Protein AF-A0A3N5EJW0-F1 (afdb_monomer)

Solvent-accessible surface area (backbone atoms only — not comparable to full-atom values): 21010 Å² total; per-residue (Å²): 100,39,29,37,34,38,44,36,77,38,23,36,31,31,42,19,49,42,7,11,46,40,49,42,67,44,57,65,67,58,53,51,60,51,56,65,33,37,92,72,83,58,67,47,79,50,75,46,82,44,71,42,78,95,42,78,21,21,31,39,45,71,46,49,73,94,55,79,89,68,69,101,56,65,75,75,84,85,78,83,74,87,74,85,87,83,84,91,79,93,73,93,72,94,72,85,77,78,75,71,81,81,86,80,75,77,70,33,33,49,57,54,52,50,51,44,52,70,73,25,72,57,57,71,65,37,42,50,51,34,46,50,26,52,50,53,46,27,44,38,48,6,61,76,70,78,39,60,36,75,72,30,62,33,89,74,67,29,37,70,54,47,48,50,24,50,44,44,36,36,42,46,41,53,75,70,56,49,76,47,34,29,21,44,44,45,39,36,38,38,62,61,39,54,48,99,87,43,78,38,53,31,54,39,71,53,22,54,57,44,43,70,90,52,46,72,38,84,47,98,39,75,54,91,50,40,37,50,60,19,30,25,51,47,60,61,51,42,77,51,58,48,47,86,75,67,58,51,81,74,39,60,11,30,2,25,50,89,63,88,47,93,87,48,46,39,32,26,35,35,41,31,24,36,42,56,80,69,72,48,64,46,64,36,27,42,38,34,40,70,40,68,86,69,55,72,67,58,58,57,57,45,52,62,55,36,47,75,39,58,38,77,44,76,50,76,42,84,42,83,42,79,94,81,30,68,24,39,32,44,40,36,35,25,51,64,93,52,39,66,54,40,53,50,50,51,53,70,78,41,94,45,94,64,75,49,74,48,84,40,82,39,82,64,78,93,85,80,92,75,93,127

Mean predicted aligned error: 13.49 Å

Radius of gyration: 28.33 Å; Cα contacts (8 Å, |Δi|>4): 728; chains: 1; bounding box: 62×79×92 Å

Secondary structure (DSSP, 8-state):
-EEEEEE-SS---HHHHHHHHHHTT--HHHHHHHHTTSS--SEEEEEEEEEETTEEEEEEEEEETT-----SS---------------------------------PEEHHHHHHHHHHS---HHHHHHHHHHHHHHHHHHHHHHT--GGG-EESSTTSHHHHHHHHHHHHHHHHTT--EEEE-PEEE--SEEEETTEEEESS-HHHHHHTTTSPEEE-S--S--S-HHHHHHHHHHEEEET-PPPEEEEEEEEEE-S---TTS--EEEEEEEEEP--SSEEEEEEEEEEESS--HHHHHHHHHHHHHTT-SEEEEEEEEETTTEEEEEEEEEE-GGGHHHHHHHHHHHSS-S--EEEEEEEE---------

Sequence (372 aa):
MKIAYFDLFCGLSGDITLGALVDAGLPLADLKKGLAKLPLKGYSLSSRRVMKHAISATKVDVTIAGQRQKPHSHEHHDHHHDHDHDHDHPHDHGHEHTHAPDKGHAHTSLKEILALIRKSGLPAEVKASATDCFIRLGKVEGAIHGLSPMKVSFHEVGAVDSIVDIVGSCLGLHLLGIEEVYCSRVPIAHGEIQTRHGRLPNPGPAAMGLLRGFPLMSVDIDREILTPTGAALLATFVREPGVFPDMTLSAIGWGAGEWDLPQRANVARILIGEKASSEESDSIALIETNLDNASGELVGYLFDKLFAAVAVDVYTTAIQMKKSRPGVKISVLVPPSKRSAVEEVLLRETPTFGVRRVLMERTKLDRQETKV

Structure (mmCIF, N/CA/C/O backbone):
data_AF-A0A3N5EJW0-F1
#
_entry.id   AF-A0A3N5EJW0-F1
#
loop_
_atom_site.group_PDB
_atom_site.id
_atom_site.type_symbol
_atom_site.label_atom_id
_atom_site.label_alt_id
_atom_site.label_comp_id
_atom_site.label_asym_id
_atom_site.label_entity_id
_atom_site.label_seq_id
_atom_site.pdbx_PDB_ins_code
_atom_site.Cartn_x
_atom_site.Cartn_y
_atom_site.Cartn_z
_atom_site.occupancy
_atom_site.B_iso_or_equiv
_atom_site.auth_seq_id
_atom_site.auth_comp_id
_atom_site.auth_asym_id
_atom_site.auth_atom_id
_atom_site.pdbx_PDB_model_num
ATOM 1 N N . MET A 1 1 ? -9.170 -10.038 -11.552 1.00 90.12 1 MET A N 1
ATOM 2 C CA . MET A 1 1 ? -8.640 -9.953 -10.177 1.00 90.12 1 MET A CA 1
ATOM 3 C C . MET A 1 1 ? -8.724 -8.502 -9.783 1.00 90.12 1 MET A C 1
ATOM 5 O O . MET A 1 1 ? -8.113 -7.660 -10.450 1.00 90.12 1 MET A O 1
ATOM 9 N N . LYS A 1 2 ? -9.494 -8.216 -8.739 1.00 96.62 2 LYS A N 1
ATOM 10 C CA . LYS A 1 2 ? -9.782 -6.845 -8.337 1.00 96.62 2 LYS A CA 1
ATOM 11 C C . LYS A 1 2 ? -8.655 -6.314 -7.464 1.00 96.62 2 LYS A C 1
ATOM 13 O O . LYS A 1 2 ? -8.325 -6.894 -6.432 1.00 96.62 2 LYS A O 1
ATOM 18 N N . ILE A 1 3 ? -8.070 -5.197 -7.870 1.00 98.00 3 ILE A N 1
ATOM 19 C CA . ILE A 1 3 ? -6.918 -4.604 -7.195 1.00 98.00 3 ILE A CA 1
ATOM 20 C C . ILE A 1 3 ? -7.186 -3.156 -6.800 1.00 98.00 3 ILE A C 1
ATOM 22 O O . ILE A 1 3 ? -8.048 -2.481 -7.372 1.00 98.00 3 ILE A O 1
ATOM 26 N N . ALA A 1 4 ? -6.422 -2.684 -5.819 1.00 98.38 4 ALA A N 1
ATOM 27 C CA . ALA A 1 4 ? -6.382 -1.287 -5.424 1.00 98.38 4 ALA A CA 1
ATOM 28 C C . ALA A 1 4 ? -4.967 -0.716 -5.556 1.00 98.38 4 ALA A C 1
ATOM 30 O O . ALA A 1 4 ? -3.981 -1.371 -5.220 1.00 98.38 4 ALA A O 1
ATOM 31 N N . TYR A 1 5 ? -4.870 0.537 -5.982 1.00 98.56 5 TYR A N 1
ATOM 32 C CA . TYR A 1 5 ? -3.634 1.306 -5.991 1.00 98.56 5 TYR A CA 1
ATOM 33 C C . TYR A 1 5 ? -3.810 2.578 -5.162 1.00 98.56 5 TYR A C 1
ATOM 35 O O . TYR A 1 5 ? -4.658 3.417 -5.473 1.00 98.56 5 TYR A O 1
ATOM 43 N N . PHE A 1 6 ? -3.000 2.729 -4.114 1.00 98.50 6 PHE A N 1
ATOM 44 C CA . PHE A 1 6 ? -2.898 3.969 -3.352 1.00 98.50 6 PHE A CA 1
ATOM 45 C C . PHE A 1 6 ? -1.929 4.930 -4.039 1.00 98.50 6 PHE A C 1
ATOM 47 O O . PHE A 1 6 ?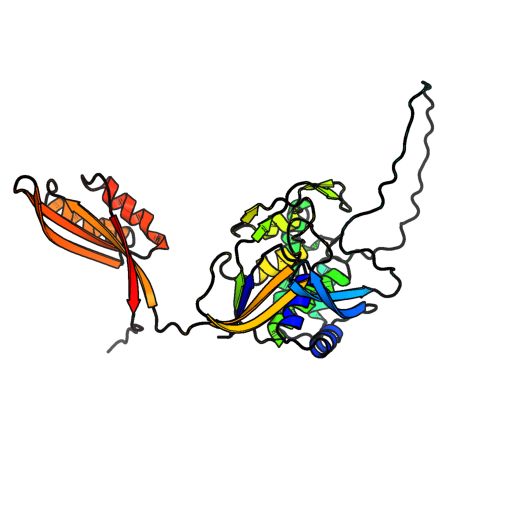 -0.709 4.761 -3.999 1.00 98.50 6 PHE A O 1
ATOM 54 N N . ASP A 1 7 ? -2.482 5.973 -4.640 1.00 97.50 7 ASP A N 1
ATOM 55 C CA . ASP A 1 7 ? -1.724 7.111 -5.127 1.00 97.50 7 ASP A CA 1
ATOM 56 C C . ASP A 1 7 ? -1.513 8.120 -3.989 1.00 97.50 7 ASP A C 1
ATOM 58 O O . ASP A 1 7 ? -2.377 8.944 -3.658 1.00 97.50 7 ASP A O 1
ATOM 62 N N . LEU A 1 8 ? -0.353 7.995 -3.346 1.00 96.69 8 LEU A N 1
ATOM 63 C CA . LEU A 1 8 ? 0.050 8.756 -2.170 1.00 96.69 8 LEU A CA 1
ATOM 64 C C . LEU A 1 8 ? 0.573 10.137 -2.572 1.00 96.69 8 LEU A C 1
ATOM 66 O O . LEU A 1 8 ? 1.775 10.392 -2.566 1.00 96.69 8 LEU A O 1
ATOM 70 N N . PHE A 1 9 ? -0.337 11.044 -2.926 1.00 91.88 9 PHE A N 1
ATOM 71 C CA . PHE A 1 9 ? 0.035 12.416 -3.266 1.00 91.88 9 PHE A CA 1
ATOM 72 C C . PHE A 1 9 ? 0.652 13.154 -2.070 1.00 91.88 9 PHE A C 1
ATOM 74 O O . PHE A 1 9 ? 1.714 13.755 -2.221 1.00 91.88 9 PHE A O 1
ATOM 81 N N . CYS A 1 10 ? 0.021 13.092 -0.889 1.00 94.38 10 CYS A N 1
ATOM 82 C CA . CYS A 1 10 ? 0.518 13.738 0.328 1.00 94.38 10 CYS A CA 1
ATOM 83 C C . CYS A 1 10 ? 1.129 12.753 1.319 1.00 94.38 10 CYS A C 1
ATOM 85 O O . CYS A 1 10 ? 2.300 12.873 1.642 1.00 94.38 10 CYS A O 1
ATOM 87 N N . GLY A 1 11 ? 0.354 11.781 1.777 1.00 95.06 11 GLY A N 1
ATOM 88 C CA . GLY A 1 11 ? 0.762 10.776 2.747 1.00 95.06 11 GLY A CA 1
ATOM 89 C C . GLY A 1 11 ? -0.429 9.881 3.068 1.00 95.06 11 GLY A C 1
ATOM 90 O O . GLY A 1 11 ? -1.393 9.856 2.299 1.00 95.06 11 GLY A O 1
ATOM 91 N N . LEU A 1 12 ? -0.367 9.122 4.159 1.00 97.75 12 LEU A N 1
ATOM 92 C CA . LEU A 1 12 ? -1.445 8.212 4.530 1.00 97.75 12 LEU A CA 1
ATOM 93 C C . LEU A 1 12 ? -1.590 8.113 6.045 1.00 97.75 12 LEU A C 1
ATOM 95 O O . LEU A 1 12 ? -0.614 7.967 6.778 1.00 97.75 12 LEU A O 1
ATOM 99 N N . SER A 1 13 ? -2.834 8.104 6.488 1.00 95.94 13 SER A N 1
ATOM 100 C CA . SER A 1 13 ? -3.246 7.798 7.852 1.00 95.94 13 SER A CA 1
ATOM 101 C C . SER A 1 13 ? -4.474 6.889 7.822 1.00 95.94 13 SER A C 1
ATOM 103 O O . SER A 1 13 ? -5.042 6.610 6.758 1.00 95.94 13 SER A O 1
ATOM 105 N N . GLY A 1 14 ? -4.858 6.369 8.986 1.00 94.38 14 GLY A N 1
ATOM 106 C CA . GLY A 1 14 ? -6.010 5.483 9.127 1.00 94.38 14 GLY A CA 1
ATOM 107 C C . GLY A 1 14 ? -7.316 6.106 8.627 1.00 94.38 14 GLY A C 1
ATOM 108 O O . GLY A 1 14 ? -7.971 5.557 7.742 1.00 94.38 14 GLY A O 1
ATOM 109 N N . ASP A 1 15 ? -7.636 7.300 9.113 1.00 94.38 15 ASP A N 1
ATOM 110 C CA . ASP A 1 15 ? -8.787 8.107 8.696 1.00 94.38 15 ASP A CA 1
ATOM 111 C C . ASP A 1 15 ? -8.779 8.471 7.197 1.00 94.38 15 ASP A C 1
ATOM 113 O O . ASP A 1 15 ? -9.818 8.371 6.539 1.00 94.38 15 ASP A O 1
ATOM 117 N N . ILE A 1 16 ? -7.616 8.817 6.623 1.00 98.00 16 ILE A N 1
ATOM 118 C CA . ILE A 1 16 ? -7.459 9.018 5.172 1.00 98.00 16 ILE A CA 1
ATOM 119 C C . ILE A 1 16 ? -7.807 7.727 4.430 1.00 98.00 16 ILE A C 1
ATOM 121 O O . ILE A 1 16 ? -8.528 7.763 3.433 1.00 98.00 16 ILE A O 1
ATOM 125 N N . THR A 1 17 ? -7.330 6.580 4.914 1.00 98.50 17 THR A N 1
ATOM 126 C CA . THR A 1 17 ? -7.600 5.281 4.285 1.00 98.50 17 THR A CA 1
ATOM 127 C C . THR A 1 17 ? -9.096 4.967 4.309 1.00 98.50 17 THR A C 1
ATOM 129 O O . THR A 1 17 ? -9.672 4.649 3.267 1.00 98.50 17 THR A O 1
ATOM 132 N N . LEU A 1 18 ? -9.757 5.134 5.459 1.00 98.25 18 LEU A N 1
ATOM 133 C CA . LEU A 1 18 ? -11.209 4.973 5.578 1.00 98.25 18 LEU A CA 1
ATOM 134 C C . LEU A 1 18 ? -11.970 5.929 4.654 1.00 98.25 18 LEU A C 1
ATOM 136 O O . LEU A 1 18 ? -12.900 5.506 3.965 1.00 98.25 18 LEU A O 1
ATOM 140 N N . GLY A 1 19 ? -11.563 7.199 4.616 1.00 98.44 19 GLY A N 1
ATOM 141 C CA . GLY A 1 19 ? -12.136 8.213 3.737 1.00 98.44 19 GLY A CA 1
ATOM 142 C C . GLY A 1 19 ? -12.048 7.819 2.269 1.00 98.44 19 GLY A C 1
ATOM 143 O O . GLY A 1 19 ? -13.058 7.861 1.571 1.00 98.44 19 GLY A O 1
ATOM 144 N N . ALA A 1 20 ? -10.880 7.354 1.824 1.00 98.69 20 ALA A N 1
ATOM 145 C CA . ALA A 1 20 ? -10.658 6.926 0.448 1.00 98.69 20 ALA A CA 1
ATOM 146 C C . ALA A 1 20 ? -11.516 5.705 0.078 1.00 98.69 20 ALA A C 1
ATOM 148 O O . ALA A 1 20 ? -12.095 5.675 -1.004 1.00 98.69 20 ALA A O 1
ATOM 149 N N . LEU A 1 21 ? -11.645 4.725 0.980 1.00 98.69 21 LEU A N 1
ATOM 150 C CA . LEU A 1 21 ? -12.470 3.531 0.760 1.00 98.69 21 LEU A CA 1
ATOM 151 C C . LEU A 1 21 ? -13.962 3.878 0.666 1.00 98.69 21 LEU A C 1
ATOM 153 O O . LEU A 1 21 ? -14.645 3.401 -0.241 1.00 98.69 21 LEU A O 1
ATOM 157 N N . VAL A 1 22 ? -14.462 4.723 1.576 1.00 98.62 22 VAL A N 1
ATOM 158 C CA . VAL A 1 22 ? -15.854 5.206 1.546 1.00 98.62 22 VAL A CA 1
ATOM 159 C C . VAL A 1 22 ? -16.119 5.994 0.267 1.00 98.62 22 VAL A C 1
ATOM 161 O O . VAL A 1 22 ? -17.136 5.778 -0.388 1.00 98.62 22 VAL A O 1
ATOM 164 N N . ASP A 1 23 ? -15.184 6.856 -0.130 1.00 98.69 23 ASP A N 1
ATOM 165 C CA . ASP A 1 23 ? -15.318 7.648 -1.350 1.00 98.69 23 ASP A CA 1
ATOM 166 C C . ASP A 1 23 ? -15.301 6.804 -2.626 1.00 98.69 23 ASP A C 1
ATOM 168 O O . ASP A 1 23 ? -16.014 7.103 -3.578 1.00 98.69 23 ASP A O 1
ATOM 172 N N . ALA A 1 24 ? -14.542 5.706 -2.626 1.00 98.44 24 ALA A N 1
ATOM 173 C CA . ALA A 1 24 ? -14.486 4.761 -3.737 1.00 98.44 24 ALA A CA 1
ATOM 174 C C . ALA A 1 24 ? -15.748 3.885 -3.870 1.00 98.44 24 ALA A C 1
ATOM 176 O O . ALA A 1 24 ? -15.806 3.026 -4.751 1.00 98.44 24 ALA A O 1
ATOM 177 N N . GLY A 1 25 ? -16.751 4.088 -3.009 1.00 97.81 25 GLY A N 1
ATOM 178 C CA . GLY A 1 25 ? -18.056 3.436 -3.092 1.00 97.81 25 GLY A CA 1
ATOM 179 C C . GLY A 1 25 ? -18.368 2.454 -1.964 1.00 97.81 25 GLY A C 1
ATOM 180 O O . GLY A 1 25 ? -19.397 1.787 -2.042 1.00 97.81 25 GLY A O 1
ATOM 181 N N . LEU A 1 26 ? -17.538 2.347 -0.916 1.00 98.38 26 LEU A N 1
ATOM 182 C CA . LEU A 1 26 ? -17.876 1.543 0.265 1.00 98.38 26 LEU A CA 1
ATOM 183 C C . LEU A 1 26 ? -18.971 2.241 1.095 1.00 98.38 26 LEU A C 1
ATOM 185 O O . LEU A 1 26 ? -18.722 3.317 1.649 1.00 98.38 26 LEU A O 1
ATOM 189 N N . PRO A 1 27 ? -20.159 1.638 1.289 1.00 98.19 27 PRO A N 1
ATOM 190 C CA . PRO A 1 27 ? -21.183 2.250 2.124 1.00 98.19 27 PRO A CA 1
ATOM 191 C C . PRO A 1 27 ? -20.721 2.353 3.584 1.00 98.19 27 PRO A C 1
ATOM 193 O O . PRO A 1 27 ? -20.435 1.348 4.239 1.00 98.19 27 PRO A O 1
ATOM 196 N N . LEU A 1 28 ? -20.723 3.570 4.146 1.00 97.81 28 LEU A N 1
ATOM 197 C CA . LEU A 1 28 ? -20.348 3.798 5.552 1.00 97.81 28 LEU A CA 1
ATOM 198 C C . LEU A 1 28 ? -21.186 2.943 6.522 1.00 97.81 28 LEU A C 1
ATOM 200 O O . LEU A 1 28 ? -20.702 2.534 7.578 1.00 97.81 28 LEU A O 1
ATOM 204 N N . ALA A 1 29 ? -22.447 2.667 6.178 1.00 97.88 29 ALA A N 1
ATOM 205 C CA . ALA A 1 29 ? -23.335 1.823 6.972 1.00 97.88 29 ALA A CA 1
ATOM 206 C C . ALA A 1 29 ? -22.818 0.379 7.104 1.00 97.88 29 ALA A C 1
ATOM 208 O O . ALA A 1 29 ? -22.881 -0.190 8.195 1.00 97.88 29 ALA A O 1
ATOM 209 N N . ASP A 1 30 ? -22.253 -0.186 6.037 1.00 98.25 30 ASP A N 1
ATOM 210 C CA . ASP A 1 30 ? -21.703 -1.544 6.048 1.00 98.25 30 ASP A CA 1
ATOM 211 C C . ASP A 1 30 ? -20.404 -1.604 6.848 1.00 98.25 30 ASP A C 1
ATOM 213 O O . ASP A 1 30 ? -20.214 -2.519 7.657 1.00 98.25 30 ASP A O 1
ATOM 217 N N . LEU A 1 31 ? -19.564 -0.572 6.717 1.00 97.56 31 LEU A N 1
ATOM 218 C CA . LEU A 1 31 ? -18.369 -0.416 7.541 1.00 97.56 31 LEU A CA 1
ATOM 219 C C . LEU A 1 31 ? -18.732 -0.353 9.035 1.00 97.56 31 LEU A C 1
ATOM 221 O O . LEU A 1 31 ? -18.187 -1.114 9.836 1.00 97.56 31 LEU A O 1
ATOM 225 N N . LYS A 1 32 ? -19.716 0.477 9.413 1.00 97.50 32 LYS A N 1
ATOM 226 C CA . LYS A 1 32 ? -20.240 0.560 10.791 1.00 97.50 32 LYS A CA 1
ATOM 227 C C . LYS A 1 32 ? -20.778 -0.782 11.284 1.00 97.50 32 LYS A C 1
ATOM 229 O O . LYS A 1 32 ? -20.459 -1.203 12.395 1.00 97.50 32 LYS A O 1
ATOM 234 N N . LYS A 1 33 ? -21.579 -1.468 10.465 1.00 97.38 33 LYS A N 1
ATOM 235 C CA . LYS A 1 33 ? -22.169 -2.773 10.796 1.00 97.38 33 LYS A CA 1
ATOM 236 C C . LYS A 1 33 ? -21.098 -3.841 11.020 1.00 97.38 33 LYS A C 1
ATOM 238 O O . LYS A 1 33 ? -21.243 -4.669 11.919 1.00 97.38 33 LYS A O 1
ATOM 243 N N . GLY A 1 34 ? -20.036 -3.846 10.218 1.00 97.12 34 GLY A N 1
ATOM 244 C CA . GLY A 1 34 ? -18.925 -4.775 10.399 1.00 97.12 34 GLY A CA 1
ATOM 245 C C . GLY A 1 34 ? -18.070 -4.437 11.623 1.00 97.12 34 GLY A C 1
ATOM 246 O O . GLY A 1 34 ? -17.780 -5.333 12.415 1.00 97.12 34 GLY A O 1
ATOM 247 N N . LEU A 1 35 ? -17.748 -3.159 11.840 1.00 96.56 35 LEU A N 1
ATOM 248 C CA . LEU A 1 35 ? -16.997 -2.687 13.010 1.00 96.56 35 LEU A CA 1
ATOM 249 C C . LEU A 1 35 ? -17.742 -2.915 14.334 1.00 96.56 35 LEU A C 1
ATOM 251 O O . LEU A 1 35 ? -17.106 -3.213 15.343 1.00 96.56 35 LEU A O 1
ATOM 255 N N . ALA A 1 36 ? -19.079 -2.899 14.336 1.00 95.69 36 ALA A N 1
ATOM 256 C CA . ALA A 1 36 ? -19.893 -3.248 15.506 1.00 95.69 36 ALA A CA 1
ATOM 257 C C . ALA A 1 36 ? -19.674 -4.692 16.008 1.00 95.69 36 ALA A C 1
ATOM 259 O O . ALA A 1 36 ? -20.070 -5.028 17.123 1.00 95.69 36 ALA A O 1
ATOM 260 N N . LYS A 1 37 ? -19.037 -5.557 15.205 1.00 96.31 37 LYS A N 1
ATOM 261 C CA . LYS A 1 37 ? -18.654 -6.918 15.609 1.00 96.31 37 LYS A CA 1
ATOM 262 C C . LYS A 1 37 ? -17.361 -6.965 16.431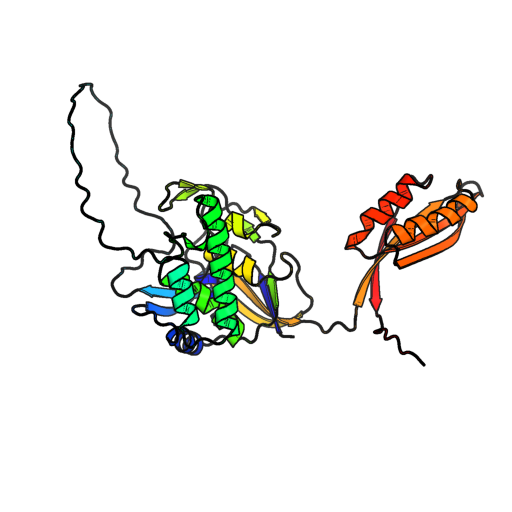 1.00 96.31 37 LYS A C 1
ATOM 264 O O . LYS A 1 37 ? -17.025 -8.032 16.952 1.00 96.31 37 LYS A O 1
ATOM 269 N N . LEU A 1 38 ? -16.619 -5.860 16.532 1.00 93.38 38 LEU A N 1
ATOM 270 C CA . LEU A 1 38 ? -15.531 -5.706 17.497 1.00 93.38 38 LEU A CA 1
ATOM 271 C C . LEU A 1 38 ? -16.128 -5.491 18.891 1.00 93.38 38 LEU A C 1
ATOM 273 O O . LEU A 1 38 ? -17.034 -4.672 19.033 1.00 93.38 38 LEU A O 1
ATOM 277 N N . PRO A 1 39 ? -15.608 -6.144 19.944 1.00 91.50 39 PRO A N 1
ATOM 278 C CA . PRO A 1 39 ? -16.064 -5.909 21.310 1.00 91.50 39 PRO A CA 1
ATOM 279 C C . PRO A 1 39 ? -15.457 -4.609 21.879 1.00 91.50 39 PRO A C 1
ATOM 281 O O . PRO A 1 39 ? -14.842 -4.608 22.942 1.00 91.50 39 PRO A O 1
ATOM 284 N N . LEU A 1 40 ? -15.628 -3.503 21.150 1.00 88.62 40 LEU A N 1
ATOM 285 C CA . LEU A 1 40 ? -15.259 -2.135 21.513 1.00 88.62 40 LEU A CA 1
ATOM 286 C C . LEU A 1 40 ? -16.529 -1.298 21.653 1.00 88.62 40 LEU A C 1
ATOM 288 O O . LEU A 1 40 ? -17.462 -1.429 20.863 1.00 88.62 40 LEU A O 1
ATOM 292 N N . LYS A 1 41 ? -16.567 -0.430 22.663 1.00 86.38 41 LYS A N 1
ATOM 293 C CA . LYS A 1 41 ? -17.697 0.466 22.937 1.00 86.38 41 LYS A CA 1
ATOM 294 C C . LYS A 1 41 ? -17.217 1.909 23.000 1.00 86.38 41 LYS A C 1
ATOM 296 O O . LYS A 1 41 ? -16.033 2.160 23.187 1.00 86.38 41 LYS A O 1
ATOM 301 N N . GLY A 1 42 ? -18.163 2.840 22.897 1.00 85.69 42 GLY A N 1
ATOM 302 C CA . GLY A 1 42 ? -17.894 4.258 23.121 1.00 85.69 42 GLY A CA 1
ATOM 303 C C . GLY A 1 42 ? -17.236 4.963 21.942 1.00 85.69 42 GLY A C 1
ATOM 304 O O . GLY A 1 42 ? -16.580 5.968 22.168 1.00 85.69 42 GLY A O 1
ATOM 305 N N . TYR A 1 43 ? -17.411 4.476 20.711 1.00 91.75 43 TYR A N 1
ATOM 306 C CA . TYR A 1 43 ? -17.005 5.200 19.508 1.00 91.75 43 TYR A CA 1
ATOM 307 C C . TYR A 1 43 ? -18.152 5.297 18.492 1.00 91.75 43 TYR A C 1
ATOM 309 O O . TYR A 1 43 ? -19.077 4.480 18.499 1.00 91.75 43 TYR A O 1
ATOM 317 N N . SER A 1 44 ? -18.078 6.283 17.603 1.00 91.81 44 SER A N 1
ATOM 318 C CA . SER A 1 44 ? -18.979 6.450 16.461 1.00 91.81 44 SER A CA 1
ATOM 319 C C . SER A 1 44 ? -18.211 6.908 15.229 1.00 91.81 44 SER A C 1
ATOM 321 O O . SER A 1 44 ? -17.302 7.724 15.353 1.00 91.81 44 SER A O 1
ATOM 323 N N . LEU A 1 45 ? -18.615 6.435 14.048 1.00 94.56 45 LEU A N 1
ATOM 324 C CA . LEU A 1 45 ? -18.070 6.909 12.774 1.00 94.56 45 LEU A CA 1
ATOM 325 C C . LEU A 1 45 ? -19.004 7.938 12.131 1.00 94.56 45 LEU A C 1
ATOM 327 O O . LEU A 1 45 ? -20.222 7.729 12.069 1.00 94.56 45 LEU A O 1
ATOM 331 N N . SER A 1 46 ? -18.439 8.985 11.551 1.00 96.44 46 SER A N 1
ATOM 332 C CA . SER A 1 46 ? -19.118 9.883 10.610 1.00 96.44 46 SER A CA 1
ATOM 333 C C . SER A 1 46 ? -18.281 10.052 9.352 1.00 96.44 46 SER A C 1
ATOM 335 O O . SER A 1 46 ? -17.075 9.839 9.377 1.00 96.44 46 SER A O 1
ATOM 337 N N . SER A 1 47 ? -18.922 10.429 8.248 1.00 97.06 47 SER A N 1
ATOM 338 C CA . SER A 1 47 ? -18.221 10.860 7.043 1.00 97.06 47 SER A CA 1
ATOM 339 C C . SER A 1 47 ? -18.788 12.186 6.571 1.00 97.06 47 SER A C 1
ATOM 341 O O . SER A 1 47 ? -20.007 12.378 6.598 1.00 97.06 47 SER A O 1
ATOM 343 N N . ARG A 1 48 ? -17.927 13.070 6.079 1.00 97.75 48 ARG A N 1
ATOM 344 C CA . ARG A 1 48 ? -18.330 14.326 5.445 1.00 97.75 48 ARG A CA 1
ATOM 345 C C . ARG A 1 48 ? -17.481 14.600 4.213 1.00 97.75 48 ARG A C 1
ATOM 347 O O . ARG A 1 48 ? -16.320 14.196 4.146 1.00 97.75 48 ARG A O 1
ATOM 354 N N . ARG A 1 49 ? -18.059 15.312 3.247 1.00 98.00 49 ARG A N 1
ATOM 355 C CA . ARG A 1 49 ? -17.299 15.864 2.124 1.00 98.00 49 ARG A CA 1
ATOM 356 C C . ARG A 1 49 ? -16.553 17.103 2.593 1.00 98.00 49 ARG A C 1
ATOM 358 O O . ARG A 1 49 ? -17.131 17.955 3.265 1.00 98.00 49 ARG A O 1
ATOM 365 N N . VAL A 1 50 ? -15.283 17.189 2.234 1.00 97.88 50 VAL A N 1
ATOM 366 C CA . VAL A 1 50 ? -14.420 18.340 2.494 1.00 97.88 50 VAL A CA 1
ATOM 367 C C . VAL A 1 50 ? -13.711 18.740 1.209 1.00 97.88 50 VAL A C 1
ATOM 369 O O . VAL A 1 50 ? -13.497 17.916 0.319 1.00 97.88 50 VAL A O 1
ATOM 372 N N . MET A 1 51 ? -13.350 20.014 1.112 1.00 96.88 51 MET A N 1
ATOM 373 C CA . MET A 1 51 ? -12.472 20.513 0.059 1.00 96.88 51 MET A CA 1
ATOM 374 C C . MET A 1 51 ? -11.072 20.663 0.641 1.00 96.88 51 MET A C 1
ATOM 376 O O . MET A 1 51 ? -10.883 21.412 1.596 1.00 96.88 51 MET A O 1
ATOM 380 N N . LYS A 1 52 ? -10.098 19.950 0.077 1.00 95.62 52 LYS A N 1
ATOM 381 C CA . LYS A 1 52 ? -8.673 20.148 0.359 1.00 95.62 52 LYS A CA 1
ATOM 382 C C . LYS A 1 52 ? -8.054 20.736 -0.899 1.00 95.62 52 LYS A C 1
ATOM 384 O O . LYS A 1 52 ? -7.912 20.041 -1.906 1.00 95.62 52 LYS A O 1
ATOM 389 N N . HIS A 1 53 ? -7.747 22.033 -0.860 1.00 93.56 53 HIS A N 1
ATOM 390 C CA . HIS A 1 53 ? -7.482 22.818 -2.072 1.00 93.56 53 HIS A CA 1
ATOM 391 C C . HIS A 1 53 ? -8.635 22.647 -3.081 1.00 93.56 53 HIS A C 1
ATOM 393 O O . HIS A 1 53 ? -9.800 22.783 -2.716 1.00 93.56 53 HIS A O 1
ATOM 399 N N . ALA A 1 54 ? -8.333 22.309 -4.334 1.00 93.00 54 ALA A N 1
ATOM 400 C CA . ALA A 1 54 ? -9.315 22.076 -5.391 1.00 93.00 54 ALA A CA 1
ATOM 401 C C . ALA A 1 54 ? -9.849 20.628 -5.442 1.00 93.00 54 ALA A C 1
ATOM 403 O O . ALA A 1 54 ? -10.558 20.275 -6.382 1.00 93.00 54 ALA A O 1
ATOM 404 N N . ILE A 1 55 ? -9.518 19.776 -4.462 1.00 95.69 55 ILE A N 1
ATOM 405 C CA . ILE A 1 55 ? -9.911 18.362 -4.450 1.00 95.69 55 ILE A CA 1
ATOM 406 C C . ILE A 1 55 ? -11.051 18.157 -3.455 1.00 95.69 55 ILE A C 1
ATOM 408 O O . ILE A 1 55 ? -10.900 18.383 -2.253 1.00 95.69 55 ILE A O 1
ATOM 412 N N . SER A 1 56 ? -12.196 17.702 -3.965 1.00 97.38 56 SER A N 1
ATOM 413 C CA . SER A 1 56 ? -13.303 17.238 -3.132 1.00 97.38 56 SER A CA 1
ATOM 414 C C . SER A 1 56 ? -13.000 15.817 -2.659 1.00 97.38 56 SER A C 1
ATOM 416 O O . SER A 1 56 ? -12.859 14.912 -3.483 1.00 97.38 56 SER A O 1
ATOM 418 N N . ALA A 1 57 ? -12.916 15.621 -1.347 1.00 98.00 57 ALA A N 1
ATOM 419 C CA . ALA A 1 57 ? -12.535 14.360 -0.720 1.00 98.00 57 ALA A CA 1
ATOM 420 C C . ALA A 1 57 ? -13.459 14.017 0.457 1.00 98.00 57 ALA A C 1
ATOM 422 O O . ALA A 1 57 ? -14.195 14.867 0.970 1.00 98.00 57 ALA A O 1
ATOM 423 N N . THR A 1 58 ? -13.438 12.757 0.883 1.00 98.62 58 THR A N 1
ATOM 424 C CA . THR A 1 58 ? -14.215 12.274 2.024 1.00 98.62 58 THR A CA 1
ATOM 425 C C . THR A 1 58 ? -13.319 12.204 3.254 1.00 98.62 58 THR A C 1
ATOM 427 O O . THR A 1 58 ? -12.286 11.535 3.258 1.00 98.62 58 THR A O 1
ATOM 430 N N . LYS A 1 59 ? -13.731 12.896 4.317 1.00 97.94 59 LYS A N 1
ATOM 431 C CA . LYS A 1 59 ? -13.149 12.778 5.655 1.00 97.94 59 LYS A CA 1
ATOM 432 C C . LYS A 1 59 ? -14.017 11.826 6.466 1.00 97.94 59 LYS A C 1
ATOM 434 O O . LYS A 1 59 ? -15.231 12.030 6.536 1.00 97.94 59 LYS A O 1
ATOM 439 N N . VAL A 1 60 ? -13.407 10.804 7.058 1.00 97.19 60 VAL A N 1
ATOM 440 C CA . VAL A 1 60 ? -14.054 9.933 8.046 1.00 97.19 60 VAL A CA 1
ATOM 441 C C . VAL A 1 60 ? -13.531 10.312 9.423 1.00 97.19 60 VAL A C 1
ATOM 443 O O . VAL A 1 60 ? -12.327 10.440 9.603 1.00 97.19 60 VAL A O 1
ATOM 446 N N . ASP A 1 61 ? -14.434 10.494 10.383 1.00 93.19 61 ASP A N 1
ATOM 447 C CA . ASP A 1 61 ? -14.078 10.786 11.772 1.00 93.19 61 ASP A CA 1
ATOM 448 C C . ASP A 1 61 ? -14.480 9.625 12.669 1.00 93.19 61 ASP A C 1
ATOM 450 O O . ASP A 1 61 ? -15.620 9.147 12.608 1.00 93.19 61 ASP A O 1
ATOM 454 N N . VAL A 1 62 ? -13.571 9.235 13.560 1.00 90.50 62 VAL A N 1
ATOM 455 C CA . VAL A 1 62 ? -13.857 8.334 14.673 1.00 90.50 62 VAL A CA 1
ATOM 456 C C . VAL A 1 62 ? -13.975 9.176 15.938 1.00 90.50 62 VAL A C 1
ATOM 458 O O . VAL A 1 62 ? -13.000 9.715 16.446 1.00 90.50 62 VAL A O 1
ATOM 461 N N . THR A 1 63 ? -15.192 9.323 16.455 1.00 86.94 63 THR A N 1
ATOM 462 C CA . THR A 1 63 ? -15.445 10.101 17.679 1.00 86.94 63 THR A CA 1
ATOM 463 C C . THR A 1 63 ? -15.583 9.167 18.871 1.00 86.94 63 THR A C 1
ATOM 465 O O . THR A 1 63 ? -16.359 8.215 18.797 1.00 86.94 63 THR A O 1
ATOM 468 N N . ILE A 1 64 ? -14.879 9.446 19.972 1.00 84.44 64 ILE A N 1
ATOM 469 C CA . ILE A 1 64 ? -14.945 8.676 21.223 1.00 84.44 64 ILE A CA 1
ATOM 470 C C . ILE A 1 64 ? -15.863 9.396 22.226 1.00 84.44 64 ILE A C 1
ATOM 472 O O . ILE A 1 64 ? -15.724 10.592 22.480 1.00 84.44 64 ILE A O 1
ATOM 476 N N . ALA A 1 65 ? -16.817 8.674 22.813 1.00 74.62 65 ALA A N 1
ATOM 477 C CA . ALA A 1 65 ? -17.777 9.212 23.771 1.00 74.62 65 ALA A CA 1
ATOM 478 C C . ALA A 1 65 ? -17.073 9.739 25.036 1.00 74.62 65 ALA A C 1
ATOM 480 O O . ALA A 1 65 ? -16.342 9.007 25.699 1.00 74.62 65 ALA A O 1
ATOM 481 N N . GLY A 1 66 ? -17.328 11.003 25.390 1.00 59.38 66 GLY A N 1
ATOM 482 C CA . GLY A 1 66 ? -16.772 11.644 26.590 1.00 59.38 66 GLY A CA 1
ATOM 483 C C . GLY A 1 66 ? -15.430 12.358 26.392 1.00 59.38 66 GLY A C 1
ATOM 484 O O . GLY A 1 66 ? -14.936 12.964 27.339 1.00 59.38 66 GLY A O 1
ATOM 485 N N . GLN A 1 67 ? -14.865 12.355 25.182 1.00 54.69 67 GLN A N 1
ATOM 486 C CA . GLN A 1 67 ? -13.712 13.184 24.827 1.00 54.69 67 GLN A CA 1
ATOM 487 C C . GLN A 1 67 ? -14.141 14.260 23.823 1.00 54.69 67 GLN A C 1
ATOM 489 O O . GLN A 1 67 ? -14.751 13.961 22.797 1.00 54.69 67 GLN A O 1
ATOM 494 N N . ARG A 1 68 ? -13.834 15.534 24.113 1.00 41.56 68 ARG A N 1
ATOM 495 C CA . ARG A 1 68 ? -13.824 16.569 23.066 1.00 41.56 68 ARG A CA 1
ATOM 496 C C . ARG A 1 68 ? -12.759 16.161 22.051 1.00 41.56 68 ARG A C 1
ATOM 498 O O . ARG A 1 68 ? -11.671 15.780 22.478 1.00 41.56 68 ARG A O 1
ATOM 505 N N . GLN A 1 69 ? -13.083 16.234 20.757 1.00 40.41 69 GLN A N 1
ATOM 506 C CA . GLN A 1 69 ? -12.130 16.007 19.668 1.00 40.41 69 GLN A CA 1
ATOM 507 C C . GLN A 1 69 ? -10.840 16.774 19.973 1.00 40.41 69 GLN A C 1
ATOM 509 O O . GLN A 1 69 ? -10.819 18.002 19.926 1.00 40.41 69 GLN A O 1
ATOM 514 N N . LYS A 1 70 ? -9.781 16.049 20.326 1.00 39.72 70 LYS A N 1
ATOM 515 C CA . LYS A 1 70 ? -8.437 16.522 20.043 1.00 39.72 70 LYS A CA 1
ATOM 516 C C . LYS A 1 70 ? -8.113 15.976 18.656 1.00 39.72 70 LYS A C 1
ATOM 518 O O . LYS A 1 70 ? -8.371 14.792 18.433 1.00 39.72 70 LYS A O 1
ATOM 523 N N . PRO A 1 71 ? -7.651 16.816 17.721 1.00 35.84 71 PRO A N 1
ATOM 524 C CA . PRO A 1 71 ? -7.213 16.336 16.418 1.00 35.84 71 PRO A CA 1
ATOM 525 C C . PRO A 1 71 ? -6.201 15.198 16.615 1.00 35.84 71 PRO A C 1
ATOM 527 O O . PRO A 1 71 ? -5.454 15.206 17.593 1.00 35.84 71 PRO A O 1
ATOM 530 N N . HIS A 1 72 ? -6.148 14.228 15.696 1.00 42.22 72 HIS A N 1
ATOM 531 C CA . HIS A 1 72 ? -5.132 13.154 15.685 1.00 42.22 72 HIS A CA 1
ATOM 532 C C . HIS A 1 72 ? -3.716 13.669 15.363 1.00 42.22 72 HIS A C 1
ATOM 534 O O . HIS A 1 72 ? -2.872 12.953 14.841 1.00 42.22 72 HIS A O 1
ATOM 540 N N . SER A 1 73 ? -3.461 14.928 15.687 1.00 40.06 73 SER A N 1
ATOM 541 C CA . SER A 1 73 ? -2.162 15.547 15.739 1.00 40.06 73 SER A CA 1
ATOM 542 C C . SER A 1 73 ? -1.757 15.713 17.190 1.00 40.06 73 SER A C 1
ATOM 544 O O . SER A 1 73 ? -2.488 16.296 17.994 1.00 40.06 73 SER A O 1
ATOM 546 N N . HIS A 1 74 ? -0.565 15.248 17.515 1.00 42.41 74 HIS A N 1
ATOM 547 C CA . HIS A 1 74 ? 0.076 15.472 18.798 1.00 42.41 74 HIS A CA 1
ATOM 548 C C . HIS A 1 74 ? 0.496 16.946 18.996 1.00 42.41 74 HIS A C 1
ATOM 550 O O . HIS A 1 74 ? 1.665 17.242 19.190 1.00 42.41 74 HIS A O 1
ATOM 556 N N . GLU A 1 75 ? -0.442 17.892 18.983 1.00 33.62 75 GLU A N 1
ATOM 557 C CA . GLU A 1 75 ? -0.184 19.278 19.389 1.00 33.62 75 GLU A CA 1
ATOM 558 C C . GLU A 1 75 ? -0.904 19.547 20.717 1.00 33.62 75 GLU A C 1
ATOM 560 O O . GLU A 1 75 ? -2.132 19.610 20.809 1.00 33.62 75 GLU A O 1
ATOM 565 N N . HIS A 1 76 ? -0.111 19.649 21.782 1.00 37.69 76 HIS A N 1
ATOM 566 C CA . HIS A 1 76 ? -0.523 20.277 23.030 1.00 37.69 76 HIS A CA 1
ATOM 567 C C . HIS A 1 76 ? -0.046 21.729 23.009 1.00 37.69 76 HIS A C 1
ATOM 569 O O . HIS A 1 76 ? 1.052 22.007 22.547 1.00 37.69 76 HIS A O 1
ATOM 575 N N . HIS A 1 77 ? -0.904 22.619 23.507 1.00 32.16 77 HIS A N 1
ATOM 576 C CA . HIS A 1 77 ? -0.721 24.065 23.585 1.00 32.16 77 HIS A CA 1
ATOM 577 C C . HIS A 1 77 ? 0.702 24.502 23.965 1.00 32.16 77 HIS A C 1
ATOM 579 O O . HIS A 1 77 ? 1.197 24.135 25.031 1.00 32.16 77 HIS A O 1
ATOM 585 N N . ASP A 1 78 ? 1.290 25.362 23.130 1.00 29.58 78 ASP A N 1
ATOM 586 C CA . ASP A 1 78 ? 2.447 26.181 23.478 1.00 29.58 78 ASP A CA 1
ATOM 587 C C . ASP A 1 78 ? 2.077 27.095 24.652 1.00 29.58 78 ASP A C 1
ATOM 589 O O . ASP A 1 78 ? 1.410 28.122 24.498 1.00 29.58 78 ASP A O 1
ATOM 593 N N . HIS A 1 79 ? 2.501 26.720 25.856 1.00 34.25 79 HIS A N 1
ATOM 594 C CA . HIS A 1 79 ? 2.620 27.676 26.944 1.00 34.25 79 HIS A CA 1
ATOM 595 C C . HIS A 1 79 ? 3.916 28.455 26.727 1.00 34.25 79 HIS A C 1
ATOM 597 O O . HIS A 1 79 ? 4.989 28.049 27.169 1.00 34.25 79 HIS A O 1
ATOM 603 N N . HIS A 1 80 ? 3.800 29.579 26.020 1.00 30.81 80 HIS A N 1
ATOM 604 C CA . HIS A 1 80 ? 4.796 30.639 26.066 1.00 30.81 80 HIS A CA 1
ATOM 605 C C . HIS A 1 80 ? 4.927 31.115 27.517 1.00 30.81 80 HIS A C 1
ATOM 607 O O . HIS A 1 80 ? 4.063 31.823 28.033 1.00 30.81 80 HIS A O 1
ATOM 613 N N . HIS A 1 81 ? 6.000 30.695 28.180 1.00 37.94 81 HIS A N 1
ATOM 614 C CA . HIS A 1 81 ? 6.499 31.369 29.365 1.00 37.94 81 HIS A CA 1
ATOM 615 C C . HIS A 1 81 ? 7.557 32.370 28.906 1.00 37.94 81 HIS A C 1
ATOM 617 O O . HIS A 1 81 ? 8.698 31.995 28.643 1.00 37.94 81 HIS A O 1
ATOM 623 N N . ASP A 1 82 ? 7.156 33.635 28.787 1.00 33.50 82 ASP A N 1
ATOM 624 C CA . ASP A 1 82 ? 8.101 34.745 28.877 1.00 33.50 82 ASP A CA 1
ATOM 625 C C . ASP A 1 82 ? 8.711 34.707 30.280 1.00 33.50 82 ASP A C 1
ATOM 627 O O . ASP A 1 82 ? 8.013 34.873 31.284 1.00 33.50 82 ASP A O 1
ATOM 631 N N . HIS A 1 83 ? 10.014 34.454 30.350 1.00 41.03 83 HIS A N 1
ATOM 632 C CA . HIS A 1 83 ? 10.800 34.668 31.553 1.00 41.03 83 HIS A CA 1
ATOM 633 C C . HIS A 1 83 ? 11.875 35.700 31.240 1.00 41.03 83 HIS A C 1
ATOM 635 O O . HIS A 1 83 ? 12.931 35.379 30.698 1.00 41.03 83 HIS A O 1
ATOM 641 N N . ASP A 1 84 ? 11.570 36.946 31.604 1.00 34.06 84 ASP A N 1
ATOM 642 C CA . ASP A 1 84 ? 12.576 37.956 31.902 1.00 34.06 84 ASP A CA 1
ATOM 643 C C . ASP A 1 84 ? 13.489 37.425 33.015 1.00 34.06 84 ASP A C 1
ATOM 645 O O . ASP A 1 84 ? 13.032 36.950 34.060 1.00 34.06 84 ASP A O 1
ATOM 649 N N . HIS A 1 85 ? 14.792 37.476 32.760 1.00 41.94 85 HIS A N 1
ATOM 650 C CA . HIS A 1 85 ? 15.822 37.153 33.733 1.00 41.94 85 HIS A CA 1
ATOM 651 C C . HIS A 1 85 ? 15.961 38.294 34.739 1.00 41.94 85 HIS A C 1
ATOM 653 O O . HIS A 1 85 ? 16.292 39.401 34.330 1.00 41.94 85 HIS A O 1
ATOM 659 N N . ASP A 1 86 ? 15.841 37.999 36.037 1.00 34.91 86 ASP A N 1
ATOM 660 C CA . ASP A 1 86 ? 16.789 38.562 36.999 1.00 34.91 86 ASP A CA 1
ATOM 661 C C . ASP A 1 86 ? 16.874 37.794 38.334 1.00 34.91 86 ASP A C 1
ATOM 663 O O . ASP A 1 86 ? 15.875 37.413 38.941 1.00 34.91 86 ASP A O 1
ATOM 667 N N . HIS A 1 87 ? 18.132 37.664 38.762 1.00 41.47 87 HIS A N 1
ATOM 668 C CA . HIS A 1 87 ? 18.694 37.392 40.091 1.00 41.47 87 HIS A CA 1
ATOM 669 C C . HIS A 1 87 ? 18.771 35.982 40.718 1.00 41.47 87 HIS A C 1
ATOM 671 O O . HIS A 1 87 ? 17.802 35.260 40.938 1.00 41.47 87 HIS A O 1
ATOM 677 N N . ASP A 1 88 ? 20.028 35.698 41.089 1.00 39.31 88 ASP A N 1
ATOM 678 C CA . ASP A 1 88 ? 20.570 34.725 42.034 1.00 39.31 88 ASP A CA 1
ATOM 679 C C . ASP A 1 88 ? 19.749 34.538 43.315 1.00 39.31 88 ASP A C 1
ATOM 681 O O . ASP A 1 88 ? 19.429 35.518 43.976 1.00 39.31 88 ASP A O 1
ATOM 685 N N . HIS A 1 89 ? 19.556 33.279 43.729 1.00 42.69 89 HIS A N 1
ATOM 686 C CA . HIS A 1 89 ? 19.818 32.774 45.090 1.00 42.69 89 HIS A CA 1
ATOM 687 C C . HIS A 1 89 ? 19.703 31.232 45.120 1.00 42.69 89 HIS A C 1
ATOM 689 O O . HIS A 1 89 ? 18.817 30.672 44.471 1.00 42.69 89 HIS A O 1
ATOM 695 N N . PRO A 1 90 ? 20.555 30.512 45.879 1.00 40.09 90 PRO A N 1
ATOM 696 C CA . PRO A 1 90 ? 20.444 29.069 46.030 1.00 40.09 90 PRO A CA 1
ATOM 697 C C . PRO A 1 90 ? 19.487 28.746 47.182 1.00 40.09 90 PRO A C 1
ATOM 699 O O . PRO A 1 90 ? 19.806 28.989 48.347 1.00 40.09 90 PRO A O 1
ATOM 702 N N . HIS A 1 91 ? 18.332 28.160 46.872 1.00 40.38 91 HIS A N 1
ATOM 703 C CA . HIS A 1 91 ? 17.480 27.535 47.880 1.00 40.38 91 HIS A CA 1
ATOM 704 C C . HIS A 1 91 ? 17.212 26.074 47.530 1.00 40.38 91 HIS A C 1
ATOM 706 O O . HIS A 1 91 ? 16.596 25.741 46.522 1.00 40.38 91 HIS A O 1
ATOM 712 N N . ASP A 1 92 ? 17.730 25.220 48.408 1.00 37.03 92 ASP A N 1
ATOM 713 C CA . ASP A 1 92 ? 17.425 23.805 48.538 1.00 37.03 92 ASP A CA 1
ATOM 714 C C . ASP A 1 92 ? 15.993 23.646 49.069 1.00 37.03 92 ASP A C 1
ATOM 716 O O . ASP A 1 92 ? 15.700 23.995 50.215 1.00 37.03 92 ASP A O 1
ATOM 720 N N . HIS A 1 93 ? 15.098 23.140 48.221 1.00 38.81 93 HIS A N 1
ATOM 721 C CA . HIS A 1 93 ? 13.769 22.692 48.617 1.00 38.81 93 HIS A CA 1
ATOM 722 C C . HIS A 1 93 ? 13.463 21.350 47.952 1.00 38.81 93 HIS A C 1
ATOM 724 O O . HIS A 1 93 ? 13.036 21.271 46.800 1.00 38.81 93 HIS A O 1
ATOM 730 N N . GLY A 1 94 ? 13.663 20.278 48.721 1.00 34.25 94 GLY A N 1
ATOM 731 C CA . GLY A 1 94 ? 13.095 18.970 48.437 1.00 34.25 94 GLY A CA 1
ATOM 732 C C . GLY A 1 94 ? 11.569 19.036 48.464 1.00 34.25 94 GLY A C 1
ATOM 733 O O . GLY A 1 94 ? 10.957 19.081 49.530 1.00 34.25 94 GLY A O 1
ATOM 734 N N . HIS A 1 95 ? 10.957 19.017 47.283 1.00 34.41 95 HIS A N 1
ATOM 735 C CA . HIS A 1 95 ? 9.535 18.759 47.119 1.00 34.41 95 HIS A CA 1
ATOM 736 C C . HIS A 1 95 ? 9.341 17.327 46.615 1.00 34.41 95 HIS A C 1
ATOM 738 O O . HIS A 1 95 ? 9.585 17.012 45.452 1.00 34.41 95 HIS A O 1
ATOM 744 N N . GLU A 1 96 ? 8.882 16.450 47.510 1.00 26.09 96 GLU A N 1
ATOM 745 C CA . GLU A 1 96 ? 8.254 15.186 47.131 1.00 26.09 96 GLU A CA 1
ATOM 746 C C . GLU A 1 96 ? 6.962 15.493 46.365 1.00 26.09 96 GLU A C 1
ATOM 748 O O . GLU A 1 96 ? 5.900 15.739 46.942 1.00 26.09 96 GLU A O 1
ATOM 753 N N . HIS A 1 97 ? 7.040 15.468 45.036 1.00 30.95 97 HIS A N 1
ATOM 754 C CA . HIS A 1 97 ? 5.852 15.387 44.203 1.00 30.95 97 HIS A CA 1
ATOM 755 C C . HIS A 1 97 ? 5.298 13.964 44.283 1.00 30.95 97 HIS A C 1
ATOM 757 O O . HIS A 1 97 ? 5.691 13.058 43.549 1.00 30.95 97 HIS A O 1
ATOM 763 N N . THR A 1 98 ? 4.343 13.769 45.189 1.00 25.39 98 THR A N 1
ATOM 764 C CA . THR A 1 98 ? 3.403 12.654 45.109 1.00 25.39 98 THR A CA 1
ATOM 765 C C . THR A 1 98 ? 2.511 12.882 43.890 1.00 25.39 98 THR A C 1
ATOM 767 O O . THR A 1 98 ? 1.469 13.531 43.950 1.00 25.39 98 THR A O 1
ATOM 770 N N . HIS A 1 99 ? 2.948 12.378 42.736 1.00 31.83 99 HIS A N 1
ATOM 771 C CA . HIS A 1 99 ? 2.099 12.310 41.556 1.00 31.83 99 HIS A CA 1
ATOM 772 C C . HIS A 1 99 ? 0.932 11.367 41.857 1.00 31.83 99 HIS A C 1
ATOM 774 O O . HIS A 1 99 ? 1.081 10.145 41.905 1.00 31.83 99 HIS A O 1
ATOM 780 N N . ALA A 1 100 ? -0.244 11.950 42.084 1.00 29.11 100 ALA A N 1
ATOM 781 C CA . ALA A 1 100 ? -1.499 11.227 41.989 1.00 29.11 100 ALA A CA 1
ATOM 782 C C . ALA A 1 100 ? -1.565 10.541 40.608 1.00 29.11 100 ALA A C 1
ATOM 784 O O . ALA A 1 100 ? -1.160 11.152 39.616 1.00 29.11 100 ALA A O 1
ATOM 785 N N . PRO A 1 101 ? -2.045 9.288 40.515 1.00 33.25 101 PRO A N 1
ATOM 786 C CA . PRO A 1 101 ? -2.097 8.579 39.247 1.00 33.25 101 PRO A CA 1
ATOM 787 C C . PRO A 1 101 ? -3.008 9.339 38.286 1.00 33.25 101 PRO A C 1
ATOM 789 O O . PRO A 1 101 ? -4.197 9.527 38.559 1.00 33.25 101 PRO A O 1
ATOM 792 N N . ASP A 1 102 ? -2.416 9.772 37.177 1.00 32.69 102 ASP A N 1
ATOM 793 C CA . ASP A 1 102 ? -3.077 10.446 36.072 1.00 32.69 102 ASP A CA 1
ATOM 794 C C . ASP A 1 102 ? -4.212 9.554 35.548 1.00 32.69 102 ASP A C 1
ATOM 796 O O . ASP A 1 102 ? -4.013 8.533 34.880 1.00 32.69 102 ASP A O 1
ATOM 800 N N . LYS A 1 103 ? -5.443 9.880 35.948 1.00 38.97 103 LYS A N 1
ATOM 801 C CA . LYS A 1 103 ? -6.642 9.223 35.445 1.00 38.97 103 LYS A CA 1
ATOM 802 C C . LYS A 1 103 ? -6.963 9.819 34.083 1.00 38.97 103 LYS A C 1
ATOM 804 O O . LYS A 1 103 ? -7.728 10.774 33.997 1.00 38.97 103 LYS A O 1
ATOM 809 N N . GLY A 1 104 ? -6.520 9.138 33.031 1.00 34.94 104 GLY A N 1
ATOM 810 C CA . GLY A 1 104 ? -7.370 9.022 31.853 1.00 34.94 104 GLY A CA 1
ATOM 811 C C . GLY A 1 104 ? -6.696 9.058 30.500 1.00 34.94 104 GLY A C 1
ATOM 812 O O . GLY A 1 104 ? -7.048 9.919 29.718 1.00 34.94 104 GLY A O 1
ATOM 813 N N . HIS A 1 105 ? -5.901 8.045 30.152 1.00 42.03 105 HIS A N 1
ATOM 814 C CA . HIS A 1 105 ? -5.851 7.528 28.779 1.00 42.03 105 HIS A CA 1
ATOM 815 C C . HIS A 1 105 ? -5.552 6.023 28.833 1.00 42.03 105 HIS A C 1
ATOM 817 O O . HIS A 1 105 ? -4.532 5.606 29.369 1.00 42.03 105 HIS A O 1
ATOM 823 N N . ALA A 1 106 ? -6.473 5.190 28.341 1.00 48.53 106 ALA A N 1
ATOM 824 C CA . ALA A 1 106 ? -6.345 3.737 28.406 1.00 48.53 106 ALA A CA 1
ATOM 825 C C . ALA A 1 106 ? -5.188 3.258 27.512 1.00 48.53 106 ALA A C 1
ATOM 827 O O . ALA A 1 106 ? -5.289 3.290 26.287 1.00 48.53 106 ALA A O 1
ATOM 828 N N . HIS A 1 107 ? -4.086 2.828 28.123 1.00 61.19 107 HIS A N 1
ATOM 829 C CA . HIS A 1 107 ? -3.026 2.104 27.432 1.00 61.19 107 HIS A CA 1
ATOM 830 C C . HIS A 1 107 ? -3.526 0.698 27.105 1.00 61.19 107 HIS A C 1
ATOM 832 O O . HIS A 1 107 ? -3.812 -0.073 28.020 1.00 61.19 107 HIS A O 1
ATOM 838 N N . THR A 1 108 ? -3.628 0.367 25.816 1.00 78.56 108 THR A N 1
ATOM 839 C CA . THR A 1 108 ? -3.970 -0.992 25.379 1.00 78.56 108 THR A CA 1
ATOM 840 C C . THR A 1 108 ? -2.702 -1.696 24.911 1.00 78.56 108 THR A C 1
ATOM 842 O O . THR A 1 108 ? -2.002 -1.229 24.007 1.00 78.56 108 THR A O 1
ATOM 845 N N . SER A 1 109 ? -2.387 -2.830 25.528 1.00 89.50 109 SER A N 1
ATOM 846 C CA . SER A 1 109 ? -1.254 -3.662 25.118 1.00 89.50 109 SER A CA 1
ATOM 847 C C . SER A 1 109 ? -1.531 -4.370 23.790 1.00 89.50 109 SER A C 1
ATOM 849 O O . SER A 1 109 ? -2.679 -4.704 23.475 1.00 89.50 109 SER A O 1
ATOM 851 N N . LEU A 1 110 ? -0.478 -4.701 23.030 1.00 91.06 110 LEU A N 1
ATOM 852 C CA . LEU A 1 110 ? -0.620 -5.511 21.809 1.00 91.06 110 LEU A CA 1
ATOM 853 C C . LEU A 1 110 ? -1.398 -6.807 22.088 1.00 91.06 110 LEU A C 1
ATOM 855 O O . LEU A 1 110 ? -2.273 -7.201 21.320 1.00 91.06 110 LEU A O 1
ATOM 859 N N . LYS A 1 111 ? -1.116 -7.456 23.222 1.00 91.38 111 LYS A N 1
ATOM 860 C CA . LYS A 1 111 ? -1.781 -8.696 23.638 1.00 91.38 111 LYS A CA 1
ATOM 861 C C . LYS A 1 111 ? -3.296 -8.524 23.782 1.00 91.38 111 LYS A C 1
ATOM 863 O O . LYS A 1 111 ? -4.049 -9.415 23.384 1.00 91.38 111 LYS A O 1
ATOM 868 N N . GLU A 1 112 ? -3.744 -7.404 24.341 1.00 92.00 112 GLU A N 1
ATOM 869 C CA . GLU A 1 112 ? -5.167 -7.089 24.486 1.00 92.00 112 GLU A CA 1
ATOM 870 C C . GLU A 1 112 ? -5.822 -6.810 23.134 1.00 92.00 112 GLU A C 1
ATOM 872 O O . GLU A 1 112 ? -6.885 -7.372 22.866 1.00 92.00 112 GLU A O 1
ATOM 877 N N . ILE A 1 113 ? -5.165 -6.050 22.250 1.00 93.69 113 ILE A N 1
ATOM 878 C CA . ILE A 1 113 ? -5.664 -5.774 20.891 1.00 93.69 113 ILE A CA 1
ATOM 879 C C . ILE A 1 113 ? -5.826 -7.079 20.099 1.00 93.69 113 ILE A C 1
ATOM 881 O O . ILE A 1 113 ? -6.881 -7.339 19.518 1.00 93.69 113 ILE A O 1
ATOM 885 N N . LEU A 1 114 ? -4.825 -7.962 20.129 1.00 95.50 114 LEU A N 1
ATOM 886 C CA . LEU A 1 114 ? -4.901 -9.259 19.452 1.00 95.50 114 LEU A CA 1
ATOM 887 C C . LEU A 1 114 ? -6.004 -10.151 20.039 1.00 95.50 114 LEU A C 1
ATOM 889 O O . LEU A 1 114 ? -6.735 -10.822 19.304 1.00 95.50 114 LEU A O 1
ATOM 893 N N . ALA A 1 115 ? -6.173 -10.147 21.365 1.00 95.12 115 ALA A N 1
ATOM 894 C CA . ALA A 1 115 ? -7.261 -10.873 22.011 1.00 95.12 115 ALA A CA 1
ATOM 895 C C . ALA A 1 115 ? -8.639 -10.320 21.609 1.00 95.12 115 ALA A C 1
ATOM 897 O O . ALA A 1 115 ? -9.571 -11.109 21.418 1.00 95.12 115 ALA A O 1
ATOM 898 N N . LEU A 1 116 ? -8.752 -9.000 21.459 1.00 95.38 116 LEU A N 1
ATOM 899 C CA . LEU A 1 116 ? -9.950 -8.290 21.024 1.00 95.38 116 LEU A CA 1
ATOM 900 C C . LEU A 1 116 ? -10.332 -8.663 19.587 1.00 95.38 116 LEU A C 1
ATOM 902 O O . LEU A 1 116 ? -11.465 -9.089 19.348 1.00 95.38 116 LEU A O 1
ATOM 906 N N . ILE A 1 117 ? -9.377 -8.600 18.654 1.00 96.94 117 ILE A N 1
ATOM 907 C CA . ILE A 1 117 ? -9.576 -8.992 17.249 1.00 96.94 117 ILE A CA 1
ATOM 908 C C . ILE A 1 117 ? -9.985 -10.464 17.164 1.00 96.94 117 ILE A C 1
ATOM 910 O O . ILE A 1 117 ? -10.975 -10.799 16.509 1.00 96.94 117 ILE A O 1
ATOM 914 N N . ARG A 1 118 ? -9.291 -11.350 17.887 1.00 96.88 118 ARG A N 1
ATOM 915 C CA . ARG A 1 118 ? -9.593 -12.788 17.902 1.00 96.88 118 ARG A CA 1
ATOM 916 C C . ARG A 1 118 ? -11.030 -13.078 18.352 1.00 96.88 118 ARG A C 1
ATOM 918 O O . ARG A 1 118 ? -11.710 -13.876 17.704 1.00 96.88 118 ARG A O 1
ATOM 925 N N . LYS A 1 119 ? -11.488 -12.424 19.427 1.00 96.69 119 LYS A N 1
ATOM 926 C CA . LYS A 1 119 ? -12.837 -12.591 20.008 1.00 96.69 119 LYS A CA 1
ATOM 927 C C . LYS A 1 119 ? -13.957 -11.932 19.191 1.00 96.69 119 LYS A C 1
ATOM 929 O O . LYS A 1 119 ? -15.121 -12.201 19.465 1.00 96.69 119 LYS A O 1
ATOM 934 N N . SER A 1 120 ? -13.631 -11.073 18.226 1.00 97.75 120 SER A N 1
ATOM 935 C CA . SER A 1 120 ? -14.625 -10.359 17.413 1.00 97.75 120 SER A CA 1
ATOM 936 C C . SER A 1 120 ? -15.417 -11.280 16.472 1.00 97.75 120 SER A C 1
ATOM 938 O O . SER A 1 120 ? -15.006 -12.405 16.182 1.00 97.75 120 SER A O 1
ATOM 940 N N . GLY A 1 121 ? -16.533 -10.786 15.935 1.00 97.75 121 GLY A N 1
ATOM 941 C CA . GLY A 1 121 ? -17.301 -11.450 14.870 1.00 97.75 121 GLY A CA 1
ATOM 942 C C . GLY A 1 121 ? -16.833 -11.116 13.445 1.00 97.75 121 GLY A C 1
ATOM 943 O O . GLY A 1 121 ? -17.597 -11.302 12.496 1.00 97.75 121 GLY A O 1
ATOM 944 N N . LEU A 1 122 ? -15.632 -10.551 13.281 1.00 98.25 122 LEU A N 1
ATOM 945 C CA . LEU A 1 122 ? -15.098 -10.151 11.975 1.00 98.25 122 LEU A CA 1
ATOM 946 C C . LEU A 1 122 ? -14.783 -11.365 11.074 1.00 98.25 122 LEU A C 1
ATOM 948 O O . LEU A 1 122 ? -14.485 -12.442 11.603 1.00 98.25 122 LEU A O 1
ATOM 952 N N . PRO A 1 123 ? -14.806 -11.201 9.735 1.00 98.25 123 PRO A N 1
ATOM 953 C CA . PRO A 1 123 ? -14.343 -12.229 8.801 1.00 98.25 123 PRO A CA 1
ATOM 954 C C . PRO A 1 123 ? -12.913 -12.693 9.105 1.00 98.25 123 PRO A C 1
ATOM 956 O O . PRO A 1 123 ? -12.097 -11.919 9.610 1.00 98.25 123 PRO A O 1
ATOM 959 N N . ALA A 1 124 ? -12.600 -13.955 8.794 1.00 98.06 124 ALA A N 1
ATOM 960 C CA . ALA A 1 124 ? -11.303 -14.556 9.115 1.00 98.06 124 ALA A CA 1
ATOM 961 C C . ALA A 1 124 ? -10.128 -13.806 8.466 1.00 98.06 124 ALA A C 1
ATOM 963 O O . ALA A 1 124 ? -9.144 -13.520 9.143 1.00 98.06 124 ALA A O 1
ATOM 964 N N . GLU A 1 125 ? -10.269 -13.417 7.198 1.00 96.75 125 GLU A N 1
ATOM 965 C CA . GLU A 1 125 ? -9.279 -12.615 6.468 1.00 96.75 125 GLU A CA 1
ATOM 966 C C . GLU A 1 125 ? -9.052 -11.255 7.131 1.00 96.75 125 GLU A C 1
ATOM 968 O O . GLU A 1 125 ? -7.916 -10.883 7.403 1.00 96.75 125 GLU A O 1
ATOM 973 N N . VAL A 1 126 ? -10.128 -10.556 7.511 1.00 98.50 126 VAL A N 1
ATOM 974 C CA . VAL A 1 126 ? -10.039 -9.263 8.210 1.00 98.50 126 VAL A CA 1
ATOM 975 C C . VAL A 1 126 ? -9.314 -9.411 9.548 1.00 98.50 126 VAL A C 1
ATOM 977 O O . VAL A 1 126 ? -8.464 -8.586 9.883 1.00 98.50 126 VAL A O 1
ATOM 980 N N . LYS A 1 127 ? -9.607 -10.473 10.313 1.00 98.62 127 LYS A N 1
ATOM 981 C CA . LYS A 1 127 ? -8.877 -10.770 11.555 1.00 98.62 127 LYS A CA 1
ATOM 982 C C . LYS A 1 127 ? -7.396 -11.017 11.285 1.00 98.62 127 LYS A C 1
ATOM 984 O O . LYS A 1 127 ? -6.573 -10.530 12.059 1.00 98.62 127 LYS A O 1
ATOM 989 N N . ALA A 1 128 ? -7.064 -11.765 10.233 1.00 98.25 128 ALA A N 1
ATOM 990 C CA . ALA A 1 128 ? -5.685 -12.076 9.874 1.00 98.25 128 ALA A CA 1
ATOM 991 C C . ALA A 1 128 ? -4.911 -10.810 9.478 1.00 98.25 128 ALA A C 1
ATOM 993 O O . ALA A 1 128 ? -3.864 -10.543 10.064 1.00 98.25 128 ALA A O 1
ATOM 994 N N . SER A 1 129 ? -5.460 -9.984 8.584 1.00 98.19 129 SER A N 1
ATOM 995 C CA . SER A 1 129 ? -4.814 -8.743 8.143 1.00 98.19 129 SER A CA 1
ATOM 996 C C . SER A 1 129 ? -4.666 -7.726 9.276 1.00 98.19 129 SER A C 1
ATOM 998 O O . SER A 1 129 ? -3.588 -7.166 9.458 1.00 98.19 129 SER A O 1
ATOM 1000 N N . ALA A 1 130 ? -5.703 -7.524 10.097 1.00 98.19 130 ALA A N 1
ATOM 1001 C CA . ALA A 1 130 ? -5.606 -6.627 11.248 1.00 98.19 130 ALA A CA 1
ATOM 1002 C C . ALA A 1 130 ? -4.579 -7.132 12.277 1.00 98.19 130 ALA A C 1
ATOM 1004 O O . ALA A 1 130 ? -3.800 -6.346 12.814 1.00 98.19 130 ALA A O 1
ATOM 1005 N N . THR A 1 131 ? -4.537 -8.448 12.522 1.00 98.19 131 THR A N 1
ATOM 1006 C CA . THR A 1 131 ? -3.520 -9.073 13.385 1.00 98.19 131 THR A CA 1
ATOM 1007 C C . THR A 1 131 ? -2.110 -8.831 12.854 1.00 98.19 131 THR A C 1
ATOM 1009 O O . THR A 1 131 ? -1.244 -8.432 13.631 1.00 98.19 131 THR A O 1
ATOM 1012 N N . ASP A 1 132 ? -1.874 -9.037 11.555 1.00 98.06 132 ASP A N 1
ATOM 1013 C CA . ASP A 1 132 ? -0.559 -8.811 10.945 1.00 98.06 132 ASP A CA 1
ATOM 1014 C C . ASP A 1 132 ? -0.127 -7.343 11.068 1.00 98.06 132 ASP A C 1
ATOM 1016 O O . ASP A 1 132 ? 0.985 -7.065 11.517 1.00 98.06 132 ASP A O 1
ATOM 1020 N N . CYS A 1 133 ? -1.041 -6.405 10.804 1.00 97.44 133 CYS A N 1
ATOM 1021 C CA . CYS A 1 133 ? -0.798 -4.970 10.950 1.00 97.44 133 CYS A CA 1
ATOM 1022 C C . CYS A 1 133 ? -0.331 -4.598 12.370 1.00 97.44 133 CYS A C 1
ATOM 1024 O O . CYS A 1 133 ? 0.733 -3.997 12.549 1.00 97.44 133 CYS A O 1
ATOM 1026 N N . PHE A 1 134 ? -1.056 -5.042 13.403 1.00 96.81 134 PHE A N 1
ATOM 1027 C CA . PHE A 1 134 ? -0.670 -4.786 14.796 1.00 96.81 134 PHE A CA 1
ATOM 1028 C C . PHE A 1 134 ? 0.614 -5.507 15.218 1.00 96.81 134 PHE A C 1
ATOM 1030 O O . PHE A 1 134 ? 1.390 -4.963 16.004 1.00 96.81 134 PHE A O 1
ATOM 1037 N N . ILE A 1 135 ? 0.878 -6.711 14.701 1.00 96.38 135 ILE A N 1
ATOM 1038 C CA . ILE A 1 135 ? 2.137 -7.420 14.966 1.00 96.38 135 ILE A CA 1
ATOM 1039 C C . ILE A 1 135 ? 3.321 -6.672 14.345 1.00 96.38 135 ILE A C 1
ATOM 1041 O O . ILE A 1 135 ? 4.363 -6.569 14.992 1.00 96.38 135 ILE A O 1
ATOM 1045 N N . ARG A 1 136 ? 3.190 -6.144 13.121 1.00 96.56 136 ARG A N 1
ATOM 1046 C CA . ARG A 1 136 ? 4.233 -5.329 12.474 1.00 96.56 136 ARG A CA 1
ATOM 1047 C C . ARG A 1 136 ? 4.525 -4.069 13.278 1.00 96.56 136 ARG A C 1
ATOM 1049 O O . ARG A 1 136 ? 5.687 -3.836 13.607 1.00 96.56 136 ARG A O 1
ATOM 1056 N N . LEU A 1 137 ? 3.483 -3.334 13.670 1.00 94.81 137 LEU A N 1
ATOM 1057 C CA . LEU A 1 137 ? 3.597 -2.182 14.572 1.00 94.81 137 LEU A CA 1
ATOM 1058 C C . LEU A 1 137 ? 4.314 -2.562 15.868 1.00 94.81 137 LEU A C 1
ATOM 1060 O O . LEU A 1 137 ? 5.343 -1.985 16.200 1.00 94.81 137 LEU A O 1
ATOM 1064 N N . GLY A 1 138 ? 3.835 -3.597 16.559 1.00 94.50 138 GLY A N 1
ATOM 1065 C CA . GLY A 1 138 ? 4.413 -4.044 17.824 1.00 94.50 138 GLY A CA 1
ATOM 1066 C C . GLY A 1 138 ? 5.857 -4.538 17.709 1.00 94.50 138 GLY A C 1
ATOM 1067 O O . GLY A 1 138 ? 6.623 -4.411 18.660 1.00 94.50 138 GLY A O 1
ATOM 1068 N N . LYS A 1 139 ? 6.267 -5.084 16.558 1.00 94.88 139 LYS A N 1
ATOM 1069 C CA . LYS A 1 139 ? 7.670 -5.445 16.300 1.00 94.88 139 LYS A CA 1
ATOM 1070 C C . LYS A 1 139 ? 8.561 -4.216 16.187 1.00 94.88 139 LYS A C 1
ATOM 1072 O O . LYS A 1 139 ? 9.644 -4.217 16.767 1.00 94.88 139 LYS A O 1
ATOM 1077 N N . VAL A 1 140 ? 8.118 -3.197 15.453 1.00 94.25 140 VAL A N 1
ATOM 1078 C CA . VAL A 1 140 ? 8.885 -1.959 15.279 1.00 94.25 140 VAL A CA 1
ATOM 1079 C C . VAL A 1 140 ? 8.955 -1.184 16.594 1.00 94.25 140 VAL A C 1
ATOM 1081 O O . VAL A 1 140 ? 10.051 -0.849 17.035 1.00 94.25 140 VAL A O 1
ATOM 1084 N N . GLU A 1 141 ? 7.823 -1.002 17.271 1.00 91.25 141 GLU A N 1
ATOM 1085 C CA . GLU A 1 141 ? 7.756 -0.357 18.589 1.00 91.25 141 GLU A CA 1
ATOM 1086 C C . GLU A 1 141 ? 8.595 -1.107 19.631 1.00 91.25 141 GLU A C 1
ATOM 1088 O O . GLU A 1 141 ? 9.386 -0.515 20.361 1.00 91.25 141 GLU A O 1
ATOM 1093 N N . GLY A 1 142 ? 8.499 -2.440 19.659 1.00 92.12 142 GLY A N 1
ATOM 1094 C CA . GLY A 1 142 ? 9.316 -3.268 20.541 1.00 92.12 142 GLY A CA 1
ATOM 1095 C C . GLY A 1 142 ? 10.812 -3.062 20.305 1.00 92.12 142 GLY A C 1
ATOM 1096 O O . GLY A 1 142 ? 11.565 -2.899 21.261 1.00 92.12 142 GLY A O 1
ATOM 1097 N N . ALA A 1 143 ? 11.246 -2.990 19.045 1.00 92.12 143 ALA A N 1
ATOM 1098 C CA . ALA A 1 143 ? 12.642 -2.721 18.715 1.00 92.12 143 ALA A CA 1
ATOM 1099 C C . ALA A 1 143 ? 13.099 -1.320 19.163 1.00 92.12 143 ALA A C 1
ATOM 1101 O O . ALA A 1 143 ? 14.199 -1.198 19.698 1.00 92.12 143 ALA A O 1
ATOM 1102 N N . ILE A 1 144 ? 12.261 -0.291 18.992 1.00 90.62 144 ILE A N 1
ATOM 1103 C CA . ILE A 1 144 ? 12.552 1.091 19.418 1.00 90.62 144 ILE A CA 1
ATOM 1104 C C . ILE A 1 144 ? 12.699 1.176 20.943 1.00 90.62 144 ILE A C 1
ATOM 1106 O O . ILE A 1 144 ? 13.605 1.836 21.444 1.00 90.62 144 ILE A O 1
ATOM 1110 N N . HIS A 1 145 ? 11.844 0.468 21.682 1.00 86.75 145 HIS A N 1
ATOM 1111 C CA . HIS A 1 145 ? 11.811 0.505 23.145 1.00 86.75 145 HIS A CA 1
ATOM 1112 C C . HIS A 1 145 ? 12.643 -0.596 23.829 1.00 86.75 145 HIS A C 1
ATOM 1114 O O . HIS A 1 145 ? 12.630 -0.698 25.055 1.00 86.75 145 HIS A O 1
ATOM 1120 N N . GLY A 1 146 ? 13.346 -1.449 23.073 1.00 88.94 146 GLY A N 1
ATOM 1121 C CA . GLY A 1 146 ? 14.095 -2.586 23.629 1.00 88.94 146 GLY A CA 1
ATOM 1122 C C . GLY A 1 146 ? 13.210 -3.656 24.291 1.00 88.94 146 GLY A C 1
ATOM 1123 O O . GLY A 1 146 ? 13.661 -4.392 25.169 1.00 88.94 146 GLY A O 1
ATOM 1124 N N . LEU A 1 147 ? 11.941 -3.745 23.892 1.00 88.38 147 LEU A N 1
ATOM 1125 C CA . LEU A 1 147 ? 10.946 -4.675 24.420 1.00 88.38 147 LEU A CA 1
ATOM 1126 C C . LEU A 1 147 ? 10.639 -5.790 23.417 1.00 88.38 147 LEU A C 1
ATOM 1128 O O . LEU A 1 147 ? 10.606 -5.601 22.204 1.00 88.38 147 LEU A O 1
ATOM 1132 N N . SER A 1 148 ? 10.310 -6.979 23.925 1.00 88.69 148 SER A N 1
ATOM 1133 C CA . SER A 1 148 ? 9.691 -8.005 23.079 1.00 88.69 148 SER A CA 1
ATOM 1134 C C . SER A 1 148 ? 8.321 -7.514 22.579 1.00 88.69 148 SER A C 1
ATOM 1136 O O . SER A 1 148 ? 7.588 -6.950 23.396 1.00 88.69 148 SER A O 1
ATOM 1138 N N . PRO A 1 149 ? 7.890 -7.828 21.341 1.00 81.12 149 PRO A N 1
ATOM 1139 C CA . PRO A 1 149 ? 6.647 -7.294 20.766 1.00 81.12 149 PRO A CA 1
ATOM 1140 C C . PRO A 1 149 ? 5.402 -7.494 21.647 1.00 81.12 149 PRO A C 1
ATOM 1142 O O . PRO A 1 149 ? 4.564 -6.612 21.776 1.00 81.12 149 PRO A O 1
ATOM 1145 N N . MET A 1 150 ? 5.300 -8.637 22.335 1.00 84.25 150 MET A N 1
ATOM 1146 C CA . MET A 1 150 ? 4.155 -8.969 23.199 1.00 84.25 150 MET A CA 1
ATOM 1147 C C . MET A 1 150 ? 4.109 -8.198 24.530 1.00 84.25 150 MET A C 1
ATOM 1149 O O . MET A 1 150 ? 3.115 -8.299 25.247 1.00 84.25 150 MET A O 1
ATOM 1153 N N . LYS A 1 151 ? 5.172 -7.463 24.874 1.00 83.62 151 LYS A N 1
ATOM 1154 C CA . LYS A 1 151 ? 5.252 -6.586 26.054 1.00 83.62 151 LYS A CA 1
ATOM 1155 C C . LYS A 1 151 ? 5.035 -5.110 25.701 1.00 83.62 151 LYS A C 1
ATOM 1157 O O . LYS A 1 151 ? 5.113 -4.271 26.590 1.00 83.62 151 LYS A O 1
ATOM 1162 N N . VAL A 1 152 ? 4.785 -4.796 24.429 1.00 85.25 152 VAL A N 1
ATOM 1163 C CA . VAL A 1 152 ? 4.537 -3.425 23.979 1.00 85.25 152 VAL A CA 1
ATOM 1164 C C . VAL A 1 152 ? 3.154 -2.972 24.436 1.00 85.25 152 VAL A C 1
ATOM 1166 O O . VAL A 1 152 ? 2.139 -3.623 24.157 1.00 85.25 152 VAL A O 1
ATOM 1169 N N . SER A 1 153 ? 3.137 -1.823 25.105 1.00 82.81 153 SER A N 1
ATOM 1170 C CA . SER A 1 153 ? 1.948 -1.011 25.332 1.00 82.81 153 SER A CA 1
ATOM 1171 C C . SER A 1 153 ? 2.016 0.175 24.389 1.00 82.81 153 SER A C 1
ATOM 1173 O O . SER A 1 153 ? 2.971 0.944 24.436 1.00 82.81 153 SER A O 1
ATOM 1175 N N . PHE A 1 154 ? 1.029 0.307 23.507 1.00 80.94 154 PHE A N 1
ATOM 1176 C CA . PHE A 1 154 ? 1.018 1.418 22.568 1.00 80.94 154 PHE A CA 1
ATOM 1177 C C . PHE A 1 154 ? 0.549 2.684 23.289 1.00 80.94 154 PHE A C 1
ATOM 1179 O O . PHE A 1 154 ? -0.541 2.719 23.868 1.00 80.94 154 PHE A O 1
ATOM 1186 N N . HIS A 1 155 ? 1.368 3.731 23.249 1.00 70.69 155 HIS A N 1
ATOM 1187 C CA . HIS A 1 155 ? 1.028 5.022 23.847 1.00 70.69 155 HIS A CA 1
ATOM 1188 C C . HIS A 1 155 ? 0.222 5.909 22.895 1.00 70.69 155 HIS A C 1
ATOM 1190 O O . HIS A 1 155 ? -0.556 6.734 23.371 1.00 70.69 155 HIS A O 1
ATOM 1196 N N . GLU A 1 156 ? 0.379 5.709 21.585 1.00 65.00 156 GLU A N 1
ATOM 1197 C CA . GLU A 1 156 ? -0.210 6.550 20.531 1.00 65.00 156 GLU A CA 1
ATOM 1198 C C . GLU A 1 156 ? -1.144 5.730 19.630 1.00 65.00 156 GLU A C 1
ATOM 1200 O O . GLU A 1 156 ? -2.267 6.136 19.366 1.00 65.00 156 GLU A O 1
ATOM 1205 N N . VAL A 1 157 ? -0.750 4.498 19.286 1.00 69.62 157 VAL A N 1
ATOM 1206 C CA . VAL A 1 157 ? -1.499 3.600 18.379 1.00 69.62 157 VAL A CA 1
ATOM 1207 C C . VAL A 1 157 ? -2.471 2.650 19.113 1.00 69.62 157 VAL A C 1
ATOM 1209 O O . VAL A 1 157 ? -3.199 1.870 18.504 1.00 69.62 157 VAL A O 1
ATOM 1212 N N . GLY A 1 158 ? -2.491 2.688 20.450 1.00 61.38 158 GLY A N 1
ATOM 1213 C CA . GLY A 1 158 ? -3.303 1.802 21.304 1.00 61.38 158 GLY A CA 1
ATOM 1214 C C . GLY A 1 158 ? -4.685 2.344 21.649 1.00 61.38 158 GLY A C 1
ATOM 1215 O O . GLY A 1 158 ? -5.425 1.703 22.401 1.00 61.38 158 GLY A O 1
ATOM 1216 N N . ALA A 1 159 ? -5.004 3.536 21.152 1.00 81.69 159 ALA A N 1
ATOM 1217 C CA . ALA A 1 159 ? -6.261 4.214 21.399 1.00 81.69 159 ALA A CA 1
ATOM 1218 C C . ALA A 1 159 ? -7.381 3.671 20.489 1.00 81.69 159 ALA A C 1
ATOM 1220 O O . ALA A 1 159 ? -7.138 2.996 19.484 1.00 81.69 159 ALA A O 1
ATOM 1221 N N . VAL A 1 160 ? -8.634 3.897 20.894 1.00 85.44 160 VAL A N 1
ATOM 1222 C CA . VAL A 1 160 ? -9.815 3.292 20.252 1.00 85.44 160 VAL A CA 1
ATOM 1223 C C . VAL A 1 160 ? -9.931 3.697 18.781 1.00 85.44 160 VAL A C 1
ATOM 1225 O O . VAL A 1 160 ? -10.249 2.855 17.948 1.00 85.44 160 VAL A O 1
ATOM 1228 N N . ASP A 1 161 ? -9.636 4.952 18.468 1.00 86.19 161 ASP A N 1
ATOM 1229 C CA . ASP A 1 161 ? -9.533 5.520 17.123 1.00 86.19 161 ASP A CA 1
ATOM 1230 C C . ASP A 1 161 ? -8.564 4.735 16.235 1.00 86.19 161 ASP A C 1
ATOM 1232 O O . ASP A 1 161 ? -8.981 4.215 15.206 1.00 86.19 161 ASP A O 1
ATOM 1236 N N . SER A 1 162 ? -7.322 4.523 16.676 1.00 90.00 162 SER A N 1
ATOM 1237 C CA . SER A 1 162 ? -6.313 3.781 15.911 1.00 90.00 162 SER A CA 1
ATOM 1238 C C . SER A 1 162 ? -6.720 2.323 15.657 1.00 90.00 162 SER A C 1
ATOM 1240 O O . SER A 1 162 ? -6.462 1.772 14.582 1.00 90.00 162 SER A O 1
ATOM 1242 N N . ILE A 1 163 ? -7.401 1.688 16.620 1.00 93.94 163 ILE A N 1
ATOM 1243 C CA . ILE A 1 163 ? -7.943 0.334 16.434 1.00 93.94 163 ILE A CA 1
ATOM 1244 C C . ILE A 1 163 ? -9.068 0.330 15.401 1.00 93.94 163 ILE A C 1
ATOM 1246 O O . ILE A 1 163 ? -9.093 -0.537 14.524 1.00 93.94 163 ILE A O 1
ATOM 1250 N N . VAL A 1 164 ? -9.988 1.288 15.487 1.00 95.25 164 VAL A N 1
ATOM 1251 C CA . VAL A 1 164 ? -11.093 1.432 14.534 1.00 95.25 164 VAL A CA 1
ATOM 1252 C C . VAL A 1 164 ? -10.572 1.739 13.130 1.00 95.25 164 VAL A C 1
ATOM 1254 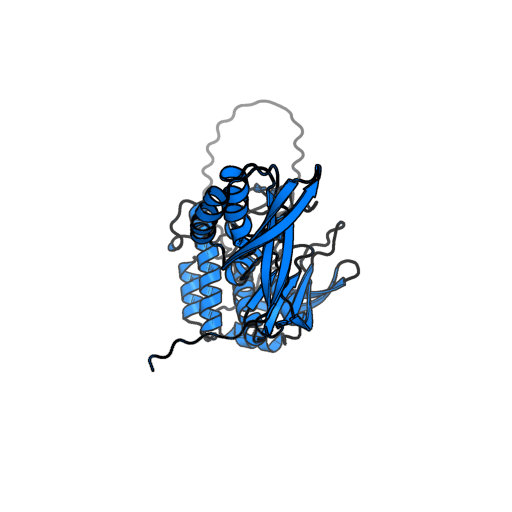O O . VAL A 1 164 ? -11.068 1.153 12.172 1.00 95.25 164 VAL A O 1
ATOM 1257 N N . ASP A 1 165 ? -9.544 2.570 13.010 1.00 94.75 165 ASP A N 1
ATOM 1258 C CA . ASP A 1 165 ? -8.902 2.939 11.753 1.00 94.75 165 ASP A CA 1
ATOM 1259 C C . ASP A 1 165 ? -8.255 1.745 11.053 1.00 94.75 165 ASP A C 1
ATOM 1261 O O . ASP A 1 165 ? -8.563 1.454 9.893 1.00 94.75 165 ASP A O 1
ATOM 1265 N N . ILE A 1 1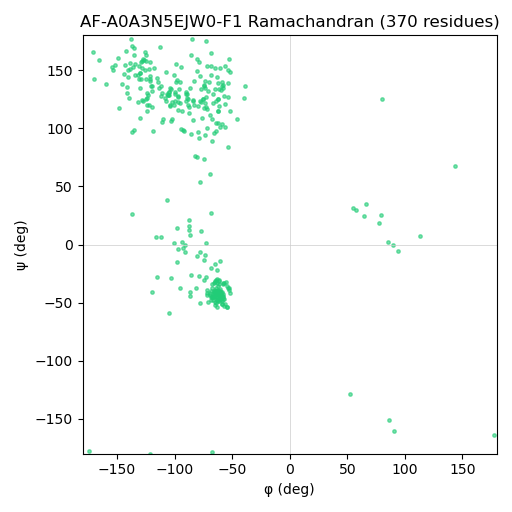66 ? -7.382 1.017 11.759 1.00 97.25 166 ILE A N 1
ATOM 1266 C CA . ILE A 1 166 ? -6.679 -0.139 11.192 1.00 97.25 166 ILE A CA 1
ATOM 1267 C C . ILE A 1 166 ? -7.682 -1.235 10.845 1.00 97.25 166 ILE A C 1
ATOM 1269 O O . ILE A 1 166 ? -7.714 -1.716 9.711 1.00 97.25 166 ILE A O 1
ATOM 1273 N N . VAL A 1 167 ? -8.533 -1.622 11.800 1.00 9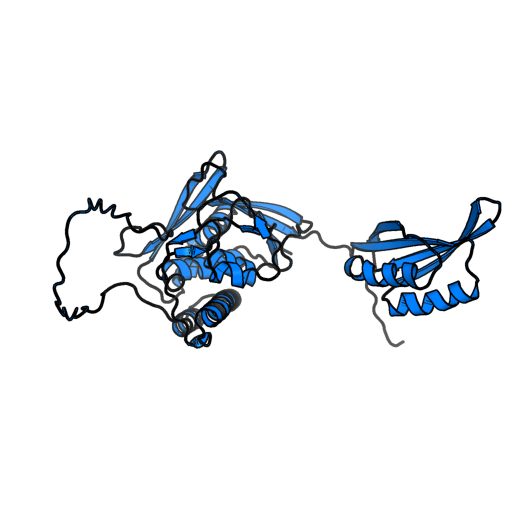8.19 167 VAL A N 1
ATOM 1274 C CA . VAL A 1 167 ? -9.478 -2.720 11.577 1.00 98.19 167 VAL A CA 1
ATOM 1275 C C . VAL A 1 167 ? -10.534 -2.332 10.544 1.00 98.19 167 VAL A C 1
ATOM 1277 O O . VAL A 1 167 ? -10.918 -3.162 9.721 1.00 98.19 167 VAL A O 1
ATOM 1280 N N . GLY A 1 168 ? -10.982 -1.077 10.551 1.00 98.12 168 GLY A N 1
ATOM 1281 C CA . GLY A 1 168 ? -11.918 -0.541 9.572 1.00 98.12 168 GLY A CA 1
ATOM 1282 C C . GLY A 1 168 ? -11.323 -0.518 8.169 1.00 98.12 168 GLY A C 1
ATOM 1283 O O . GLY A 1 168 ? -12.015 -0.882 7.224 1.00 98.12 168 GLY A O 1
ATOM 1284 N N . SER A 1 169 ? -10.038 -0.190 8.030 1.00 98.50 169 SER A N 1
ATOM 1285 C CA . SER A 1 169 ? -9.339 -0.227 6.741 1.00 98.50 169 SER A CA 1
ATOM 1286 C C . SER A 1 169 ? -9.205 -1.660 6.221 1.00 98.50 169 SER A C 1
ATOM 1288 O O . SER A 1 169 ? -9.541 -1.924 5.066 1.00 98.50 169 SER A O 1
ATOM 1290 N N . CYS A 1 170 ? -8.820 -2.615 7.081 1.00 98.69 170 CYS A N 1
ATOM 1291 C CA . CYS A 1 170 ? -8.797 -4.039 6.725 1.00 98.69 170 CYS A CA 1
ATOM 1292 C C . CYS A 1 170 ? -10.185 -4.543 6.297 1.00 98.69 170 CYS A C 1
ATOM 1294 O O . CYS A 1 170 ? -10.319 -5.252 5.301 1.00 98.69 170 CYS A O 1
ATOM 1296 N N . LEU A 1 171 ? -11.226 -4.169 7.044 1.00 98.75 171 LEU A N 1
ATOM 1297 C CA . LEU A 1 171 ? -12.602 -4.534 6.735 1.00 98.75 171 LEU A CA 1
ATOM 1298 C C . LEU A 1 171 ? -13.080 -3.886 5.432 1.00 98.75 171 LEU A C 1
ATOM 1300 O O . LEU A 1 171 ? -13.754 -4.545 4.651 1.00 98.75 171 LEU A O 1
ATOM 1304 N N . GLY A 1 172 ? -12.744 -2.621 5.189 1.00 98.56 172 GLY A N 1
ATOM 1305 C CA . GLY A 1 172 ? -13.164 -1.897 3.995 1.00 98.56 172 GLY A CA 1
ATOM 1306 C C . GLY A 1 172 ? -12.558 -2.471 2.717 1.00 98.56 172 GLY A C 1
ATOM 1307 O O . GLY A 1 172 ? -13.286 -2.674 1.750 1.00 98.56 172 GLY A O 1
ATOM 1308 N N . LEU A 1 173 ? -11.268 -2.828 2.737 1.00 98.62 173 LEU A N 1
ATOM 1309 C CA . LEU A 1 173 ? -10.624 -3.544 1.629 1.00 98.62 173 LEU A CA 1
ATOM 1310 C C . LEU A 1 173 ? -11.309 -4.891 1.353 1.00 98.62 173 LEU A C 1
ATOM 1312 O O . LEU A 1 173 ? -11.623 -5.195 0.203 1.00 98.62 173 LEU A O 1
ATOM 1316 N N . HIS A 1 174 ? -11.618 -5.653 2.407 1.00 98.56 174 HIS A N 1
ATOM 1317 C CA . HIS A 1 174 ? -12.328 -6.928 2.287 1.00 98.56 174 HIS A CA 1
ATOM 1318 C C . HIS A 1 174 ? -13.759 -6.760 1.747 1.00 98.56 174 HIS A C 1
ATOM 1320 O O . HIS A 1 174 ? -14.164 -7.486 0.845 1.00 98.56 174 HIS A O 1
ATOM 1326 N N . LEU A 1 175 ? -14.526 -5.783 2.244 1.00 98.56 175 LEU A N 1
ATOM 1327 C CA . LEU A 1 175 ? -15.894 -5.512 1.776 1.00 98.56 175 LEU A CA 1
ATOM 1328 C C . LEU A 1 175 ? -15.931 -5.041 0.317 1.00 98.56 175 LEU A C 1
ATOM 1330 O O . LEU A 1 175 ? -16.889 -5.332 -0.394 1.00 98.56 175 LEU A O 1
ATOM 1334 N N . LEU A 1 176 ? -14.890 -4.341 -0.137 1.00 98.38 176 LEU A N 1
ATOM 1335 C CA . LEU A 1 176 ? -14.727 -3.975 -1.542 1.00 98.38 176 LEU A CA 1
ATOM 1336 C C . LEU A 1 176 ? -14.215 -5.135 -2.408 1.00 98.38 176 LEU A C 1
ATOM 1338 O O . LEU A 1 176 ? -14.175 -4.977 -3.630 1.00 98.38 176 LEU A O 1
ATOM 1342 N N . GLY A 1 177 ? -13.856 -6.279 -1.818 1.00 97.94 177 GLY A N 1
ATOM 1343 C CA . GLY A 1 177 ? -13.328 -7.444 -2.527 1.00 97.94 177 GLY A CA 1
ATOM 1344 C C . GLY A 1 177 ? -11.961 -7.188 -3.157 1.00 97.94 177 GLY A C 1
ATOM 1345 O O . GLY A 1 177 ? -11.716 -7.657 -4.261 1.00 97.94 177 GLY A O 1
ATOM 1346 N N . ILE A 1 178 ? -11.110 -6.379 -2.517 1.00 98.38 178 ILE A N 1
ATOM 1347 C CA . ILE A 1 178 ? -9.755 -6.103 -3.008 1.00 98.38 178 ILE A CA 1
ATOM 1348 C C . ILE A 1 178 ? -8.844 -7.295 -2.707 1.00 98.38 178 ILE A C 1
ATOM 1350 O O . ILE A 1 178 ? -8.683 -7.671 -1.547 1.00 98.38 178 ILE A O 1
ATOM 1354 N N . GLU A 1 179 ? -8.228 -7.852 -3.747 1.00 96.81 179 GLU A N 1
ATOM 1355 C CA . GLU A 1 179 ? -7.352 -9.026 -3.665 1.00 96.81 179 GLU A CA 1
ATOM 1356 C C . GLU A 1 179 ? -5.869 -8.638 -3.554 1.00 96.81 179 GLU A C 1
ATOM 1358 O O . GLU A 1 179 ? -5.120 -9.255 -2.799 1.00 96.81 179 GLU A O 1
ATOM 1363 N N . GLU A 1 180 ? -5.440 -7.583 -4.258 1.00 96.69 180 GLU A N 1
ATOM 1364 C CA . GLU A 1 180 ? -4.078 -7.043 -4.163 1.00 96.69 180 GLU A CA 1
ATOM 1365 C C . GLU A 1 180 ? -4.083 -5.528 -3.976 1.00 96.69 180 GLU A C 1
ATOM 1367 O O . GLU A 1 180 ? -4.917 -4.813 -4.539 1.00 96.69 180 GLU A O 1
ATOM 1372 N N . VAL A 1 181 ? -3.103 -5.036 -3.217 1.00 98.31 181 VAL A N 1
ATOM 1373 C CA . VAL A 1 181 ? -2.884 -3.607 -2.997 1.00 98.31 181 VAL A CA 1
ATOM 1374 C C . VAL A 1 181 ? -1.490 -3.212 -3.480 1.00 98.31 181 VAL A C 1
ATOM 1376 O O . VAL A 1 181 ? -0.492 -3.882 -3.210 1.00 98.31 181 VAL A O 1
ATOM 1379 N N . TYR A 1 182 ? -1.435 -2.084 -4.176 1.00 98.19 182 TYR A N 1
ATOM 1380 C CA . TYR A 1 182 ? -0.232 -1.430 -4.677 1.00 98.19 182 TYR A CA 1
ATOM 1381 C C . TYR A 1 182 ? -0.192 0.021 -4.191 1.00 98.19 182 TYR A C 1
ATOM 1383 O O . TYR A 1 182 ? -1.203 0.557 -3.727 1.00 98.19 182 TYR A O 1
ATOM 1391 N N . CYS A 1 183 ? 0.959 0.681 -4.295 1.00 98.31 183 CYS A N 1
ATOM 1392 C CA . CYS A 1 183 ? 1.046 2.110 -4.010 1.00 98.31 183 CYS A CA 1
ATOM 1393 C C . CYS A 1 183 ? 2.123 2.814 -4.837 1.00 98.31 183 CYS A C 1
ATOM 1395 O O . CYS A 1 183 ? 3.072 2.184 -5.311 1.00 98.31 183 CYS A O 1
ATOM 1397 N N . SER A 1 184 ? 2.001 4.137 -4.950 1.00 97.56 184 SER A N 1
ATOM 1398 C CA . SER A 1 184 ? 3.072 5.005 -5.444 1.00 97.56 184 SER A CA 1
ATOM 1399 C C . SER A 1 184 ? 4.257 5.050 -4.464 1.00 97.56 184 SER A C 1
ATOM 1401 O O . SER A 1 184 ? 4.274 4.378 -3.429 1.00 97.56 184 SER A O 1
ATOM 1403 N N . ARG A 1 185 ? 5.290 5.841 -4.783 1.00 97.56 185 ARG A N 1
ATOM 1404 C CA . ARG A 1 185 ? 6.357 6.156 -3.818 1.00 97.56 185 ARG A CA 1
ATOM 1405 C C . ARG A 1 185 ? 5.752 6.832 -2.589 1.00 97.56 185 ARG A C 1
ATOM 1407 O O . ARG A 1 185 ? 4.896 7.696 -2.737 1.00 97.56 185 ARG A O 1
ATOM 1414 N N . VAL A 1 186 ? 6.228 6.480 -1.399 1.00 98.06 186 VAL A N 1
ATOM 1415 C CA . VAL A 1 186 ? 5.674 7.010 -0.146 1.00 98.06 186 VAL A CA 1
ATOM 1416 C C . VAL A 1 186 ? 6.297 8.375 0.156 1.00 98.06 186 VAL A C 1
ATOM 1418 O O . VAL A 1 186 ? 7.524 8.450 0.295 1.00 98.06 186 VAL A O 1
ATOM 1421 N N . PRO A 1 187 ? 5.507 9.458 0.257 1.00 96.38 187 PRO A N 1
ATOM 1422 C CA . PRO A 1 187 ? 6.044 10.753 0.636 1.00 96.38 187 PRO A CA 1
ATOM 1423 C C . PRO A 1 187 ? 6.466 10.771 2.107 1.00 96.38 187 PRO A C 1
ATOM 1425 O O . PRO A 1 187 ? 5.760 10.247 2.969 1.00 96.38 187 PRO A O 1
ATOM 1428 N N . ILE A 1 188 ? 7.596 11.411 2.394 1.00 95.12 188 ILE A N 1
ATOM 1429 C CA . ILE A 1 188 ? 8.105 11.641 3.746 1.00 95.12 188 ILE A CA 1
ATOM 1430 C C . ILE A 1 188 ? 8.319 13.141 3.963 1.00 95.12 188 ILE A C 1
ATOM 1432 O O . ILE A 1 188 ? 8.976 13.810 3.162 1.00 95.12 188 ILE A O 1
ATOM 1436 N N . ALA A 1 189 ? 7.714 13.653 5.031 1.00 93.44 189 ALA A N 1
ATOM 1437 C CA . ALA A 1 189 ? 7.899 15.013 5.521 1.00 93.44 189 ALA A CA 1
ATOM 1438 C C . ALA A 1 189 ? 9.277 15.178 6.189 1.00 93.44 189 ALA A C 1
ATOM 1440 O O . ALA A 1 189 ? 10.025 14.207 6.324 1.00 93.44 189 ALA A O 1
ATOM 1441 N N . HIS A 1 190 ? 9.609 16.402 6.594 1.00 90.44 190 HIS A N 1
ATOM 1442 C CA . HIS A 1 190 ? 10.810 16.715 7.370 1.00 90.44 190 HIS A CA 1
ATOM 1443 C C . HIS A 1 190 ? 10.443 17.375 8.707 1.00 90.44 190 HIS A C 1
ATOM 1445 O O . HIS A 1 190 ? 9.266 17.539 9.042 1.00 90.44 190 HIS A O 1
ATOM 1451 N N . GLY A 1 191 ? 11.465 17.706 9.496 1.00 92.12 191 GLY A N 1
ATOM 1452 C CA . GLY A 1 191 ? 11.313 18.357 10.793 1.00 92.12 191 GLY A CA 1
ATOM 1453 C C . GLY A 1 191 ? 11.084 17.378 11.942 1.00 92.12 191 GLY A C 1
ATOM 1454 O O . GLY A 1 191 ? 11.550 16.236 11.919 1.00 92.12 191 GLY A O 1
ATOM 1455 N N . GLU A 1 192 ? 10.378 17.855 12.961 1.00 94.06 192 GLU A N 1
ATOM 1456 C CA . GLU A 1 192 ? 10.095 17.124 14.192 1.00 94.06 192 GLU A CA 1
ATOM 1457 C C . GLU A 1 192 ? 8.587 17.086 14.450 1.00 94.06 192 GLU A C 1
ATOM 1459 O O . GLU A 1 192 ? 7.851 17.999 14.079 1.00 94.06 192 GLU A O 1
ATOM 1464 N N . ILE A 1 193 ? 8.134 16.027 15.109 1.00 90.75 193 ILE A N 1
ATOM 1465 C CA . ILE A 1 193 ? 6.784 15.896 15.645 1.00 90.75 193 ILE A CA 1
ATOM 1466 C C . ILE A 1 193 ? 6.862 15.914 17.166 1.00 90.75 193 ILE A C 1
ATOM 1468 O O . ILE A 1 193 ? 7.721 15.272 17.776 1.00 90.75 193 ILE A O 1
ATOM 1472 N N . GLN A 1 194 ? 5.959 16.653 17.795 1.00 87.75 194 GLN A N 1
ATOM 1473 C CA . GLN A 1 194 ? 5.759 16.543 19.229 1.00 87.75 194 GLN A CA 1
ATOM 1474 C C . GLN A 1 194 ? 5.020 15.230 19.497 1.00 87.75 194 GLN A C 1
ATOM 1476 O O . GLN A 1 194 ? 4.078 14.913 18.793 1.00 87.75 194 GLN A O 1
ATOM 1481 N N . THR A 1 195 ? 5.443 14.443 20.480 1.00 84.31 195 THR A N 1
ATOM 1482 C CA . THR A 1 195 ? 4.821 13.151 20.827 1.00 84.31 195 THR A CA 1
ATOM 1483 C C . THR A 1 195 ? 4.714 13.017 22.343 1.00 84.31 195 THR A C 1
ATOM 1485 O O . THR A 1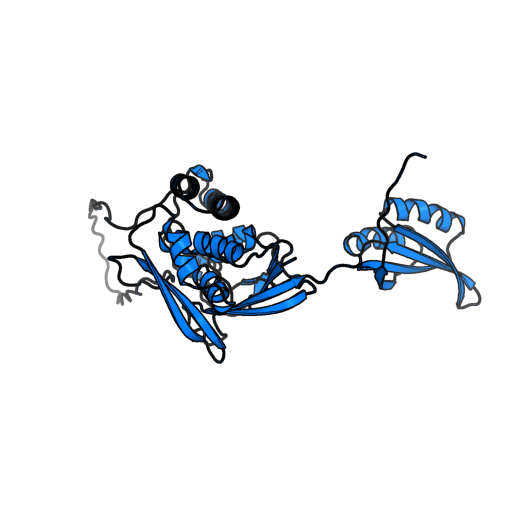 195 ? 5.217 13.866 23.094 1.00 84.31 195 THR A O 1
ATOM 1488 N N . ARG A 1 196 ? 4.106 11.930 22.835 1.00 77.81 196 ARG A N 1
ATOM 1489 C CA . ARG A 1 196 ? 4.147 11.604 24.280 1.00 77.81 196 ARG A CA 1
ATOM 1490 C C . ARG A 1 196 ? 5.558 11.279 24.774 1.00 77.81 196 ARG A C 1
ATOM 1492 O O . ARG A 1 196 ? 5.812 11.317 25.974 1.00 77.81 196 ARG A O 1
ATOM 1499 N N . HIS A 1 197 ? 6.464 10.984 23.850 1.00 80.38 197 HIS A N 1
ATOM 1500 C CA . HIS A 1 197 ? 7.868 10.694 24.106 1.00 80.38 197 HIS A CA 1
ATOM 1501 C C . HIS A 1 197 ? 8.776 11.915 23.883 1.00 80.38 197 HIS A C 1
ATOM 1503 O O . HIS A 1 197 ? 9.994 11.771 23.826 1.00 80.38 197 HIS A O 1
ATOM 1509 N N . GLY A 1 198 ? 8.195 13.118 23.785 1.00 87.88 198 GLY A N 1
ATOM 1510 C CA . GLY A 1 198 ? 8.914 14.355 23.483 1.00 87.88 198 GLY A CA 1
ATOM 1511 C C . GLY A 1 198 ? 8.984 14.635 21.983 1.00 87.88 198 GLY A C 1
ATOM 1512 O O . GLY A 1 198 ? 8.179 14.113 21.209 1.00 87.88 198 GLY A O 1
ATOM 1513 N N . ARG A 1 199 ? 9.927 15.483 21.564 1.00 92.25 199 ARG A N 1
ATOM 1514 C CA . ARG A 1 199 ? 10.151 15.764 20.141 1.00 92.25 199 ARG A CA 1
ATOM 1515 C C . ARG A 1 199 ? 10.864 14.590 19.481 1.00 92.25 199 ARG A C 1
ATOM 1517 O O . ARG A 1 199 ? 11.920 14.164 19.945 1.00 92.25 199 ARG A O 1
ATOM 1524 N N . LEU A 1 200 ? 10.269 14.071 18.415 1.00 92.62 200 LEU A N 1
ATOM 1525 C CA . LEU A 1 200 ? 10.791 12.973 17.607 1.00 92.62 200 LEU A CA 1
ATOM 1526 C C . LEU A 1 200 ? 10.969 13.433 16.156 1.00 92.62 200 LEU A C 1
ATOM 1528 O O . LEU A 1 200 ? 10.301 14.375 15.738 1.00 92.62 200 LEU A O 1
ATOM 1532 N N . PRO A 1 201 ? 11.839 12.783 15.363 1.00 93.75 201 PRO A N 1
ATOM 1533 C CA . PRO A 1 201 ? 11.961 13.092 13.940 1.00 93.75 201 PRO A CA 1
ATOM 1534 C C . PRO A 1 201 ? 10.641 12.848 13.197 1.00 93.75 201 PRO A C 1
ATOM 1536 O O . PRO A 1 201 ? 9.860 11.980 13.584 1.00 93.75 201 PRO A O 1
ATOM 1539 N N . ASN A 1 202 ? 10.419 13.582 12.108 1.00 93.56 202 ASN A N 1
ATOM 1540 C CA . ASN A 1 202 ? 9.302 13.390 11.186 1.00 93.56 202 ASN A CA 1
ATOM 1541 C C . ASN A 1 202 ? 9.804 12.772 9.862 1.00 93.56 202 ASN A C 1
ATOM 1543 O O . ASN A 1 202 ? 10.670 13.375 9.223 1.00 93.56 202 ASN A O 1
ATOM 1547 N N . PRO A 1 203 ? 9.284 11.610 9.414 1.00 93.50 203 PRO A N 1
ATOM 1548 C CA . PRO A 1 203 ? 8.313 10.746 10.091 1.00 93.50 203 PRO A CA 1
ATOM 1549 C C . PRO A 1 203 ? 8.846 10.115 11.380 1.00 93.50 203 PRO A C 1
ATOM 1551 O O . PRO A 1 203 ? 10.041 9.829 11.493 1.00 93.50 203 PRO A O 1
ATOM 1554 N N . GLY A 1 204 ? 7.930 9.820 12.307 1.00 93.44 204 GLY A N 1
ATOM 1555 C CA . GLY A 1 204 ? 8.251 9.171 13.576 1.00 93.44 204 GLY A CA 1
ATOM 1556 C C . GLY A 1 204 ? 8.989 7.830 13.404 1.00 93.44 204 GLY A C 1
ATOM 1557 O O . GLY A 1 204 ? 8.791 7.134 12.398 1.00 93.44 204 GLY A O 1
ATOM 1558 N N . PRO A 1 205 ? 9.798 7.399 14.395 1.00 93.38 205 PRO A N 1
ATOM 1559 C CA . PRO A 1 205 ? 10.589 6.168 14.310 1.00 93.38 205 PRO A CA 1
ATOM 1560 C C . PRO A 1 205 ? 9.772 4.915 13.962 1.00 93.38 205 PRO A C 1
ATOM 1562 O O . PRO A 1 205 ? 10.239 4.071 13.193 1.00 93.38 205 PRO A O 1
ATOM 1565 N N . ALA A 1 206 ? 8.543 4.802 14.479 1.00 93.62 206 ALA A N 1
ATOM 1566 C CA . ALA A 1 206 ? 7.657 3.675 14.199 1.00 93.62 206 ALA A CA 1
ATOM 1567 C C . ALA A 1 206 ? 7.205 3.636 12.731 1.00 93.62 206 ALA A C 1
ATOM 1569 O O . ALA A 1 206 ? 7.332 2.603 12.068 1.00 93.62 206 ALA A O 1
ATOM 1570 N N . ALA A 1 207 ? 6.749 4.771 12.191 1.00 95.31 207 ALA A N 1
ATOM 1571 C CA . ALA A 1 207 ? 6.366 4.888 10.786 1.00 95.31 207 ALA A CA 1
ATOM 1572 C C . ALA A 1 207 ? 7.557 4.586 9.862 1.00 95.31 207 ALA A C 1
ATOM 1574 O O . ALA A 1 207 ? 7.443 3.779 8.939 1.00 95.31 207 ALA A O 1
ATOM 1575 N N . MET A 1 208 ? 8.731 5.154 10.159 1.00 95.88 208 MET A N 1
ATOM 1576 C CA . MET A 1 208 ? 9.943 4.921 9.370 1.00 95.88 208 MET A CA 1
ATOM 1577 C C . MET A 1 208 ? 10.400 3.455 9.418 1.00 95.88 208 MET A C 1
ATOM 1579 O O . MET A 1 208 ? 10.788 2.882 8.399 1.00 95.88 208 MET A O 1
ATOM 1583 N N . GLY A 1 209 ? 10.321 2.810 10.586 1.00 96.81 209 GLY A N 1
ATOM 1584 C CA . GLY A 1 209 ? 10.688 1.404 10.747 1.00 96.81 209 GLY A CA 1
ATOM 1585 C C . GLY A 1 209 ? 9.812 0.444 9.936 1.00 96.81 209 GLY A C 1
ATOM 1586 O O . GLY A 1 209 ? 10.323 -0.564 9.441 1.00 96.81 209 GLY A O 1
ATOM 1587 N N . LEU A 1 210 ? 8.528 0.767 9.759 1.00 97.88 210 LEU A N 1
ATOM 1588 C CA . LEU A 1 210 ? 7.573 -0.026 8.973 1.00 97.88 210 LEU A CA 1
ATOM 1589 C C . LEU A 1 210 ? 7.814 0.061 7.461 1.00 97.88 210 LEU A C 1
ATOM 1591 O O . LEU A 1 210 ? 7.517 -0.891 6.744 1.00 97.88 210 LEU A O 1
ATOM 1595 N N . LEU A 1 211 ? 8.384 1.166 6.979 1.00 96.94 211 LEU A N 1
ATOM 1596 C CA . LEU A 1 211 ? 8.602 1.423 5.554 1.00 96.94 211 LEU A CA 1
ATOM 1597 C C . LEU A 1 211 ? 9.920 0.864 4.995 1.00 96.94 211 LEU A C 1
ATOM 1599 O O . LEU A 1 211 ? 10.314 1.204 3.877 1.00 96.94 211 LEU A O 1
ATOM 1603 N N . ARG A 1 212 ? 10.629 -0.007 5.723 1.00 94.81 212 ARG A N 1
ATOM 1604 C CA . ARG A 1 212 ? 11.836 -0.657 5.183 1.00 94.81 212 ARG A CA 1
ATOM 1605 C C . ARG A 1 212 ? 11.504 -1.399 3.882 1.00 94.81 212 ARG A C 1
ATOM 1607 O O . ARG A 1 212 ? 10.686 -2.312 3.880 1.00 94.81 212 ARG A O 1
ATOM 1614 N N . GLY A 1 213 ? 12.171 -1.018 2.791 1.00 93.50 213 GLY A N 1
ATOM 1615 C CA . GLY A 1 213 ? 11.948 -1.577 1.451 1.00 93.50 213 GLY A CA 1
ATOM 1616 C C . GLY A 1 213 ? 10.964 -0.790 0.577 1.00 93.50 213 GLY A C 1
ATOM 1617 O O . GLY A 1 213 ? 10.844 -1.100 -0.605 1.00 93.50 213 GLY A O 1
ATOM 1618 N N . PHE A 1 214 ? 10.307 0.248 1.104 1.00 97.69 214 PHE A N 1
ATOM 1619 C CA . PHE A 1 214 ? 9.474 1.146 0.304 1.00 97.69 214 PHE A CA 1
ATOM 1620 C C . PHE A 1 214 ? 10.331 2.228 -0.374 1.00 97.69 214 PHE A C 1
ATOM 1622 O O . PHE A 1 214 ? 11.243 2.775 0.252 1.00 97.69 214 PHE A O 1
ATOM 1629 N N . PRO A 1 215 ? 10.042 2.599 -1.634 1.00 96.00 215 PRO A N 1
ATOM 1630 C CA . PRO A 1 215 ? 10.674 3.740 -2.267 1.00 96.00 215 PRO A CA 1
ATOM 1631 C C . PRO A 1 215 ? 10.078 5.031 -1.698 1.00 96.00 215 PRO A C 1
ATOM 1633 O O . PRO A 1 215 ? 8.888 5.310 -1.850 1.00 96.00 215 PRO A O 1
ATOM 1636 N N . LEU A 1 216 ? 10.926 5.832 -1.059 1.00 96.62 216 LEU A N 1
ATOM 1637 C CA . LEU A 1 216 ? 10.527 7.068 -0.387 1.00 96.62 216 LEU A CA 1
ATOM 1638 C C . LEU A 1 216 ? 10.702 8.281 -1.307 1.00 96.62 216 LEU A C 1
ATOM 1640 O O . LEU A 1 216 ? 11.556 8.279 -2.199 1.00 96.62 216 LEU A O 1
ATOM 1644 N N . MET A 1 217 ? 9.909 9.326 -1.097 1.00 95.00 217 MET A N 1
ATOM 1645 C CA . MET A 1 217 ? 10.035 10.627 -1.762 1.00 95.00 217 MET A CA 1
ATOM 1646 C C . MET A 1 217 ? 9.981 11.731 -0.708 1.00 95.00 217 MET A C 1
ATOM 1648 O O . MET A 1 217 ? 9.006 11.825 0.021 1.00 95.00 217 MET A O 1
ATOM 1652 N N . SER A 1 218 ? 11.006 12.577 -0.621 1.00 93.06 218 SER A N 1
ATOM 1653 C CA . SER A 1 218 ? 10.974 13.712 0.309 1.00 93.06 218 SER A CA 1
ATOM 1654 C C . SER A 1 218 ? 10.036 14.806 -0.195 1.00 93.06 218 SER A C 1
ATOM 1656 O O . SER A 1 218 ? 9.980 15.067 -1.400 1.00 93.06 218 SER A O 1
ATOM 1658 N N . VAL A 1 219 ? 9.299 15.425 0.728 1.00 94.25 219 VAL A N 1
ATOM 1659 C CA . VAL A 1 219 ? 8.403 16.552 0.457 1.00 94.25 219 VAL A CA 1
ATOM 1660 C C . VAL A 1 219 ? 8.600 17.650 1.496 1.00 94.25 219 VAL A C 1
ATOM 1662 O O . VAL A 1 219 ? 8.890 17.375 2.658 1.00 94.25 219 VAL A O 1
ATOM 1665 N N . ASP A 1 220 ? 8.455 18.900 1.061 1.00 92.81 220 ASP A N 1
ATOM 1666 C CA . ASP A 1 220 ? 8.698 20.086 1.885 1.00 92.81 220 ASP A CA 1
ATOM 1667 C C . ASP A 1 220 ? 7.480 20.417 2.763 1.00 92.81 220 ASP A C 1
ATOM 1669 O O . ASP A 1 220 ? 6.658 21.272 2.432 1.00 92.81 220 ASP A O 1
ATOM 1673 N N . ILE A 1 221 ? 7.310 19.634 3.831 1.00 93.06 221 ILE A N 1
ATOM 1674 C CA . ILE A 1 221 ? 6.226 19.753 4.811 1.00 93.06 221 ILE A CA 1
ATOM 1675 C C . ILE A 1 221 ? 6.787 19.469 6.205 1.00 93.06 221 ILE A C 1
ATOM 1677 O O . ILE A 1 221 ? 7.476 18.470 6.397 1.00 93.06 221 ILE A O 1
ATOM 1681 N N . ASP A 1 222 ? 6.410 20.299 7.172 1.00 90.62 222 ASP A N 1
ATOM 1682 C CA . ASP A 1 222 ? 6.773 20.256 8.595 1.00 90.62 222 ASP A CA 1
ATOM 1683 C C . ASP A 1 222 ? 5.594 19.785 9.477 1.00 90.62 222 ASP A C 1
ATOM 1685 O O . ASP A 1 222 ? 5.324 20.286 10.573 1.00 90.62 222 ASP A O 1
ATOM 1689 N N . ARG A 1 223 ? 4.835 18.817 8.957 1.00 92.88 223 ARG A N 1
ATOM 1690 C CA . ARG A 1 223 ? 3.671 18.195 9.600 1.00 92.88 223 ARG A CA 1
ATOM 1691 C C . ARG A 1 223 ? 3.699 16.687 9.412 1.00 92.88 223 ARG A C 1
ATOM 1693 O O . ARG A 1 223 ? 4.239 16.186 8.423 1.00 92.88 223 ARG A O 1
ATOM 1700 N N . GLU A 1 224 ? 3.090 15.955 10.341 1.00 92.75 224 GLU A N 1
ATOM 1701 C CA . GLU A 1 224 ? 2.930 14.508 10.206 1.00 92.75 224 GLU A CA 1
ATOM 1702 C C . GLU A 1 224 ? 1.883 14.202 9.125 1.00 92.75 224 GLU A C 1
ATOM 1704 O O . GLU A 1 224 ? 0.675 14.316 9.342 1.00 92.75 224 GLU A O 1
ATOM 1709 N N . ILE A 1 225 ? 2.358 13.858 7.928 1.00 94.81 225 ILE A N 1
ATOM 1710 C CA . ILE A 1 225 ? 1.516 13.467 6.783 1.00 94.81 225 ILE A CA 1
ATOM 1711 C C . ILE A 1 225 ? 1.404 11.951 6.620 1.00 94.81 225 ILE A C 1
ATOM 1713 O O . ILE A 1 225 ? 0.548 11.465 5.884 1.00 94.81 225 ILE A O 1
ATOM 1717 N N . LEU A 1 226 ? 2.276 11.201 7.290 1.00 95.81 226 LEU A N 1
ATOM 1718 C CA . LEU A 1 226 ? 2.277 9.749 7.315 1.00 95.81 226 LEU A CA 1
ATOM 1719 C C . LEU A 1 226 ? 2.349 9.296 8.770 1.00 95.81 226 LEU A C 1
ATOM 1721 O O . LEU A 1 226 ? 3.398 9.414 9.400 1.00 95.81 226 LEU A O 1
ATOM 1725 N N . THR A 1 227 ? 1.248 8.750 9.274 1.00 94.56 227 THR A N 1
ATOM 1726 C CA . THR A 1 227 ? 1.168 8.261 10.653 1.00 94.56 227 THR A CA 1
ATOM 1727 C C . THR A 1 227 ? 1.686 6.821 10.757 1.00 94.56 227 THR A C 1
ATOM 1729 O O . THR A 1 227 ? 1.717 6.092 9.753 1.00 94.56 227 THR A O 1
ATOM 1732 N N . PRO A 1 228 ? 2.011 6.330 11.969 1.00 94.56 228 PRO A N 1
ATOM 1733 C CA . PRO A 1 228 ? 2.317 4.916 12.183 1.00 94.56 228 PRO A CA 1
ATOM 1734 C C . PRO A 1 228 ? 1.207 3.978 11.687 1.00 94.56 228 PRO A C 1
ATOM 1736 O O . PRO A 1 228 ? 1.501 2.920 11.134 1.00 94.56 228 PRO A O 1
ATOM 1739 N N . THR A 1 229 ? -0.067 4.371 11.813 1.00 95.25 229 THR A N 1
ATOM 1740 C CA . THR A 1 229 ? -1.202 3.574 11.317 1.00 95.25 229 THR A CA 1
ATOM 1741 C C . THR A 1 229 ? -1.231 3.485 9.793 1.00 95.25 229 THR A C 1
ATOM 1743 O O . THR A 1 229 ? -1.390 2.388 9.256 1.00 95.25 229 THR A O 1
ATOM 1746 N N . GLY A 1 230 ? -1.007 4.597 9.084 1.00 96.88 230 GLY A N 1
ATOM 1747 C CA . GLY A 1 230 ? -0.905 4.598 7.623 1.00 96.88 230 GLY A CA 1
ATOM 1748 C C . GLY A 1 230 ? 0.283 3.774 7.125 1.00 96.88 230 GLY A C 1
ATOM 1749 O O . GLY A 1 230 ? 0.126 2.931 6.241 1.00 96.88 230 GLY A O 1
ATOM 1750 N N . ALA A 1 231 ? 1.454 3.937 7.747 1.00 98.00 231 ALA A N 1
ATOM 1751 C CA . ALA A 1 231 ? 2.642 3.143 7.431 1.00 98.00 231 ALA A CA 1
ATOM 1752 C C . ALA A 1 231 ? 2.416 1.639 7.667 1.00 98.00 231 ALA A C 1
ATOM 1754 O O . ALA A 1 231 ? 2.854 0.813 6.866 1.00 98.00 231 ALA A O 1
ATOM 1755 N N . ALA A 1 232 ? 1.696 1.271 8.730 1.00 98.00 232 ALA A N 1
ATOM 1756 C CA . ALA A 1 232 ? 1.394 -0.121 9.043 1.00 98.00 232 ALA A CA 1
ATOM 1757 C C . ALA A 1 232 ? 0.436 -0.748 8.026 1.00 98.00 232 ALA A C 1
ATOM 1759 O O . ALA A 1 232 ? 0.649 -1.889 7.611 1.00 98.00 232 ALA A O 1
ATOM 1760 N N . LEU A 1 233 ? -0.580 -0.002 7.580 1.00 98.50 233 LEU A N 1
ATOM 1761 C CA . LEU A 1 233 ? -1.488 -0.439 6.518 1.00 98.50 233 LEU A CA 1
ATOM 1762 C C . LEU A 1 233 ? -0.729 -0.674 5.208 1.00 98.50 233 LEU A C 1
ATOM 1764 O O . LEU A 1 233 ? -0.876 -1.741 4.609 1.00 98.50 233 LEU A O 1
ATOM 1768 N N . LEU A 1 234 ? 0.148 0.255 4.813 1.00 98.50 234 LEU A N 1
ATOM 1769 C CA . LEU A 1 234 ? 1.008 0.077 3.640 1.00 98.50 234 LEU A CA 1
ATOM 1770 C C . LEU A 1 234 ? 1.892 -1.167 3.783 1.00 98.50 234 LEU A C 1
ATOM 1772 O O . LEU A 1 234 ? 1.867 -2.038 2.918 1.00 98.50 234 LEU A O 1
ATOM 1776 N N . ALA A 1 235 ? 2.607 -1.297 4.902 1.00 98.19 235 ALA A N 1
ATOM 1777 C CA . ALA A 1 235 ? 3.506 -2.420 5.163 1.00 98.19 235 ALA A CA 1
ATOM 1778 C C . ALA A 1 235 ? 2.793 -3.781 5.249 1.00 98.19 235 ALA A C 1
ATOM 1780 O O . ALA A 1 235 ? 3.445 -4.815 5.107 1.00 98.19 235 ALA A O 1
ATOM 1781 N N . THR A 1 236 ? 1.486 -3.793 5.523 1.00 98.25 236 THR A N 1
ATOM 1782 C CA . THR A 1 236 ? 0.674 -5.016 5.609 1.00 98.25 236 THR A CA 1
ATOM 1783 C C . THR A 1 236 ? 0.138 -5.439 4.247 1.00 98.25 236 THR A C 1
ATOM 1785 O O . THR A 1 236 ? 0.168 -6.624 3.929 1.00 98.25 236 THR A O 1
ATOM 1788 N N . PHE A 1 237 ? -0.367 -4.493 3.453 1.00 98.00 237 PHE A N 1
ATOM 1789 C CA . PHE A 1 237 ? -1.142 -4.811 2.252 1.00 98.00 237 PHE A CA 1
ATOM 1790 C C . PHE A 1 237 ? -0.378 -4.646 0.938 1.00 98.00 237 PHE A C 1
ATOM 1792 O O . PHE A 1 237 ? -0.710 -5.323 -0.033 1.00 98.00 237 PHE A O 1
ATOM 1799 N N . VAL A 1 238 ? 0.611 -3.750 0.873 1.00 97.75 238 VAL A N 1
ATOM 1800 C CA . VAL A 1 238 ? 1.279 -3.443 -0.396 1.00 97.75 238 VAL A CA 1
ATOM 1801 C C . VAL A 1 238 ? 2.202 -4.589 -0.807 1.00 97.75 238 VAL A C 1
ATOM 1803 O O . VAL A 1 238 ? 3.135 -4.933 -0.083 1.00 97.75 238 VAL A O 1
ATOM 1806 N N . ARG A 1 239 ? 1.957 -5.152 -1.997 1.00 89.69 239 ARG A N 1
ATOM 1807 C CA . ARG A 1 239 ? 2.737 -6.269 -2.556 1.00 89.69 239 ARG A CA 1
ATOM 1808 C C . ARG A 1 239 ? 4.079 -5.814 -3.135 1.00 89.69 239 ARG A C 1
ATOM 1810 O O . ARG A 1 239 ? 5.116 -6.377 -2.799 1.00 89.69 239 ARG A O 1
ATOM 1817 N N . GLU A 1 240 ? 4.055 -4.791 -3.990 1.00 89.19 240 GLU A N 1
ATOM 1818 C CA . GLU A 1 240 ? 5.230 -4.240 -4.682 1.00 89.19 240 GLU A CA 1
ATOM 1819 C C . GLU A 1 240 ? 5.166 -2.703 -4.664 1.00 89.19 240 GLU A C 1
ATOM 1821 O O . GLU A 1 240 ? 4.456 -2.097 -5.471 1.00 89.19 240 GLU A O 1
ATOM 1826 N N . PRO A 1 241 ? 5.846 -2.043 -3.711 1.00 91.56 241 PRO A N 1
ATOM 1827 C CA . PRO A 1 241 ? 5.702 -0.607 -3.524 1.00 91.56 241 PRO A CA 1
ATOM 1828 C C . PRO A 1 241 ? 6.416 0.191 -4.623 1.00 91.56 241 PRO A C 1
ATOM 1830 O O . PRO A 1 241 ? 7.553 -0.100 -4.991 1.00 91.56 241 PRO A O 1
ATOM 1833 N N . GLY A 1 242 ? 5.763 1.244 -5.118 1.00 89.81 242 GLY A N 1
ATOM 1834 C CA . GLY A 1 242 ? 6.284 2.136 -6.157 1.00 89.81 242 GLY A CA 1
ATOM 1835 C C . GLY A 1 242 ? 6.050 1.677 -7.597 1.00 89.81 242 GLY A C 1
ATOM 1836 O O . GLY A 1 242 ? 6.489 2.373 -8.512 1.00 89.81 242 GLY A O 1
ATOM 1837 N N . VAL A 1 243 ? 5.367 0.549 -7.807 1.00 87.75 243 VAL A N 1
ATOM 1838 C CA . VAL A 1 243 ? 5.000 0.036 -9.133 1.00 87.75 243 VAL A CA 1
ATOM 1839 C C . VAL A 1 243 ? 3.510 0.268 -9.369 1.00 87.75 243 VAL A C 1
ATOM 1841 O O . VAL A 1 243 ? 2.679 -0.099 -8.539 1.00 87.75 243 VAL A O 1
ATOM 1844 N N . PHE A 1 244 ? 3.171 0.872 -10.510 1.00 91.44 244 PHE A N 1
ATOM 1845 C CA . PHE A 1 244 ? 1.787 0.968 -10.969 1.00 91.44 244 PHE A CA 1
ATOM 1846 C C . PHE A 1 244 ? 1.446 -0.287 -11.789 1.00 91.44 244 PHE A C 1
ATOM 1848 O O . PHE A 1 244 ? 2.109 -0.521 -12.799 1.00 91.44 244 PHE A O 1
ATOM 1855 N N . PRO A 1 245 ? 0.465 -1.108 -11.375 1.00 90.38 245 PRO A N 1
ATOM 1856 C CA . PRO A 1 245 ? 0.057 -2.284 -12.135 1.00 90.38 245 PRO A CA 1
ATOM 1857 C C . PRO A 1 245 ? -0.828 -1.897 -13.325 1.00 90.38 245 PRO A C 1
ATOM 1859 O O . PRO A 1 245 ? -1.681 -1.016 -13.207 1.00 90.38 245 PRO A O 1
ATOM 1862 N N . ASP A 1 246 ? -0.702 -2.610 -14.444 1.00 90.62 246 ASP A N 1
ATOM 1863 C CA . ASP A 1 246 ? -1.650 -2.469 -15.550 1.00 90.62 246 ASP A CA 1
ATOM 1864 C C . ASP A 1 246 ? -3.053 -2.887 -15.093 1.00 90.62 246 ASP A C 1
ATOM 1866 O O . ASP A 1 246 ? -3.263 -3.983 -14.559 1.00 90.62 246 ASP A O 1
ATOM 1870 N N . MET A 1 247 ? -4.029 -1.996 -15.272 1.00 93.94 247 MET A N 1
ATOM 1871 C CA . MET A 1 247 ? -5.392 -2.201 -14.790 1.00 93.94 247 MET A CA 1
ATOM 1872 C C . MET A 1 247 ? -6.427 -1.422 -15.597 1.00 93.94 247 MET A C 1
ATOM 1874 O O . MET A 1 247 ? -6.152 -0.343 -16.120 1.00 93.94 247 MET A O 1
ATOM 1878 N N . THR A 1 248 ? -7.653 -1.941 -15.625 1.00 95.56 248 THR A N 1
ATOM 1879 C CA . THR A 1 248 ? -8.839 -1.209 -16.082 1.00 95.56 248 THR A CA 1
ATOM 1880 C C . THR A 1 248 ? -9.563 -0.635 -14.872 1.00 95.56 248 THR A C 1
ATOM 1882 O O . THR A 1 248 ? -10.053 -1.374 -14.018 1.00 95.56 248 THR A O 1
ATOM 1885 N N . LEU A 1 249 ? -9.613 0.693 -14.785 1.00 97.25 249 LEU A N 1
ATOM 1886 C CA . LEU A 1 249 ? -10.168 1.418 -13.646 1.00 97.25 249 LEU A CA 1
ATOM 1887 C C . LEU A 1 249 ? -11.700 1.301 -13.582 1.00 97.25 249 LEU A C 1
ATOM 1889 O O . LEU A 1 249 ? -12.383 1.553 -14.571 1.00 97.25 249 LEU A O 1
ATOM 1893 N N . SER A 1 250 ? -12.237 0.990 -12.402 1.00 97.38 250 SER A N 1
ATOM 1894 C CA . SER A 1 250 ? -13.681 0.926 -12.136 1.00 97.38 250 SER A CA 1
ATOM 1895 C C . SER A 1 250 ? -14.166 1.971 -11.128 1.00 97.38 250 SER A C 1
ATOM 1897 O O . SER A 1 250 ? -15.329 2.360 -11.172 1.00 97.38 250 SER A O 1
ATOM 1899 N N . ALA A 1 251 ? -13.311 2.410 -10.199 1.00 98.38 251 ALA A N 1
ATOM 1900 C CA . ALA A 1 251 ? -13.661 3.418 -9.200 1.00 98.38 251 ALA A CA 1
ATOM 1901 C C . ALA A 1 251 ? -12.441 4.231 -8.746 1.00 98.38 251 ALA A C 1
ATOM 1903 O O . ALA A 1 251 ? -11.303 3.760 -8.786 1.00 98.38 251 ALA A O 1
ATOM 1904 N N . ILE A 1 252 ? -12.701 5.455 -8.288 1.00 98.62 252 ILE A N 1
ATOM 1905 C CA . ILE A 1 252 ? -11.717 6.359 -7.689 1.00 98.62 252 ILE A CA 1
ATOM 1906 C C . ILE A 1 252 ? -12.305 6.860 -6.376 1.00 98.62 252 ILE A C 1
ATOM 1908 O O . ILE A 1 252 ? -13.463 7.268 -6.355 1.00 98.62 252 ILE A O 1
ATOM 1912 N N . GLY A 1 253 ? -11.505 6.872 -5.315 1.00 98.50 253 GLY A N 1
ATOM 1913 C CA . GLY A 1 253 ? -11.867 7.508 -4.054 1.00 98.50 253 GLY A CA 1
ATOM 1914 C C . GLY A 1 253 ? -10.766 8.426 -3.544 1.00 98.50 253 GLY A C 1
ATOM 1915 O O . GLY A 1 253 ? -9.581 8.160 -3.741 1.00 98.50 253 GLY A O 1
ATOM 1916 N N . TRP A 1 254 ? -11.158 9.501 -2.873 1.00 98.62 254 TRP A N 1
ATOM 1917 C CA . TRP A 1 254 ? -10.273 10.462 -2.233 1.00 98.62 254 TRP A CA 1
ATOM 1918 C C . TRP A 1 254 ? -10.536 10.515 -0.732 1.00 98.62 254 TRP A C 1
ATOM 1920 O O . TRP A 1 254 ? -11.621 10.893 -0.285 1.00 98.62 254 TRP A O 1
ATOM 1930 N N . GLY A 1 255 ? -9.517 10.172 0.048 1.00 98.44 255 GLY A N 1
ATOM 1931 C CA . GLY A 1 255 ? -9.517 10.313 1.499 1.00 98.44 255 GLY A CA 1
ATOM 1932 C C . GLY A 1 255 ? -8.849 11.610 1.919 1.00 98.44 255 GLY A C 1
ATOM 1933 O O . GLY A 1 255 ? -7.778 11.930 1.406 1.00 98.44 255 GLY A O 1
ATOM 1934 N N . ALA A 1 256 ? -9.464 12.351 2.838 1.00 97.94 256 ALA A N 1
ATOM 1935 C CA . ALA A 1 256 ? -8.920 13.603 3.358 1.00 97.94 256 ALA A CA 1
ATOM 1936 C C . ALA A 1 256 ? -8.323 13.439 4.755 1.00 97.94 256 ALA A C 1
ATOM 1938 O O . ALA A 1 256 ? -8.951 12.854 5.637 1.00 97.94 256 ALA A O 1
ATOM 1939 N N . GLY A 1 257 ? -7.138 14.013 4.956 1.00 94.94 257 GLY A N 1
ATOM 1940 C CA . GLY A 1 257 ? -6.500 14.129 6.260 1.00 94.94 257 GLY A CA 1
ATOM 1941 C C . GLY A 1 257 ? -6.978 15.362 7.016 1.00 94.94 257 GLY A C 1
ATOM 1942 O O . GLY A 1 257 ? -7.791 16.149 6.527 1.00 94.94 257 GLY A O 1
ATOM 1943 N N . GLU A 1 258 ? -6.492 15.522 8.244 1.00 90.69 258 GLU A N 1
ATOM 1944 C CA . GLU A 1 258 ? -6.887 16.646 9.100 1.00 90.69 258 GLU A CA 1
ATOM 1945 C C . GLU A 1 258 ? -6.305 17.973 8.610 1.00 90.69 258 GLU A C 1
ATOM 1947 O O . GLU A 1 258 ? -7.038 18.934 8.390 1.00 90.69 258 GLU A O 1
ATOM 1952 N N . TRP A 1 259 ? -4.999 17.996 8.348 1.00 91.44 259 TRP A N 1
ATOM 1953 C CA . TRP A 1 259 ? -4.270 19.227 8.063 1.00 91.44 259 TRP A CA 1
ATOM 1954 C C . TRP A 1 259 ? -4.734 19.960 6.808 1.00 91.44 259 TRP A C 1
ATOM 1956 O O . TRP A 1 259 ? -4.968 19.347 5.763 1.00 91.44 259 TRP A O 1
ATOM 1966 N N . ASP A 1 260 ? -4.814 21.284 6.899 1.00 92.25 260 ASP A N 1
ATOM 1967 C CA . ASP A 1 260 ? -4.823 22.179 5.746 1.00 92.25 260 ASP A CA 1
ATOM 1968 C C . ASP A 1 260 ? -3.389 22.644 5.496 1.00 92.25 260 ASP A C 1
ATOM 1970 O O . ASP A 1 260 ? -2.866 23.511 6.188 1.00 92.25 260 ASP A O 1
ATOM 1974 N N . LEU A 1 261 ? -2.728 22.000 4.535 1.00 92.81 261 LEU A N 1
ATOM 1975 C CA . LEU A 1 261 ? -1.328 22.260 4.214 1.00 92.81 261 LEU A CA 1
ATOM 1976 C C . 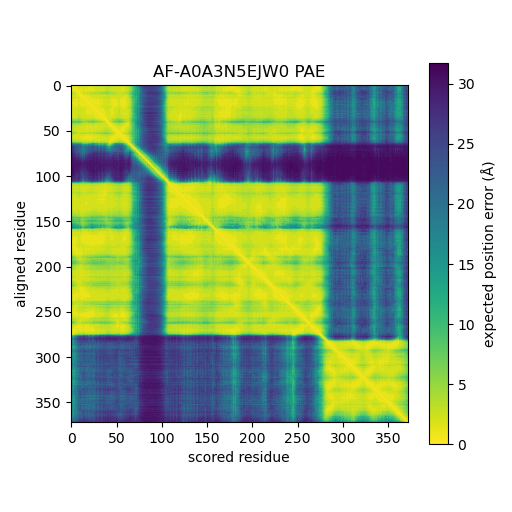LEU A 1 261 ? -1.260 23.256 3.048 1.00 92.81 261 LEU A C 1
ATOM 1978 O O . LEU A 1 261 ? -1.784 22.943 1.978 1.00 92.81 261 LEU A O 1
ATOM 1982 N N . PRO A 1 262 ? -0.621 24.429 3.187 1.00 89.94 262 PRO A N 1
ATOM 1983 C CA . PRO A 1 262 ? -0.514 25.406 2.099 1.00 89.94 262 PRO A CA 1
ATOM 1984 C C . PRO A 1 262 ? 0.164 24.856 0.839 1.00 89.94 262 PRO A C 1
ATOM 1986 O O . PRO A 1 262 ? -0.185 25.234 -0.276 1.00 89.94 262 PRO A O 1
ATOM 1989 N N . GLN A 1 263 ? 1.118 23.944 1.010 1.00 89.31 263 GLN A N 1
ATOM 1990 C CA . GLN A 1 263 ? 1.971 23.434 -0.058 1.00 89.31 263 GLN A CA 1
ATOM 1991 C C . GLN A 1 263 ? 1.263 22.385 -0.925 1.00 89.31 263 GLN A C 1
ATOM 1993 O O . GLN A 1 263 ? 1.632 22.207 -2.087 1.00 89.31 263 GLN A O 1
ATOM 1998 N N . ARG A 1 264 ? 0.276 21.652 -0.377 1.00 92.00 264 ARG A N 1
ATOM 1999 C CA . ARG A 1 264 ? -0.420 20.569 -1.094 1.00 92.00 264 ARG A CA 1
ATOM 2000 C C . ARG A 1 264 ? -1.712 20.113 -0.418 1.00 92.00 264 ARG A C 1
ATOM 2002 O O . ARG A 1 264 ? -1.879 20.239 0.786 1.00 92.00 264 ARG A O 1
ATOM 2009 N N . ALA A 1 265 ? -2.609 19.487 -1.173 1.00 95.31 265 ALA A N 1
ATOM 2010 C CA . ALA A 1 265 ? -3.797 18.865 -0.596 1.00 95.31 265 ALA A CA 1
ATOM 2011 C C . ALA A 1 265 ? -3.421 17.661 0.285 1.00 95.31 265 ALA A C 1
ATOM 2013 O O . ALA A 1 265 ? -2.824 16.706 -0.211 1.00 95.31 265 ALA A O 1
ATOM 2014 N N . ASN A 1 266 ? -3.804 17.685 1.568 1.00 96.31 266 ASN A N 1
ATOM 2015 C CA . ASN A 1 266 ? -3.645 16.552 2.483 1.00 96.31 266 ASN A CA 1
ATOM 2016 C C . ASN A 1 266 ? -4.681 15.460 2.181 1.00 96.31 266 ASN A C 1
ATOM 2018 O O . ASN A 1 266 ? -5.695 15.323 2.869 1.00 96.31 266 ASN A O 1
ATOM 2022 N N . VAL A 1 267 ? -4.457 14.748 1.081 1.00 97.62 267 VAL A N 1
ATOM 2023 C CA . VAL A 1 267 ? -5.325 13.683 0.588 1.00 97.62 267 VAL A CA 1
ATOM 2024 C C . VAL A 1 267 ? -4.501 12.500 0.090 1.00 97.62 267 VAL A C 1
ATOM 2026 O O . VAL A 1 267 ? -3.354 12.660 -0.343 1.00 97.62 267 VAL A O 1
ATOM 2029 N N . ALA A 1 268 ? -5.127 11.326 0.084 1.00 97.94 268 ALA A N 1
ATOM 2030 C CA . ALA A 1 268 ? -4.681 10.178 -0.697 1.00 97.94 268 ALA A CA 1
ATOM 2031 C C . ALA A 1 268 ? -5.790 9.749 -1.657 1.00 97.94 268 ALA A C 1
ATOM 2033 O O . ALA A 1 268 ? -6.978 9.814 -1.322 1.00 97.94 268 ALA A O 1
ATOM 2034 N N . ARG A 1 269 ? -5.394 9.292 -2.845 1.00 98.25 269 ARG A N 1
ATOM 2035 C CA . ARG A 1 269 ? -6.312 8.717 -3.826 1.00 98.25 269 ARG A CA 1
ATOM 2036 C C . ARG A 1 269 ? -6.176 7.203 -3.825 1.00 98.25 269 ARG A C 1
ATOM 2038 O O . ARG A 1 269 ? -5.067 6.685 -3.888 1.00 98.25 269 ARG A O 1
ATOM 2045 N N . ILE A 1 270 ? -7.301 6.502 -3.812 1.00 98.69 270 ILE A N 1
ATOM 2046 C CA . ILE A 1 270 ? -7.363 5.076 -4.117 1.00 98.69 270 ILE A CA 1
ATOM 2047 C C . ILE A 1 270 ? -7.959 4.894 -5.514 1.00 98.69 270 ILE A C 1
ATOM 2049 O O . ILE A 1 270 ? -8.978 5.495 -5.857 1.00 98.69 270 ILE A O 1
ATOM 2053 N N . LEU A 1 271 ? -7.298 4.083 -6.328 1.00 98.62 271 LEU A N 1
ATOM 2054 C CA . LEU A 1 271 ? -7.765 3.639 -7.635 1.00 98.62 271 LEU A CA 1
ATOM 2055 C C . LEU A 1 271 ? -8.147 2.170 -7.510 1.00 98.62 271 LEU A C 1
ATOM 2057 O O . LEU A 1 271 ? -7.335 1.375 -7.049 1.00 98.62 271 LEU A O 1
ATOM 2061 N N . ILE A 1 272 ? -9.363 1.806 -7.899 1.00 98.69 272 ILE A N 1
ATOM 2062 C CA . ILE A 1 272 ? -9.853 0.426 -7.837 1.00 98.69 272 ILE A CA 1
ATOM 2063 C C . ILE A 1 272 ? -10.217 -0.019 -9.242 1.00 98.69 272 ILE A C 1
ATOM 2065 O O . ILE A 1 272 ? -10.857 0.730 -9.983 1.00 98.69 272 ILE A O 1
ATOM 2069 N N . GLY A 1 273 ? -9.838 -1.239 -9.602 1.00 97.56 273 GLY A N 1
ATOM 2070 C CA . GLY A 1 273 ? -10.122 -1.788 -10.919 1.00 97.56 273 GLY A CA 1
ATOM 2071 C C . GLY A 1 273 ? -9.712 -3.243 -11.059 1.00 97.56 273 GLY A C 1
ATOM 2072 O O . GLY A 1 273 ? -9.222 -3.863 -10.116 1.00 97.56 273 GLY A O 1
ATOM 2073 N N . GLU A 1 274 ? -9.911 -3.776 -12.255 1.00 96.62 274 GLU A N 1
ATOM 2074 C CA . GLU A 1 274 ? -9.473 -5.122 -12.605 1.00 96.62 274 GLU A CA 1
ATOM 2075 C C . GLU A 1 274 ? -8.042 -5.061 -13.128 1.00 96.62 274 GLU A C 1
ATOM 2077 O O . GLU A 1 274 ? -7.752 -4.313 -14.067 1.00 96.62 274 GLU A O 1
ATOM 2082 N N . LYS A 1 275 ? -7.146 -5.850 -12.529 1.00 92.06 275 LYS A N 1
ATOM 2083 C CA . LYS A 1 275 ? -5.795 -6.037 -13.064 1.00 92.06 275 LYS A CA 1
ATOM 2084 C C . LYS A 1 275 ? -5.910 -6.578 -14.482 1.00 92.06 275 LYS A C 1
ATOM 2086 O O . LYS A 1 275 ? -6.703 -7.494 -14.719 1.00 92.06 275 LYS A O 1
ATOM 2091 N N . ALA A 1 276 ? -5.131 -6.020 -15.405 1.00 83.94 276 ALA A N 1
ATOM 2092 C CA . ALA A 1 276 ? -5.066 -6.540 -16.759 1.00 83.94 276 ALA A CA 1
ATOM 2093 C C . ALA A 1 276 ? -4.736 -8.038 -16.690 1.00 83.94 276 ALA A C 1
ATOM 2095 O O . ALA A 1 276 ? -3.792 -8.445 -16.006 1.00 83.94 276 ALA A O 1
ATOM 2096 N N . SER A 1 277 ? -5.555 -8.866 -17.342 1.00 67.19 277 SER A N 1
ATOM 2097 C CA . SER A 1 277 ? -5.236 -10.276 -17.504 1.00 67.19 277 SER A CA 1
ATOM 2098 C C . SER A 1 277 ? -3.949 -10.347 -18.305 1.00 67.19 277 SER A C 1
ATOM 2100 O O . SER A 1 277 ? -3.923 -9.948 -19.469 1.00 67.19 277 SER A O 1
ATOM 2102 N N . SER A 1 278 ? -2.886 -10.849 -17.691 1.00 52.97 278 SER A N 1
ATOM 2103 C CA . SER A 1 278 ? -1.735 -11.289 -18.449 1.00 52.97 278 SER A CA 1
ATOM 2104 C C . SER A 1 278 ? -2.179 -12.496 -19.282 1.00 52.97 278 SER A C 1
ATOM 2106 O O . SER A 1 278 ? -2.145 -13.624 -18.800 1.00 52.97 278 SER A O 1
ATOM 2108 N N . GLU A 1 279 ? -2.556 -12.300 -20.548 1.00 48.53 279 GLU A N 1
ATOM 2109 C CA . GLU A 1 279 ? -1.904 -13.162 -21.541 1.00 48.53 279 GLU A CA 1
ATOM 2110 C C . GLU A 1 279 ? -0.418 -12.974 -21.244 1.00 48.53 279 GLU A C 1
ATOM 2112 O O . GLU A 1 279 ? -0.004 -11.819 -21.232 1.00 48.53 279 GLU A O 1
ATOM 2117 N N . GLU A 1 280 ? 0.311 -14.010 -20.805 1.00 50.50 280 GLU A N 1
ATOM 2118 C CA . GLU A 1 280 ? 1.642 -13.885 -20.185 1.00 50.50 280 GLU A CA 1
ATOM 2119 C C . GLU A 1 280 ? 2.622 -13.089 -21.064 1.00 50.50 280 GLU A C 1
ATOM 2121 O O . GLU A 1 280 ? 3.406 -13.645 -21.834 1.00 50.50 280 GLU A O 1
ATOM 2126 N N . SER A 1 281 ? 2.545 -11.767 -20.944 1.00 50.84 281 SER A N 1
ATOM 2127 C CA . SER A 1 281 ? 3.444 -10.792 -21.509 1.00 50.84 281 SER A CA 1
ATOM 2128 C C . SER A 1 281 ? 4.483 -10.562 -20.434 1.00 50.84 281 SER A C 1
ATOM 2130 O O . SER A 1 281 ? 4.232 -9.878 -19.440 1.00 50.84 281 SER A O 1
ATOM 2132 N N . ASP A 1 282 ? 5.624 -11.232 -20.567 1.00 72.81 282 ASP A N 1
ATOM 2133 C CA . ASP A 1 282 ? 6.790 -10.917 -19.756 1.00 72.81 282 ASP A CA 1
ATOM 2134 C C . ASP A 1 282 ? 7.742 -10.034 -20.555 1.00 72.81 282 ASP A C 1
ATOM 2136 O O . ASP A 1 282 ? 7.738 -10.021 -21.785 1.00 72.81 282 ASP A O 1
ATOM 2140 N N . SER A 1 283 ? 8.556 -9.254 -19.855 1.00 82.12 283 SER A N 1
ATOM 2141 C CA . SER A 1 283 ? 9.607 -8.487 -20.508 1.00 82.12 283 SER A CA 1
ATOM 2142 C C . SER A 1 283 ? 10.938 -9.221 -20.399 1.00 82.12 283 SER A C 1
ATOM 2144 O O . SER A 1 283 ? 11.266 -9.821 -19.372 1.00 82.12 283 SER A O 1
ATOM 2146 N N . ILE A 1 284 ? 11.732 -9.168 -21.465 1.00 94.25 284 ILE A N 1
ATOM 2147 C CA . ILE A 1 284 ? 13.094 -9.692 -21.503 1.00 94.25 284 ILE A CA 1
ATOM 2148 C C . ILE A 1 284 ? 14.063 -8.604 -21.948 1.00 94.25 284 ILE A C 1
ATOM 2150 O O . ILE A 1 284 ? 13.747 -7.783 -22.808 1.00 94.25 284 ILE A O 1
ATOM 2154 N N . ALA A 1 285 ? 15.257 -8.580 -21.364 1.00 96.19 285 ALA A N 1
ATOM 2155 C CA . ALA A 1 285 ? 16.328 -7.729 -21.852 1.00 96.19 285 ALA A CA 1
ATOM 2156 C C . ALA A 1 285 ? 17.136 -8.489 -22.910 1.00 96.19 285 ALA A C 1
ATOM 2158 O O . ALA A 1 285 ? 17.641 -9.577 -22.631 1.00 96.19 285 ALA A O 1
ATOM 2159 N N . LEU A 1 286 ? 17.285 -7.893 -24.092 1.00 98.06 286 LEU A N 1
ATOM 2160 C CA . LEU A 1 286 ? 18.280 -8.291 -25.082 1.00 98.06 286 LEU A CA 1
ATOM 2161 C C . LEU A 1 286 ? 19.525 -7.431 -24.875 1.00 98.06 286 LEU A C 1
ATOM 2163 O O . LEU A 1 286 ? 19.471 -6.214 -25.059 1.00 98.06 286 LEU A O 1
ATOM 2167 N N . ILE A 1 287 ? 20.629 -8.061 -24.484 1.00 98.31 287 ILE A N 1
ATOM 2168 C CA . ILE A 1 287 ? 21.931 -7.422 -24.287 1.00 98.31 287 ILE A CA 1
ATOM 2169 C C . ILE A 1 287 ? 22.842 -7.839 -25.433 1.00 98.31 287 ILE A C 1
ATOM 2171 O O . ILE A 1 287 ? 22.976 -9.026 -25.723 1.00 98.31 287 ILE A O 1
ATOM 2175 N N . GLU A 1 288 ? 23.475 -6.866 -26.083 1.00 98.50 288 GLU A N 1
ATOM 2176 C CA . GLU A 1 288 ? 24.344 -7.118 -27.224 1.00 98.50 288 GLU A CA 1
ATOM 2177 C C . GLU A 1 288 ? 25.711 -6.448 -27.103 1.00 98.50 288 GLU A C 1
ATOM 2179 O O . GLU A 1 288 ? 25.847 -5.320 -26.617 1.00 98.50 288 GLU A O 1
ATOM 2184 N N . THR A 1 289 ? 26.718 -7.112 -27.664 1.00 98.31 289 THR A N 1
ATOM 2185 C CA . THR A 1 289 ? 28.030 -6.524 -27.942 1.00 98.31 289 THR A CA 1
ATOM 2186 C C . THR A 1 289 ? 28.607 -7.047 -29.256 1.00 98.31 289 THR A C 1
ATOM 2188 O O . THR A 1 289 ? 28.247 -8.132 -29.709 1.00 98.31 289 THR A O 1
ATOM 2191 N N . ASN A 1 290 ? 29.484 -6.264 -29.884 1.00 98.12 290 ASN A N 1
ATOM 2192 C CA . ASN A 1 290 ? 30.155 -6.621 -31.132 1.00 98.12 290 ASN A CA 1
ATOM 2193 C C . ASN A 1 290 ? 31.642 -6.858 -30.852 1.00 98.12 290 ASN A C 1
ATOM 2195 O O . ASN A 1 290 ? 32.286 -5.997 -30.255 1.00 98.12 290 ASN A O 1
ATOM 2199 N N . LEU A 1 291 ? 32.184 -7.976 -31.327 1.00 96.56 291 LEU A N 1
ATOM 2200 C CA . LEU A 1 291 ? 33.576 -8.374 -31.124 1.00 96.56 291 LEU A CA 1
ATOM 2201 C C . LEU A 1 291 ? 34.255 -8.614 -32.483 1.00 96.56 291 LEU A C 1
ATOM 2203 O O . LEU A 1 291 ? 33.821 -9.483 -33.236 1.00 96.56 291 LEU A O 1
ATOM 2207 N N . ASP A 1 292 ? 35.322 -7.875 -32.797 1.00 95.31 292 ASP A N 1
ATOM 2208 C CA . ASP A 1 292 ? 36.175 -8.058 -33.995 1.00 95.31 292 ASP A CA 1
ATOM 2209 C C . ASP A 1 292 ? 37.625 -8.456 -33.656 1.00 95.31 292 ASP A C 1
ATOM 2211 O O . ASP A 1 292 ? 38.504 -8.504 -34.522 1.00 95.31 292 ASP A O 1
ATOM 2215 N N . ASN A 1 293 ? 37.884 -8.717 -32.377 1.00 92.31 293 ASN A N 1
ATOM 2216 C CA . ASN A 1 293 ? 39.181 -9.062 -31.802 1.00 92.31 293 ASN A CA 1
ATOM 2217 C C . ASN A 1 293 ? 39.074 -10.210 -30.776 1.00 92.31 293 ASN A C 1
ATOM 2219 O O . ASN A 1 293 ? 39.901 -10.304 -29.872 1.00 92.31 293 ASN A O 1
ATOM 2223 N N . ALA A 1 294 ? 38.063 -11.073 -30.917 1.00 91.62 294 ALA A N 1
ATOM 2224 C CA . ALA A 1 294 ? 37.841 -12.260 -30.090 1.00 91.62 294 ALA A CA 1
ATOM 2225 C C . ALA A 1 294 ? 37.978 -13.545 -30.923 1.00 91.62 294 ALA A C 1
ATOM 2227 O O . ALA A 1 294 ? 37.571 -13.580 -32.085 1.00 91.62 294 ALA A O 1
ATOM 2228 N N . SER A 1 295 ? 38.538 -14.604 -30.331 1.00 93.62 295 SER A N 1
ATOM 2229 C CA . SER A 1 295 ? 38.603 -15.927 -30.962 1.00 93.62 295 SER A CA 1
ATOM 2230 C C . SER A 1 295 ? 37.265 -16.667 -30.850 1.00 93.62 295 SER A C 1
ATOM 2232 O O . SER A 1 295 ? 36.470 -16.408 -29.946 1.00 93.62 295 SER A O 1
ATOM 2234 N N . GLY A 1 296 ? 37.026 -17.634 -31.743 1.00 90.88 296 GLY A N 1
ATOM 2235 C CA . GLY A 1 296 ? 35.851 -18.508 -31.654 1.00 90.88 296 GLY A CA 1
ATOM 2236 C C . GLY A 1 296 ? 35.815 -19.345 -30.368 1.00 90.88 296 GLY A C 1
ATOM 2237 O O . GLY A 1 296 ? 34.742 -19.582 -29.827 1.00 90.88 296 GLY A O 1
ATOM 2238 N N . GLU A 1 297 ? 36.978 -19.725 -29.832 1.00 94.06 297 GLU A N 1
ATOM 2239 C CA . GLU A 1 297 ? 37.093 -20.436 -28.549 1.00 94.06 297 GLU A CA 1
ATOM 2240 C C . GLU A 1 297 ? 36.601 -19.585 -27.375 1.00 94.06 297 GLU A C 1
ATOM 2242 O O . GLU A 1 297 ? 35.854 -20.077 -26.532 1.00 94.06 297 GLU A O 1
ATOM 2247 N N . LEU A 1 298 ? 36.956 -18.292 -27.355 1.00 94.12 298 LEU A N 1
ATOM 2248 C CA . LEU A 1 298 ? 36.461 -17.361 -26.342 1.00 94.12 298 LEU A CA 1
ATOM 2249 C C . LEU A 1 298 ? 34.938 -17.225 -26.423 1.00 94.12 298 LEU A C 1
ATOM 2251 O O . LEU A 1 298 ? 34.261 -17.225 -25.398 1.00 94.12 298 LEU A O 1
ATOM 2255 N N . VAL A 1 299 ? 34.399 -17.143 -27.643 1.00 92.62 299 VAL A N 1
ATOM 2256 C CA . VAL A 1 299 ? 32.950 -17.091 -27.870 1.00 92.62 299 VAL A CA 1
ATOM 2257 C C . VAL A 1 299 ? 32.270 -18.371 -27.377 1.00 92.62 299 VAL A C 1
ATOM 2259 O O . VAL A 1 299 ? 31.235 -18.274 -26.730 1.00 92.62 299 VAL A O 1
ATOM 2262 N N . GLY A 1 300 ? 32.855 -19.548 -27.617 1.00 91.75 300 GLY A N 1
ATOM 2263 C CA . GLY A 1 300 ? 32.338 -20.820 -27.101 1.00 91.75 300 GLY A CA 1
ATOM 2264 C C . GLY A 1 300 ? 32.322 -20.874 -25.571 1.00 91.75 300 GLY A C 1
ATOM 2265 O O . GLY A 1 300 ? 31.284 -21.153 -24.980 1.00 91.75 300 GLY A O 1
ATOM 2266 N N . TYR A 1 301 ? 33.435 -20.514 -24.925 1.00 95.44 301 TYR A N 1
ATOM 2267 C CA . TYR A 1 301 ? 33.543 -20.430 -23.460 1.00 95.44 301 TYR A CA 1
ATOM 2268 C C . TYR A 1 301 ? 32.522 -19.463 -22.836 1.00 95.44 301 TYR A C 1
ATOM 2270 O O . TYR A 1 301 ? 32.019 -19.691 -21.733 1.00 95.44 301 TYR A O 1
ATOM 2278 N N . LEU A 1 302 ? 32.188 -18.383 -23.547 1.00 96.12 302 LEU A N 1
ATOM 2279 C CA . LEU A 1 302 ? 31.260 -17.369 -23.065 1.00 96.12 302 LEU A CA 1
ATOM 2280 C C . LEU A 1 302 ? 29.833 -17.914 -22.879 1.00 96.12 302 LEU A C 1
ATOM 2282 O O . LEU A 1 302 ? 29.144 -17.464 -21.966 1.00 96.12 302 LEU A O 1
ATOM 2286 N N . PHE A 1 303 ? 29.390 -18.886 -23.687 1.00 96.50 303 PHE A N 1
ATOM 2287 C CA . PHE A 1 303 ? 28.036 -19.452 -23.584 1.00 96.50 303 PHE A CA 1
ATOM 2288 C C . PHE A 1 303 ? 27.795 -20.058 -22.199 1.00 96.50 303 PHE A C 1
ATOM 2290 O O . PHE A 1 303 ? 26.839 -19.677 -21.521 1.00 96.50 303 PHE A O 1
ATOM 2297 N N . ASP A 1 304 ? 28.703 -20.917 -21.736 1.00 95.12 304 ASP A N 1
ATOM 2298 C CA . ASP A 1 304 ? 28.586 -21.577 -20.432 1.00 95.12 304 ASP A CA 1
ATOM 2299 C C . ASP A 1 304 ? 28.564 -20.563 -19.282 1.00 95.12 304 ASP A C 1
ATOM 2301 O O . ASP A 1 304 ? 27.764 -20.675 -18.349 1.00 95.12 304 ASP A O 1
ATOM 2305 N N . LYS A 1 305 ? 29.408 -19.525 -19.364 1.00 97.44 305 LYS A N 1
ATOM 2306 C CA . LYS A 1 305 ? 29.442 -18.444 -18.369 1.00 97.44 305 LYS A CA 1
ATOM 2307 C C . LYS A 1 305 ? 28.149 -17.643 -18.338 1.00 97.44 305 LYS A C 1
ATOM 2309 O O . LYS A 1 305 ? 27.668 -17.323 -17.254 1.00 97.44 305 LYS A O 1
ATOM 2314 N N . LEU A 1 306 ? 27.585 -17.329 -19.500 1.00 97.75 306 LEU A N 1
ATOM 2315 C CA . LEU A 1 306 ? 26.350 -16.559 -19.606 1.00 97.75 306 LEU A CA 1
ATOM 2316 C C . LEU A 1 306 ? 25.141 -17.352 -19.098 1.00 97.75 306 LEU A C 1
ATOM 2318 O O . LEU A 1 306 ? 24.338 -16.799 -18.346 1.00 97.75 306 LEU A O 1
ATOM 2322 N N . PHE A 1 307 ? 25.033 -18.644 -19.423 1.00 97.38 307 PHE A N 1
ATOM 2323 C CA . PHE A 1 307 ? 23.979 -19.505 -18.873 1.00 97.38 307 PHE A CA 1
ATOM 2324 C C . PHE A 1 307 ? 24.115 -19.675 -17.356 1.00 97.38 307 PHE A C 1
ATOM 2326 O O . PHE A 1 307 ? 23.128 -19.532 -16.631 1.00 97.38 307 PHE A O 1
ATOM 2333 N N . ALA A 1 308 ? 25.336 -19.875 -16.847 1.00 96.19 308 ALA A N 1
ATOM 2334 C CA . ALA A 1 308 ? 25.594 -19.896 -15.406 1.00 96.19 308 ALA A CA 1
ATOM 2335 C C . ALA A 1 308 ? 25.239 -18.558 -14.727 1.00 96.19 308 ALA A C 1
ATOM 2337 O O . ALA A 1 308 ? 24.797 -18.539 -13.579 1.00 96.19 308 ALA A O 1
ATOM 2338 N N . ALA A 1 309 ? 25.374 -17.445 -15.453 1.00 93.44 309 ALA A N 1
ATOM 2339 C CA . ALA A 1 309 ? 24.989 -16.103 -15.030 1.00 93.44 309 ALA A CA 1
ATOM 2340 C C . ALA A 1 309 ? 23.523 -15.751 -15.328 1.00 93.44 309 ALA A C 1
ATOM 2342 O O . ALA A 1 309 ? 23.193 -14.570 -15.329 1.00 93.44 309 ALA A O 1
ATOM 2343 N N . VAL A 1 310 ? 22.654 -16.756 -15.517 1.00 93.88 310 VAL A N 1
ATOM 2344 C CA . VAL A 1 310 ? 21.186 -16.680 -15.672 1.00 93.88 310 VAL A CA 1
ATOM 2345 C C . VAL A 1 310 ? 20.642 -16.227 -17.032 1.00 93.88 310 VAL A C 1
ATOM 2347 O O . VAL A 1 310 ? 19.474 -15.823 -17.119 1.00 93.88 310 VAL A O 1
ATOM 2350 N N . ALA A 1 311 ? 21.442 -16.293 -18.097 1.00 96.19 311 ALA A N 1
ATOM 2351 C CA . ALA A 1 311 ? 20.915 -16.113 -19.446 1.00 96.19 311 ALA A CA 1
ATOM 2352 C C . ALA A 1 311 ? 19.815 -17.150 -19.744 1.00 96.19 311 ALA A C 1
ATOM 2354 O O . ALA A 1 311 ? 19.939 -18.327 -19.412 1.00 96.19 311 ALA A O 1
ATOM 2355 N N . VAL A 1 312 ? 18.731 -16.694 -20.371 1.00 95.19 312 VAL A N 1
ATOM 2356 C CA . VAL A 1 312 ? 17.646 -17.548 -20.880 1.00 95.19 312 VAL A CA 1
ATOM 2357 C C . VAL A 1 312 ? 18.029 -18.127 -22.234 1.00 95.19 312 VAL A C 1
ATOM 2359 O O . VAL A 1 312 ? 17.686 -19.265 -22.530 1.00 95.19 312 VAL A O 1
ATOM 2362 N N . ASP A 1 313 ? 18.719 -17.330 -23.047 1.00 97.38 313 ASP A N 1
ATOM 2363 C CA . ASP A 1 313 ? 19.204 -17.724 -24.362 1.00 97.38 313 ASP A CA 1
ATOM 2364 C C . ASP A 1 313 ? 20.441 -16.899 -24.738 1.00 97.38 313 ASP A C 1
ATOM 2366 O O . ASP A 1 313 ? 20.589 -15.745 -24.313 1.00 97.38 313 ASP A O 1
ATOM 2370 N N . VAL A 1 314 ? 21.323 -17.496 -25.532 1.00 97.88 314 VAL A N 1
ATOM 2371 C CA . VAL A 1 314 ? 22.564 -16.890 -26.021 1.00 97.88 314 VAL A CA 1
ATOM 2372 C C . VAL A 1 314 ? 22.742 -17.305 -27.473 1.00 97.88 314 VAL A C 1
ATOM 2374 O O . VAL A 1 314 ? 22.764 -18.492 -27.791 1.00 97.88 314 VAL A O 1
ATOM 2377 N N . TYR A 1 315 ? 22.921 -16.333 -28.362 1.00 98.06 315 TYR A N 1
ATOM 2378 C CA . TYR A 1 315 ? 23.200 -16.605 -29.768 1.00 98.06 315 TYR A CA 1
ATOM 2379 C C . TYR A 1 315 ? 24.207 -15.616 -30.347 1.00 98.06 315 TYR A C 1
ATOM 2381 O O . TYR A 1 315 ? 24.527 -14.577 -29.762 1.00 98.06 315 TYR A O 1
ATOM 2389 N N . THR A 1 316 ? 24.727 -15.959 -31.525 1.00 97.81 316 THR A N 1
ATOM 2390 C CA . THR A 1 316 ? 25.686 -15.130 -32.248 1.00 97.81 316 THR A CA 1
ATOM 2391 C C . THR A 1 316 ? 25.179 -14.764 -33.636 1.00 97.81 316 THR A C 1
ATOM 2393 O O . THR A 1 316 ? 24.396 -15.481 -34.256 1.00 97.81 316 THR A O 1
ATOM 2396 N N . THR A 1 317 ? 25.612 -13.613 -34.141 1.00 98.31 317 THR A N 1
ATOM 2397 C CA . THR A 1 317 ? 25.378 -13.193 -35.527 1.00 98.31 317 THR A CA 1
ATOM 2398 C C . THR A 1 317 ? 26.706 -12.784 -36.144 1.00 98.31 317 THR A C 1
ATOM 2400 O O . THR A 1 317 ? 27.394 -11.913 -35.607 1.00 98.31 317 THR A O 1
ATOM 2403 N N . ALA A 1 318 ? 27.072 -13.389 -37.274 1.00 97.50 318 ALA A N 1
ATOM 2404 C CA . ALA A 1 318 ? 28.233 -12.955 -38.044 1.00 97.50 318 ALA A CA 1
ATOM 2405 C C . ALA A 1 318 ? 27.974 -11.555 -38.621 1.00 97.50 318 ALA A C 1
ATOM 2407 O O . ALA A 1 318 ? 26.932 -11.310 -39.231 1.00 97.50 318 ALA A O 1
ATOM 2408 N N . ILE A 1 319 ? 28.911 -10.633 -38.414 1.00 97.75 319 ILE A N 1
ATOM 2409 C CA . ILE A 1 319 ? 28.803 -9.242 -38.859 1.00 97.75 319 ILE A CA 1
ATOM 2410 C C . ILE A 1 319 ? 30.103 -8.780 -39.516 1.00 97.75 319 ILE A C 1
ATOM 2412 O O . ILE A 1 319 ? 31.190 -9.270 -39.219 1.00 97.75 319 ILE A O 1
ATOM 2416 N N . GLN A 1 320 ? 29.996 -7.784 -40.390 1.00 97.62 320 GLN A N 1
ATOM 2417 C CA . GLN A 1 320 ? 31.149 -7.085 -40.945 1.00 97.62 320 GLN A CA 1
ATOM 2418 C C . GLN A 1 320 ? 31.390 -5.796 -40.153 1.00 97.62 320 GLN A C 1
ATOM 2420 O O . GLN A 1 320 ? 30.479 -4.985 -39.984 1.00 97.62 320 GLN A O 1
ATOM 2425 N N . MET A 1 321 ? 32.617 -5.588 -39.679 1.00 97.12 321 MET A N 1
ATOM 2426 C CA . MET A 1 321 ? 33.011 -4.399 -38.921 1.00 97.12 321 MET A CA 1
ATOM 2427 C C . MET A 1 321 ? 34.003 -3.531 -39.709 1.00 97.12 321 MET A C 1
ATOM 2429 O O . MET A 1 321 ? 34.502 -3.912 -40.775 1.00 97.12 321 MET A O 1
ATOM 2433 N N . LYS A 1 322 ? 34.259 -2.317 -39.197 1.00 94.81 322 LYS A N 1
ATOM 2434 C CA . LYS A 1 322 ? 35.190 -1.342 -39.793 1.00 94.81 322 LYS A CA 1
ATOM 2435 C C . LYS A 1 322 ? 36.569 -1.960 -40.054 1.00 94.81 322 LYS A C 1
ATOM 2437 O O . LYS A 1 322 ? 36.954 -2.937 -39.419 1.00 94.81 322 LYS A O 1
ATOM 2442 N N . LYS A 1 323 ? 37.351 -1.345 -40.949 1.00 95.88 323 LYS A N 1
ATOM 2443 C CA . LYS A 1 323 ? 38.666 -1.867 -41.381 1.00 95.88 323 LYS A CA 1
ATOM 2444 C C . LYS A 1 323 ? 38.576 -3.285 -41.972 1.00 95.88 323 LYS A C 1
ATOM 2446 O O . LYS A 1 323 ? 39.517 -4.060 -41.838 1.00 95.88 323 LYS A O 1
ATOM 2451 N N . SER A 1 324 ? 37.431 -3.613 -42.572 1.00 93.44 324 SER A N 1
ATOM 2452 C CA . SER A 1 324 ? 37.141 -4.915 -43.182 1.00 93.44 324 SER A CA 1
ATOM 2453 C C . SER A 1 324 ? 37.344 -6.105 -42.236 1.00 93.44 324 SER A C 1
ATOM 2455 O O . SER A 1 324 ? 37.687 -7.198 -42.678 1.00 93.44 324 SER A O 1
ATOM 2457 N N . ARG A 1 325 ? 37.111 -5.915 -40.930 1.00 96.25 325 ARG A N 1
ATOM 2458 C CA . ARG A 1 325 ? 37.260 -6.985 -39.939 1.00 96.25 325 ARG A CA 1
ATOM 2459 C C . ARG A 1 325 ? 35.995 -7.842 -39.858 1.00 96.25 325 ARG A C 1
ATOM 2461 O O . ARG A 1 325 ? 34.924 -7.275 -39.621 1.00 96.25 325 ARG A O 1
ATOM 2468 N N . PRO A 1 326 ? 36.088 -9.170 -40.037 1.00 96.12 326 PRO A N 1
ATOM 2469 C CA . PRO A 1 326 ? 34.992 -10.054 -39.674 1.00 96.12 326 PRO A CA 1
ATOM 2470 C C . PRO A 1 326 ? 34.801 -9.991 -38.155 1.00 96.12 326 PRO A C 1
ATOM 2472 O O . PRO A 1 326 ? 35.774 -10.028 -37.402 1.00 96.12 326 PRO A O 1
ATOM 2475 N N . GLY A 1 327 ? 33.556 -9.857 -37.715 1.00 96.69 327 GLY A N 1
ATOM 2476 C CA . GLY A 1 327 ? 33.207 -9.779 -36.305 1.00 96.69 327 GLY A CA 1
ATOM 2477 C C . GLY A 1 327 ? 32.002 -10.644 -35.965 1.00 96.69 327 GLY A C 1
ATOM 2478 O O . GLY A 1 327 ? 31.288 -11.147 -36.836 1.00 96.69 327 GLY A O 1
ATOM 2479 N N . VAL A 1 328 ? 31.766 -10.795 -34.670 1.00 97.50 328 VAL A N 1
ATOM 2480 C CA . VAL A 1 328 ? 30.633 -11.530 -34.118 1.00 97.50 328 VA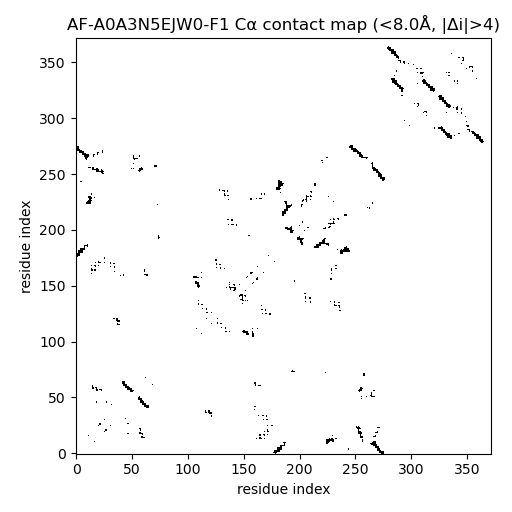L A CA 1
ATOM 2481 C C . VAL A 1 328 ? 29.854 -10.602 -33.199 1.00 97.50 328 VAL A C 1
ATOM 2483 O O . VAL A 1 328 ? 30.415 -9.974 -32.302 1.00 97.50 328 VAL A O 1
ATOM 2486 N N . LYS A 1 329 ? 28.544 -10.517 -33.416 1.00 98.19 329 LYS A N 1
ATOM 2487 C CA . LYS A 1 329 ? 27.617 -9.927 -32.457 1.00 98.19 329 LYS A CA 1
ATOM 2488 C C . LYS A 1 329 ? 27.157 -11.016 -31.498 1.00 98.19 329 LYS A C 1
ATOM 2490 O O . LYS A 1 329 ? 26.582 -12.002 -31.951 1.00 98.19 329 LYS A O 1
ATOM 2495 N N . ILE A 1 330 ? 27.415 -10.837 -30.209 1.00 98.19 330 ILE A N 1
ATOM 2496 C CA . ILE A 1 330 ? 26.866 -11.680 -29.145 1.00 98.19 330 ILE A CA 1
ATOM 2497 C C . ILE A 1 330 ? 25.544 -11.064 -28.707 1.00 98.19 330 ILE A C 1
ATOM 2499 O O . ILE A 1 330 ? 25.498 -9.860 -28.447 1.00 98.19 330 ILE A O 1
ATOM 2503 N N . SER A 1 331 ? 24.504 -11.885 -28.616 1.00 98.50 331 SER A N 1
ATOM 2504 C CA . SER A 1 331 ? 23.161 -11.489 -28.208 1.00 98.50 331 SER A CA 1
ATOM 2505 C C . SER A 1 331 ? 22.694 -12.401 -27.076 1.00 98.50 331 SER A C 1
ATOM 2507 O O . SER A 1 331 ? 22.692 -13.623 -27.217 1.00 98.50 331 SER A O 1
ATOM 2509 N N . VAL A 1 332 ? 22.327 -11.803 -25.943 1.00 98.44 332 VAL A N 1
ATOM 2510 C CA . VAL A 1 332 ? 21.946 -12.518 -24.719 1.00 98.44 332 VAL A CA 1
ATOM 2511 C C . VAL A 1 332 ? 20.565 -12.069 -24.272 1.00 98.44 332 VAL A C 1
ATOM 2513 O O . VAL A 1 332 ? 20.336 -10.876 -24.069 1.00 98.44 332 VAL A O 1
ATOM 2516 N N . LEU A 1 333 ? 19.656 -13.023 -24.095 1.00 98.00 333 LEU A N 1
ATOM 2517 C CA . LEU A 1 333 ? 18.321 -12.798 -23.552 1.00 98.00 333 LEU A CA 1
ATOM 2518 C C . LEU A 1 333 ? 18.319 -13.123 -22.054 1.00 98.00 333 LEU A C 1
ATOM 2520 O O . LEU A 1 333 ? 18.649 -14.239 -21.659 1.00 98.00 333 LEU A O 1
ATOM 2524 N N . VAL A 1 334 ? 17.944 -12.165 -21.203 1.00 96.50 334 VAL A N 1
ATOM 2525 C CA . VAL A 1 334 ? 18.006 -12.300 -19.732 1.00 96.50 334 VAL A CA 1
ATOM 2526 C C . VAL A 1 334 ? 16.825 -11.601 -19.048 1.00 96.50 334 VAL A C 1
ATOM 2528 O O . VAL A 1 334 ? 16.380 -10.554 -19.532 1.00 96.50 334 VAL A O 1
ATOM 2531 N N . PRO A 1 335 ? 16.301 -12.110 -17.911 1.00 92.12 335 PRO A N 1
ATOM 2532 C CA . PRO A 1 335 ? 15.265 -11.403 -17.167 1.00 92.12 335 PRO A CA 1
ATOM 2533 C C . PRO A 1 335 ? 15.766 -10.011 -16.734 1.00 92.12 335 PRO A C 1
ATOM 2535 O O . PRO A 1 335 ? 16.891 -9.908 -16.231 1.00 92.12 335 PRO A O 1
ATOM 2538 N N . PRO A 1 336 ? 14.963 -8.936 -16.863 1.00 89.44 336 PRO A N 1
ATOM 2539 C CA . PRO A 1 336 ? 15.428 -7.566 -16.621 1.00 89.44 336 PRO A CA 1
ATOM 2540 C C . PRO A 1 336 ? 16.013 -7.334 -15.224 1.00 89.44 336 PRO A C 1
ATOM 2542 O O . PRO A 1 336 ? 16.955 -6.555 -15.074 1.00 89.44 336 PRO A O 1
ATOM 2545 N N . SER A 1 337 ? 15.489 -8.038 -14.216 1.00 84.00 337 SER A N 1
ATOM 2546 C CA . SER A 1 337 ? 15.946 -7.988 -12.822 1.00 84.00 337 SER A CA 1
ATOM 2547 C C . SER A 1 337 ? 17.333 -8.598 -12.600 1.00 84.00 337 SER A C 1
ATOM 2549 O O . SER A 1 337 ? 17.985 -8.274 -11.612 1.00 84.00 337 SER A O 1
ATOM 2551 N N . LYS A 1 338 ? 17.808 -9.451 -13.514 1.00 87.69 338 LYS A N 1
ATOM 2552 C CA . LYS A 1 338 ? 19.095 -10.153 -13.407 1.00 87.69 338 LYS A CA 1
ATOM 2553 C C . LYS A 1 338 ? 20.137 -9.689 -14.430 1.00 87.69 338 LYS A C 1
ATOM 2555 O O . LYS A 1 338 ? 21.222 -10.258 -14.501 1.00 87.69 338 LYS A O 1
ATOM 2560 N N . ARG A 1 339 ? 19.838 -8.633 -15.198 1.00 91.62 339 ARG A N 1
ATOM 2561 C CA . ARG A 1 339 ? 20.701 -8.129 -16.281 1.00 91.62 339 ARG A CA 1
ATOM 2562 C C . ARG A 1 339 ? 22.139 -7.847 -15.844 1.00 91.62 339 ARG A C 1
ATOM 2564 O O . ARG A 1 339 ? 23.055 -8.159 -16.592 1.00 91.62 339 ARG A O 1
ATOM 2571 N N . SER A 1 340 ? 22.338 -7.304 -14.640 1.00 93.12 340 SER A N 1
ATOM 2572 C CA . SER A 1 340 ? 23.655 -6.844 -14.186 1.00 93.12 340 SER A CA 1
ATOM 2573 C C . SER A 1 340 ? 24.681 -7.978 -14.129 1.00 93.12 340 SER A C 1
ATOM 2575 O O . SER A 1 340 ? 25.840 -7.751 -14.448 1.00 93.12 340 SER A O 1
ATOM 2577 N N . ALA A 1 341 ? 24.250 -9.203 -13.802 1.00 93.94 341 ALA A N 1
ATOM 2578 C CA . ALA A 1 341 ? 25.129 -10.372 -13.780 1.00 93.94 341 ALA A CA 1
ATOM 2579 C C . ALA A 1 341 ? 25.648 -10.725 -15.185 1.00 93.94 341 ALA A C 1
ATOM 2581 O O . ALA A 1 341 ? 26.822 -11.040 -15.361 1.00 93.94 341 ALA A O 1
ATOM 2582 N N . VAL A 1 342 ? 24.786 -10.623 -16.200 1.00 97.31 342 VAL A N 1
ATOM 2583 C CA . VAL A 1 342 ? 25.155 -10.856 -17.604 1.00 97.31 342 VAL A CA 1
ATOM 2584 C C . VAL A 1 342 ? 26.031 -9.725 -18.145 1.00 97.31 342 VAL A C 1
ATOM 2586 O O . VAL A 1 342 ? 27.011 -9.993 -18.839 1.00 97.31 342 VAL A O 1
ATOM 2589 N N . GLU A 1 343 ? 25.710 -8.468 -17.820 1.00 97.69 343 GLU A N 1
ATOM 2590 C CA . GLU A 1 343 ? 26.528 -7.308 -18.200 1.00 97.69 343 GLU A CA 1
ATOM 2591 C C . GLU A 1 343 ? 27.956 -7.443 -17.645 1.00 97.69 343 GLU A C 1
ATOM 2593 O O . GLU A 1 343 ? 28.919 -7.243 -18.384 1.00 97.69 343 GLU A O 1
ATOM 2598 N N . GLU A 1 344 ? 28.101 -7.854 -16.382 1.00 97.56 344 GLU A N 1
ATOM 2599 C CA . GLU A 1 344 ? 29.400 -8.076 -15.742 1.00 97.56 344 GLU A CA 1
ATOM 2600 C C . GLU A 1 344 ? 30.213 -9.170 -16.443 1.00 97.56 344 GLU A C 1
ATOM 2602 O O . GLU A 1 344 ? 31.386 -8.954 -16.747 1.00 97.56 344 GLU A O 1
ATOM 2607 N N . VAL A 1 345 ? 29.597 -10.314 -16.767 1.00 97.75 345 VAL A N 1
ATOM 2608 C CA . VAL A 1 345 ? 30.272 -11.394 -17.508 1.00 97.75 345 VAL A CA 1
ATOM 2609 C C . VAL A 1 345 ? 30.757 -10.905 -18.870 1.00 97.75 345 VAL A C 1
ATOM 2611 O O . VAL A 1 345 ? 31.916 -11.123 -19.217 1.00 97.75 345 VAL A O 1
ATOM 2614 N N . LEU A 1 346 ? 29.912 -10.206 -19.634 1.00 97.62 346 LEU A N 1
ATOM 2615 C CA . LEU A 1 346 ? 30.292 -9.691 -20.952 1.00 97.62 346 LEU A CA 1
ATOM 2616 C C . LEU A 1 346 ? 31.449 -8.689 -20.868 1.00 97.62 346 LEU A C 1
ATOM 2618 O O . LEU A 1 346 ? 32.354 -8.734 -21.700 1.00 97.62 346 LEU A O 1
ATOM 2622 N N . LEU A 1 347 ? 31.436 -7.795 -19.880 1.00 97.81 347 LEU A N 1
ATOM 2623 C CA . LEU A 1 347 ? 32.473 -6.774 -19.709 1.00 97.81 347 LEU A CA 1
ATOM 2624 C C . LEU A 1 347 ? 33.785 -7.345 -19.156 1.00 97.81 347 LEU A C 1
ATOM 2626 O O . LEU A 1 347 ? 34.852 -6.816 -19.453 1.00 97.81 347 LEU A O 1
ATOM 2630 N N . ARG A 1 348 ? 33.716 -8.407 -18.350 1.00 97.44 348 ARG A N 1
ATOM 2631 C CA . ARG A 1 348 ? 34.888 -9.014 -17.711 1.00 97.44 348 ARG A CA 1
ATOM 2632 C C . ARG A 1 348 ? 35.575 -10.052 -18.589 1.00 97.44 348 ARG A C 1
ATOM 2634 O O . ARG A 1 348 ? 36.799 -10.120 -18.605 1.00 97.44 348 ARG A O 1
ATOM 2641 N N . GLU A 1 349 ? 34.793 -10.874 -19.281 1.00 97.06 349 GLU A N 1
ATOM 2642 C CA . GLU A 1 349 ? 35.296 -12.047 -20.004 1.00 97.06 349 GLU A CA 1
ATOM 2643 C C . GLU A 1 349 ? 35.526 -11.766 -21.499 1.00 97.06 349 GLU A C 1
ATOM 2645 O O . GLU A 1 349 ? 36.017 -12.632 -22.215 1.00 97.06 349 GLU A O 1
ATOM 2650 N N . THR A 1 350 ? 35.189 -10.574 -22.008 1.00 96.94 350 THR A N 1
ATOM 2651 C CA . THR A 1 350 ? 35.378 -10.223 -23.428 1.00 96.94 350 THR A CA 1
ATOM 2652 C C . THR A 1 350 ? 36.174 -8.926 -23.588 1.00 96.94 350 THR A C 1
ATOM 2654 O O . THR A 1 350 ? 36.201 -8.104 -22.675 1.00 96.94 350 THR A O 1
ATOM 2657 N N . PRO A 1 351 ? 36.799 -8.678 -24.755 1.00 95.69 351 PRO A N 1
ATOM 2658 C CA . PRO A 1 351 ? 37.524 -7.432 -25.007 1.00 95.69 351 PRO A CA 1
ATOM 2659 C C . PRO A 1 351 ? 36.603 -6.236 -25.319 1.00 95.69 351 PRO A C 1
ATOM 2661 O O . PRO A 1 351 ? 37.083 -5.210 -25.806 1.00 95.69 351 PRO A O 1
ATOM 2664 N N . THR A 1 352 ? 35.286 -6.355 -25.110 1.00 96.62 352 THR A N 1
ATOM 2665 C CA . THR A 1 352 ? 34.372 -5.235 -25.341 1.00 96.62 352 THR A CA 1
ATOM 2666 C C . THR A 1 352 ? 34.581 -4.117 -24.323 1.00 96.62 352 THR A C 1
ATOM 2668 O O . THR A 1 352 ? 34.818 -4.360 -23.146 1.00 96.62 352 THR A O 1
ATOM 2671 N N . PHE A 1 353 ? 34.402 -2.871 -24.759 1.00 96.00 353 PHE A N 1
ATOM 2672 C CA . PHE A 1 353 ? 34.369 -1.707 -23.866 1.00 96.00 353 PHE A CA 1
ATOM 2673 C C . PHE A 1 353 ? 32.964 -1.365 -23.364 1.00 96.00 353 PHE A C 1
ATOM 2675 O O . PHE A 1 353 ? 32.798 -0.461 -22.550 1.00 96.00 353 PHE A O 1
ATOM 2682 N N . GLY A 1 354 ? 31.938 -2.040 -23.879 1.00 97.00 354 GLY A N 1
ATOM 2683 C CA . GLY A 1 354 ? 30.560 -1.740 -23.529 1.00 97.00 354 GLY A CA 1
ATOM 2684 C C . GLY A 1 354 ? 29.572 -2.763 -24.063 1.00 97.00 354 GLY A C 1
ATOM 2685 O O . GLY A 1 354 ? 29.874 -3.565 -24.947 1.00 97.00 354 GLY A O 1
ATOM 2686 N N . VAL A 1 355 ? 28.362 -2.695 -23.527 1.00 98.00 355 VAL A N 1
ATOM 2687 C CA . VAL A 1 355 ? 27.204 -3.461 -23.983 1.00 98.00 355 VAL A CA 1
ATOM 2688 C C . VAL A 1 355 ? 26.049 -2.496 -24.213 1.00 98.00 355 VAL A C 1
ATOM 2690 O O . VAL A 1 355 ? 25.972 -1.434 -23.592 1.00 98.00 355 VAL A O 1
ATOM 2693 N N . ARG A 1 356 ? 25.146 -2.853 -25.119 1.00 97.94 356 ARG A N 1
ATOM 2694 C CA . ARG A 1 356 ? 23.890 -2.127 -25.349 1.00 97.94 356 ARG A CA 1
ATOM 2695 C C . ARG A 1 356 ? 22.725 -3.047 -25.035 1.00 97.94 356 ARG A C 1
ATOM 2697 O O . ARG A 1 356 ? 22.855 -4.260 -25.178 1.00 97.94 356 ARG A O 1
ATOM 2704 N N . ARG A 1 357 ? 21.594 -2.477 -24.625 1.00 96.44 357 ARG A N 1
ATOM 2705 C CA . ARG A 1 357 ? 20.409 -3.265 -24.290 1.00 96.44 357 ARG A CA 1
ATOM 2706 C C . ARG A 1 357 ? 19.115 -2.635 -24.758 1.00 96.44 357 ARG A C 1
ATOM 2708 O O . ARG A 1 357 ? 18.997 -1.412 -24.796 1.00 96.44 357 ARG A O 1
ATOM 2715 N N . VAL A 1 358 ? 18.149 -3.496 -25.044 1.00 96.00 358 VAL A N 1
ATOM 2716 C CA . VAL A 1 358 ? 16.754 -3.137 -25.293 1.00 96.00 358 VAL A CA 1
ATOM 2717 C C . VAL A 1 358 ? 15.853 -4.029 -24.445 1.00 96.00 358 VAL A C 1
ATOM 2719 O O . VAL A 1 358 ? 16.159 -5.202 -24.226 1.00 96.00 358 VAL A O 1
ATOM 2722 N N . LEU A 1 359 ? 14.772 -3.452 -23.922 1.00 92.06 359 LEU A N 1
ATOM 2723 C CA . LEU A 1 359 ? 13.715 -4.201 -23.254 1.00 92.06 359 LEU A CA 1
ATOM 2724 C C . LEU A 1 359 ? 12.676 -4.596 -24.304 1.00 92.06 359 LEU A C 1
ATOM 2726 O O . LEU A 1 359 ? 12.238 -3.746 -25.076 1.00 92.06 359 LEU A O 1
ATOM 2730 N N . MET A 1 360 ? 12.321 -5.873 -24.344 1.00 91.31 360 MET A N 1
ATOM 2731 C CA . MET A 1 360 ? 11.375 -6.442 -25.300 1.00 91.31 360 MET A CA 1
ATOM 2732 C C . MET A 1 360 ? 10.221 -7.089 -24.543 1.00 91.31 360 MET A C 1
ATOM 2734 O O . MET A 1 360 ? 10.452 -7.735 -23.524 1.00 91.31 360 MET A O 1
ATOM 2738 N N . GLU A 1 361 ? 9.004 -6.949 -25.053 1.00 85.25 361 GLU A N 1
ATOM 2739 C CA . GLU A 1 361 ? 7.844 -7.720 -24.598 1.00 85.25 361 GLU A CA 1
ATOM 2740 C C . GLU A 1 361 ? 7.851 -9.113 -25.239 1.00 85.25 361 GLU A C 1
ATOM 2742 O O . GLU A 1 361 ? 8.349 -9.296 -26.356 1.00 85.25 361 GLU A O 1
ATOM 2747 N N . ARG A 1 362 ? 7.312 -10.109 -24.535 1.00 83.12 362 ARG A N 1
ATOM 2748 C CA . ARG A 1 362 ? 7.180 -11.480 -25.026 1.00 83.12 362 ARG A CA 1
ATOM 2749 C C . ARG A 1 362 ? 5.876 -12.100 -24.583 1.00 83.12 362 ARG A C 1
ATOM 2751 O O . ARG A 1 362 ? 5.627 -12.192 -23.392 1.00 83.12 362 ARG A O 1
ATOM 2758 N N . THR A 1 363 ? 5.160 -12.690 -25.525 1.00 79.00 363 THR A N 1
ATOM 2759 C CA . THR A 1 363 ? 4.074 -13.628 -25.236 1.00 79.00 363 THR A CA 1
ATOM 2760 C C . THR A 1 363 ? 4.633 -15.042 -25.068 1.00 79.00 363 THR A C 1
ATOM 2762 O O . THR A 1 363 ? 5.444 -15.488 -25.889 1.00 79.00 363 THR A O 1
ATOM 2765 N N . LYS A 1 364 ? 4.197 -15.771 -24.037 1.00 75.94 364 LYS A N 1
ATOM 2766 C CA . LYS A 1 364 ? 4.571 -17.179 -23.819 1.00 75.94 364 LYS A CA 1
ATOM 2767 C C . LYS A 1 364 ? 3.369 -18.092 -23.629 1.00 75.94 364 LYS A C 1
ATOM 2769 O O . LYS A 1 364 ? 2.284 -17.652 -23.279 1.00 75.94 364 LYS A O 1
ATOM 2774 N N . LEU A 1 365 ? 3.613 -19.381 -23.860 1.00 78.25 365 LEU A N 1
ATOM 2775 C CA . LEU A 1 365 ? 2.710 -20.465 -23.492 1.00 78.25 365 LEU A CA 1
ATOM 2776 C C . LEU A 1 365 ? 3.186 -21.128 -22.200 1.00 78.25 365 LEU A C 1
ATOM 2778 O O . LEU A 1 365 ? 4.395 -21.320 -22.017 1.00 78.25 365 LEU A O 1
ATOM 2782 N N . ASP A 1 366 ? 2.22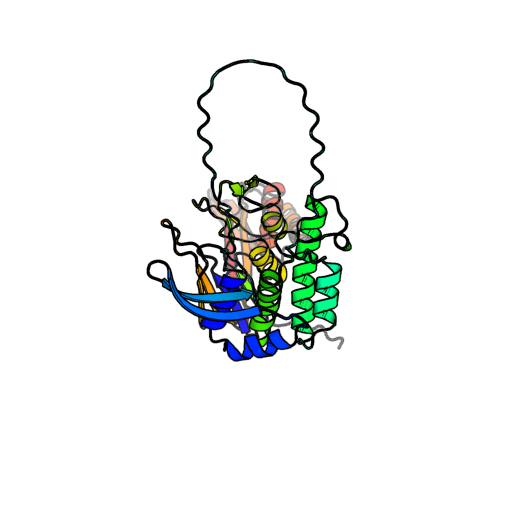7 -21.574 -21.393 1.00 75.00 366 ASP A N 1
ATOM 2783 C CA . ASP A 1 366 ? 2.475 -22.470 -20.269 1.00 75.00 366 ASP A CA 1
ATOM 2784 C C . ASP A 1 366 ? 3.106 -23.778 -20.751 1.00 75.00 366 ASP A C 1
ATOM 2786 O O . ASP A 1 366 ? 2.657 -24.408 -21.714 1.00 75.00 366 ASP A O 1
ATOM 2790 N N . ARG A 1 367 ? 4.166 -24.206 -20.063 1.00 78.94 367 ARG A N 1
ATOM 2791 C CA . ARG A 1 367 ? 4.849 -25.473 -20.341 1.00 78.94 367 ARG A CA 1
ATOM 2792 C C . ARG A 1 367 ? 4.496 -26.489 -19.262 1.00 78.94 367 ARG A C 1
ATOM 2794 O O . ARG A 1 367 ? 4.675 -26.216 -18.079 1.00 78.94 367 ARG A O 1
ATOM 2801 N N . GLN A 1 368 ? 4.050 -27.673 -19.676 1.00 82.12 368 GLN A N 1
ATOM 2802 C CA . GLN A 1 368 ? 3.845 -28.827 -18.799 1.00 82.12 368 GLN A CA 1
ATOM 2803 C C . GLN A 1 368 ? 4.651 -30.016 -19.325 1.00 82.12 368 GLN A C 1
ATOM 2805 O O . GLN A 1 368 ? 4.566 -30.356 -20.504 1.00 82.12 368 GLN A O 1
ATOM 2810 N N . GLU A 1 369 ? 5.424 -30.660 -18.452 1.00 85.56 369 GLU A N 1
ATOM 2811 C CA . GLU A 1 369 ? 6.097 -31.919 -18.772 1.00 85.56 369 GLU A CA 1
ATOM 2812 C C . GLU A 1 369 ? 5.182 -33.090 -18.407 1.00 85.56 369 GLU A C 1
ATOM 2814 O O . GLU A 1 369 ? 4.747 -33.223 -17.265 1.00 85.56 369 GLU A O 1
ATOM 2819 N N . THR A 1 370 ? 4.887 -33.950 -19.382 1.00 85.25 370 THR A N 1
ATOM 2820 C CA . THR A 1 370 ? 4.148 -35.199 -19.161 1.00 85.25 370 THR A CA 1
ATOM 2821 C C . THR A 1 370 ? 5.031 -36.366 -19.568 1.00 85.25 370 THR A C 1
ATOM 2823 O O . THR A 1 370 ? 5.627 -36.355 -20.644 1.00 85.25 370 THR A O 1
ATOM 2826 N N . LYS A 1 371 ? 5.126 -37.381 -18.705 1.00 78.25 371 LYS A N 1
ATOM 2827 C CA . LYS A 1 371 ? 5.832 -38.623 -19.018 1.00 78.25 371 LYS A CA 1
ATOM 2828 C C . LYS A 1 371 ? 4.943 -39.453 -19.946 1.00 78.25 371 LYS A C 1
ATOM 2830 O O . LYS A 1 371 ? 3.894 -39.916 -19.503 1.00 78.25 371 LYS A O 1
ATOM 2835 N N . VAL A 1 372 ? 5.341 -39.559 -21.214 1.00 71.06 372 VAL A N 1
ATOM 2836 C CA . VAL A 1 372 ? 4.632 -40.323 -22.256 1.00 71.06 372 VAL A CA 1
ATOM 2837 C C . VAL A 1 372 ? 5.129 -41.758 -22.294 1.00 71.06 372 VAL A C 1
ATOM 2839 O O . VAL A 1 372 ? 6.366 -41.946 -22.210 1.00 71.06 372 VAL A O 1
#

Nearest PDB structures (foldseek):
  6bwo-assembly1_A  TM=9.879E-01  e=1.102E-07  Lactiplantibacillus plantarum
  2caj-assembly1_A-2  TM=5.258E-01  e=8.387E-03  Helicobacter pylori 26695
  6mrj-assembly1_B  TM=5.157E-01  e=2.961E-02  Helicobacter pylori 26695
  2wvb-assembly1_B  TM=5.264E-01  e=3.517E-02  Helicobacter pylori 26695
  2wvd-assembly2_B  TM=5.037E-01  e=4.424E-02  Helicobacter pylori 26695

pLDDT: mean 86.91, std 19.05, range [25.39, 98.75]

Foldseek 3Di:
DKAKEKAAPFFDDLQLLLFQLVQQPQPVVVLVVQLVLQPDDFWDKDWDWDDQDPDTTIGIDIDGHPDDDDALAPDDDPPDDDDDDDDDDDDDDDDDPPPDPDPDDDFDFLQNLLVRLVNGPHDPQLSVLLNQLSQLLLPQQCVVVVHDSRRDTDPSCRHPRNSSSLSSSSRSCVVVVHPAYEYAQGEWEFDWGQDPVGTATTVHSSLVSLCVPGHYDYDHDHGRLYHSSGSSNCSRGHDHYNDDFAFDFDGKHKGAGDDNDPVDGSIMMMTMGGGPDPLPWAKKKKKKDKALPDDPVLVVVLQVQLVVLAFPDKDWDWDADPPRGTMIMIITIHHPVSVVSNQCSPCPSGPDPGMDIDMDIDRDDDDDDDDD